Protein AF-0000000078800219 (afdb_homodimer)

Secondary structure (DSSP, 8-state):
--GGGTTPBPPHHHHHHHTTTSGGGHHHHHHHHHHHHTS---EEEEEP-GGGGS-HHHHHHEEEEEEEETTS-EEEEEEE-S--TTHHHHHHHHHHHHHHHTS-TT--GGGPPPEEEEEEESS--SB-S-SEEEEEEEEEETTT-PBPB--HHHHHHHT-SSGGGGS-EEEEEEGGG--S---SHHHHHHHHHHHS---TT--STTHHHHHHHSBGGGS-HHHHHHHHHHHHHHHHHHHHHHHHHHHHHHHHHHHHHHHHHHHHHHHHHHTT--HHHHHHHH---HHHHHT-/--GGGTTPBPPHHHHHHHTTTSGGGHHHHHHHHHHHHTS---EEEEEP-GGGGS-HHHHHHEEEEEEEETTS-EEEEEEE-S--TTHHHHHHHHHHHHHHHTS-TT--GGGPPPEEEEEEESS--SB-S-SEEEEEEEEEETTT-PBPB--HHHHHHHT-SSGGGGS-EEEEEEGGG--S---SHHHHHHHHHHHS---TT--STTHHHHHHHSBGGGS-HHHHHHHHHHHHHHHHHHHHHHHHHHHHHHHHHHHHHHHHHHHHHHHHHHTT--HHHHHHHH---HHHHHT-

Sequence (584 aa):
MNSNNKNQIIRFDWAMKRLLRNKANFSVLEGLLTTLLGEKIIIQRLLESESNQEDEYDKYNRVDMLAENSKGELVLIEVQNNNEYAYFQRMLFGTSKLVTEYINRGESYDKVRKVYSVNIVYFSLGHGRDFVYHGKTEFRGIHTNDLLELTPFQKQTFKVDTVSQLYPEYYILKVNGFNQVAKSPLEEWIYYLNTGEIPSTATAPGLEEARERLKLDSMTKDELAAYYRHLDNIVILRDNINTEREEGRAEGLEEGERKKAIEVARYLKSSGTAMELIIGATGLSKEEIEKLMNSNNKNQIIRFDWAMKRLLRNKANFSVLEGLLTTLLGEKIIIQRLLESESNQEDEYDKYNRVDMLAENSKGELVLIEVQNNNEYAYFQRMLFGTSKLVTEYINRGESYDKVRKVYSVNIVYFSLGHGRDFVYHGKTEFRGIHTNDLLELTPFQKQTFKVDTVSQLYPEYYILKVNGFNQVAKSPLEEWIYYLNTGEIPSTATAPGLEEARERLKLDSMTKDELAAYYRHLDNIVILRDNINTEREEGRAEGLEEGERKKAIEVARYLKSSGTAMELIIGATGLSKEEIEKL

InterPro domains:
  IPR010106 Recombination-promoting nuclease RpnA [TIGR01784] (12-292)

Nearest PDB structures (foldseek):
  8yqt-assembly1_D  TM=4.060E-01  e=9.347E-03  African swine fever virus
  6z1p-assembly1_Ao  TM=2.800E-01  e=1.696E-01  Tetrahymena thermophila SB210
  8efx-assembly1_A  TM=5.341E-01  e=3.919E+00  Orientia tsutsugamushi
  5h1s-assembly1_L  TM=2.701E-01  e=7.615E+00  Spinacia oleracea
  8yqt-assembly1_D  TM=4.038E-01  e=9.347E-03  African swine fever virus

Foldseek 3Di:
DDPPQQQFFFAPQVCLVPPCQDPLQVQLVQLLCCQQVVHRWAFPHWDDDPCVPDDPVSSLAKDWTWTQTPVRAIEIEMEGLADDQCVVVVQVVRQVCQQPVPDDPPDDSLPRHEYEYEYEYADDHDDDDDQKDKDWDWDADPVPRDTDADDPVRCVSSVHGGPRRSYYMYMYGHLCPQDDDQDGLNSQVSVCNNPVDHDPPRDRGSVVSSSVRRTLVPDDPVRNVVSVVSVVVSVVSVVVNVVVVVVVVVVVVVVVLLVVLLVQLVVCVVVVHDLVVSCVVNVDDSVSSVVD/DDPPQQQFFFAPQVCLVPPCQDPLQVQLVQLLCCQQVVHRWAFPHWDDDPCVPDDPVSSLAKDWTWTQTPVRAIEIEMEGLADDQCVVVVQVVRQVCQQPVPDDPPDDSLPRHEYEYEYEYADDHDDDDDQKDKDWDWDADPVPRDTDADDPVRCVSSVHGGPRRSYYMYMYGHLCPQDDDQDGLNSQVSVCNNPVDHDPPRDRGSVVSSSVRRTLVPDDPVRNVVSVVSVVVSVVSVVVNVVVVVVVVVVVVVVVLLVVLLVQLVVCVVVVHDLVVSCVVNVDDSVSSVVD

Organism: NCBI:txid997891

Solvent-accessible surface area (backbone atoms only — not comparable to full-atom values): 31880 Å² total; per-residue (Å²): 135,76,78,84,60,77,81,40,42,54,45,54,70,60,35,54,73,72,48,46,78,39,76,91,35,38,57,32,57,24,15,52,46,18,54,71,74,72,43,93,49,49,70,70,47,75,51,92,51,75,68,80,70,52,56,76,76,50,55,80,39,39,47,69,48,30,33,29,33,77,84,62,31,37,39,38,40,36,36,34,54,60,83,59,91,41,45,69,42,40,53,52,42,55,53,21,44,54,44,52,66,68,43,63,91,89,56,63,43,74,57,53,50,36,37,38,39,38,36,40,30,56,46,86,74,53,40,66,89,53,46,40,32,44,26,39,39,48,38,27,15,76,87,70,61,46,63,51,32,51,37,73,66,48,26,64,73,68,70,44,82,47,53,37,65,64,40,59,35,34,36,40,35,32,29,75,71,64,84,69,83,62,84,46,52,57,39,42,51,40,46,22,68,52,71,28,47,72,63,92,80,62,75,33,59,24,51,65,53,38,63,68,72,33,37,51,80,77,48,49,75,68,53,45,52,52,49,52,50,50,53,49,49,50,51,52,48,52,50,50,50,52,49,52,48,53,51,49,48,51,51,47,48,53,52,49,52,52,53,50,26,49,53,49,39,52,52,39,52,74,71,65,49,58,69,70,57,43,30,69,73,44,69,49,51,72,69,60,58,71,72,100,134,78,77,82,60,76,80,39,41,54,44,54,69,60,36,54,72,72,47,45,75,38,76,92,36,39,57,33,56,24,14,52,47,18,55,71,73,70,43,91,49,48,74,69,48,78,50,91,50,77,67,80,71,52,56,76,76,50,55,80,38,37,45,68,47,29,33,30,32,75,85,64,30,36,38,38,40,36,37,34,54,60,83,58,93,40,47,69,42,40,53,51,41,55,53,22,45,54,45,52,66,69,43,64,89,90,56,63,44,75,57,54,50,37,36,37,39,38,36,41,30,57,44,86,77,52,40,66,90,52,45,40,30,44,27,39,40,49,38,27,15,75,87,69,61,45,62,51,33,51,35,74,66,48,27,66,72,69,70,43,82,47,55,37,66,64,40,58,33,35,35,40,35,32,30,74,70,62,84,67,82,62,84,45,52,55,38,42,50,40,46,22,68,54,72,28,46,75,63,92,81,61,74,33,60,24,51,65,52,38,65,68,72,32,37,52,81,77,47,50,72,66,52,46,52,50,48,51,50,50,54,49,50,51,51,51,50,51,52,51,49,51,50,53,48,52,52,48,48,52,51,47,50,53,50,49,50,50,52,50,26,49,52,50,40,51,53,39,52,75,71,65,50,58,67,70,58,43,29,69,74,44,69,49,51,72,69,61,57,71,74,102

pLDDT: mean 89.36, std 11.96, range [31.48, 98.81]

Radius of gyration: 30.57 Å; Cα contacts (8 Å, |Δi|>4): 922; chains: 2; bounding box: 101×95×65 Å

Structure (mmCIF, N/CA/C/O backbone):
data_AF-0000000078800219-model_v1
#
loop_
_entity.id
_entity.type
_entity.pdbx_description
1 polymer 'Transposase (putative) YhgA-like domain-containing protein'
#
loop_
_atom_site.group_PDB
_atom_site.id
_atom_site.type_symbol
_atom_site.label_atom_id
_atom_site.label_alt_id
_atom_site.label_comp_id
_atom_site.label_asym_id
_atom_site.label_entity_id
_atom_site.label_seq_id
_atom_site.pdbx_PDB_ins_code
_atom_site.Cartn_x
_atom_site.Cartn_y
_atom_site.Cartn_z
_atom_site.occupancy
_atom_site.B_iso_or_equiv
_atom_site.auth_seq_id
_atom_site.auth_comp_id
_atom_site.auth_asym_id
_atom_site.auth_atom_id
_atom_site.pdbx_PDB_model_num
ATOM 1 N N . MET A 1 1 ? 7.508 49.469 16.25 1 31.48 1 MET A N 1
ATOM 2 C CA . MET A 1 1 ? 7.699 48.406 15.258 1 31.48 1 MET A CA 1
ATOM 3 C C . MET A 1 1 ? 8.75 47.406 15.727 1 31.48 1 MET A C 1
ATOM 5 O O . MET A 1 1 ? 9.93 47.75 15.812 1 31.48 1 MET A O 1
ATOM 9 N N . ASN A 1 2 ? 8.461 46.438 16.688 1 34.94 2 ASN A N 1
ATOM 10 C CA . ASN A 1 2 ? 9.258 45.656 17.641 1 34.94 2 ASN A CA 1
ATOM 11 C C . ASN A 1 2 ? 10.336 44.844 16.938 1 34.94 2 ASN A C 1
ATOM 13 O O . ASN A 1 2 ? 10.086 44.25 15.891 1 34.94 2 ASN A O 1
ATOM 17 N N . SER A 1 3 ? 11.609 45.094 17.109 1 41.88 3 SER A N 1
ATOM 18 C CA . SER A 1 3 ? 12.938 44.562 16.797 1 41.88 3 SER A CA 1
ATOM 19 C C . SER A 1 3 ? 12.953 43.062 16.781 1 41.88 3 SER A C 1
ATOM 21 O O . SER A 1 3 ? 13.953 42.438 16.375 1 41.88 3 SER A O 1
ATOM 23 N N . ASN A 1 4 ? 12.109 42.375 17.484 1 43.94 4 ASN A N 1
ATOM 24 C CA . ASN A 1 4 ? 12.117 40.938 17.766 1 43.94 4 ASN A CA 1
ATOM 25 C C . ASN A 1 4 ? 11.773 40.156 16.516 1 43.94 4 ASN A C 1
ATOM 27 O O . ASN A 1 4 ? 11.617 38.938 16.578 1 43.94 4 ASN A O 1
ATOM 31 N N . ASN A 1 5 ? 11.375 40.75 15.414 1 49.41 5 ASN A N 1
ATOM 32 C CA . ASN A 1 5 ? 10.938 40.156 14.156 1 49.41 5 ASN A CA 1
ATOM 33 C C . ASN A 1 5 ? 12.117 39.719 13.289 1 49.41 5 ASN A C 1
ATOM 35 O O . ASN A 1 5 ? 11.93 39.219 12.18 1 49.41 5 ASN A O 1
ATOM 39 N N . LYS A 1 6 ? 13.367 40.219 13.477 1 53.78 6 LYS A N 1
ATOM 40 C CA . LYS A 1 6 ? 14.516 40.125 12.578 1 53.78 6 LYS A CA 1
ATOM 41 C C . LYS A 1 6 ? 14.961 38.656 12.43 1 53.78 6 LYS A C 1
ATOM 43 O O . LYS A 1 6 ? 15.578 38.281 11.422 1 53.78 6 LYS A O 1
ATOM 48 N N . ASN A 1 7 ? 14.57 37.75 13.281 1 65.88 7 ASN A N 1
ATOM 49 C CA . ASN A 1 7 ? 15.078 36.375 13.203 1 65.88 7 ASN A CA 1
ATOM 50 C C . ASN A 1 7 ? 13.953 35.375 12.984 1 65.88 7 ASN A C 1
ATOM 52 O O . ASN A 1 7 ? 14.109 34.188 13.289 1 65.88 7 ASN A O 1
ATOM 56 N N . GLN A 1 8 ? 12.984 35.969 12.305 1 84.06 8 GLN A N 1
ATOM 57 C CA . GLN A 1 8 ? 11.844 35.062 12.117 1 84.06 8 GLN A CA 1
ATOM 58 C C . GLN A 1 8 ? 11.953 34.312 10.805 1 84.06 8 GLN A C 1
ATOM 60 O O . GLN A 1 8 ? 12.453 34.844 9.805 1 84.06 8 GLN A O 1
ATOM 65 N N . ILE A 1 9 ? 11.672 33.031 10.883 1 92.19 9 ILE A N 1
ATOM 66 C CA . ILE A 1 9 ? 11.766 32.125 9.75 1 92.19 9 ILE A CA 1
ATOM 67 C C . ILE A 1 9 ? 10.367 31.859 9.195 1 92.19 9 ILE A C 1
ATOM 69 O O . ILE A 1 9 ? 9.406 31.734 9.953 1 92.19 9 ILE A O 1
ATOM 73 N N . ILE A 1 10 ? 10.297 31.859 7.867 1 93.81 10 ILE A N 1
ATOM 74 C CA . ILE A 1 10 ? 9.055 31.609 7.152 1 93.81 10 ILE A CA 1
ATOM 75 C C . ILE A 1 10 ? 8.531 30.219 7.516 1 93.81 10 ILE A C 1
ATOM 77 O O . ILE A 1 10 ? 9.297 29.266 7.594 1 93.81 10 ILE A O 1
ATOM 81 N N . ARG A 1 11 ? 7.191 30.172 7.754 1 92.19 11 ARG A N 1
ATOM 82 C CA . ARG A 1 11 ? 6.555 28.891 8.039 1 92.19 11 ARG A CA 1
ATOM 83 C C . ARG A 1 11 ? 6.73 27.922 6.871 1 92.19 11 ARG A C 1
ATOM 85 O O . ARG A 1 11 ? 6.664 28.328 5.707 1 92.19 11 ARG A O 1
ATOM 92 N N . PHE A 1 12 ? 6.832 26.672 7.195 1 92.38 12 PHE A N 1
ATOM 93 C CA . PHE A 1 12 ? 7.223 25.672 6.211 1 92.38 12 PHE A CA 1
ATOM 94 C C . PHE A 1 12 ? 6.16 25.547 5.129 1 92.38 12 PHE A C 1
ATOM 96 O O . PHE A 1 12 ? 6.488 25.375 3.951 1 92.38 12 PHE A O 1
ATOM 103 N N . ASP A 1 13 ? 4.875 25.5 5.43 1 89.19 13 ASP A N 1
ATOM 104 C CA . ASP A 1 13 ? 3.82 25.328 4.438 1 89.19 13 ASP A CA 1
ATOM 105 C C . ASP A 1 13 ? 3.863 26.422 3.383 1 89.19 13 ASP A C 1
ATOM 107 O O . ASP A 1 13 ? 3.717 26.156 2.189 1 89.19 13 ASP A O 1
ATOM 111 N N . TRP A 1 14 ? 4.078 27.625 3.828 1 89.81 14 TRP A N 1
ATOM 112 C CA . TRP A 1 14 ? 4.23 28.734 2.889 1 89.81 14 TRP A CA 1
ATOM 113 C C . TRP A 1 14 ? 5.512 28.594 2.074 1 89.81 14 TRP A C 1
ATOM 115 O O . TRP A 1 14 ? 5.516 28.844 0.867 1 89.81 14 TRP A O 1
ATOM 125 N N . ALA A 1 15 ? 6.59 28.25 2.758 1 92.81 15 ALA A N 1
ATOM 126 C CA . ALA A 1 15 ? 7.875 28.078 2.08 1 92.81 15 ALA A CA 1
ATOM 127 C C . ALA A 1 15 ? 7.777 27.016 0.98 1 92.81 15 ALA A C 1
ATOM 129 O O . ALA A 1 15 ? 8.352 27.188 -0.098 1 92.81 15 ALA A O 1
ATOM 130 N N . MET A 1 16 ? 7.109 25.953 1.221 1 91.56 16 MET A N 1
ATOM 131 C CA . MET A 1 16 ? 6.973 24.859 0.262 1 91.56 16 MET A CA 1
ATOM 132 C C . MET A 1 16 ? 6.27 25.328 -1.006 1 91.56 16 MET A C 1
ATOM 134 O O . MET A 1 16 ? 6.637 24.922 -2.111 1 91.56 16 MET A O 1
ATOM 138 N N . LYS A 1 17 ? 5.379 26.156 -0.82 1 86.38 17 LYS A N 1
ATOM 139 C CA . LYS A 1 17 ? 4.586 26.656 -1.942 1 86.38 17 LYS A CA 1
ATOM 140 C C . LYS A 1 17 ? 5.363 27.688 -2.754 1 86.38 17 LYS A C 1
ATOM 142 O O . LYS A 1 17 ? 5.238 27.734 -3.979 1 86.38 17 LYS A O 1
ATOM 147 N N . ARG A 1 18 ? 6.262 28.406 -2.129 1 88.19 18 ARG A N 1
ATOM 148 C CA . ARG A 1 18 ? 6.754 29.609 -2.785 1 88.19 18 ARG A CA 1
ATOM 149 C C . ARG A 1 18 ? 8.266 29.562 -2.979 1 88.19 18 ARG A C 1
ATOM 151 O O . ARG A 1 18 ? 8.797 30.141 -3.926 1 88.19 18 ARG A O 1
ATOM 158 N N . LEU A 1 19 ? 8.93 28.953 -2.078 1 91.5 19 LEU A N 1
ATOM 159 C CA . LEU A 1 19 ? 10.375 29.109 -2.059 1 91.5 19 LEU A CA 1
ATOM 160 C C . LEU A 1 19 ? 11.078 27.781 -2.326 1 91.5 19 LEU A C 1
ATOM 162 O O . LEU A 1 19 ? 12.07 27.734 -3.051 1 91.5 19 LEU A O 1
ATOM 166 N N . LEU A 1 20 ? 10.547 26.703 -1.827 1 93.69 20 LEU A N 1
ATOM 167 C CA . LEU A 1 20 ? 11.281 25.453 -1.79 1 93.69 20 LEU A CA 1
ATOM 168 C C . LEU A 1 20 ? 11.188 24.734 -3.133 1 93.69 20 LEU A C 1
ATOM 170 O O . LEU A 1 20 ? 11.852 23.703 -3.338 1 93.69 20 LEU A O 1
ATOM 174 N N . ARG A 1 21 ? 10.461 25.234 -4.055 1 91.25 21 ARG A N 1
ATOM 175 C CA . ARG A 1 21 ? 10.375 24.688 -5.398 1 91.25 21 ARG A CA 1
ATOM 176 C C . ARG A 1 21 ? 11.562 25.125 -6.25 1 91.25 21 ARG A C 1
ATOM 178 O O . ARG A 1 21 ? 11.82 24.547 -7.312 1 91.25 21 ARG A O 1
ATOM 185 N N . ASN A 1 22 ? 12.219 26.156 -5.758 1 91.5 22 ASN A N 1
ATOM 186 C CA . ASN A 1 22 ? 13.438 26.625 -6.41 1 91.5 22 ASN A CA 1
ATOM 187 C C . ASN A 1 22 ? 14.625 25.719 -6.113 1 91.5 22 ASN A C 1
ATOM 189 O O . ASN A 1 22 ? 14.867 25.375 -4.957 1 91.5 22 ASN A O 1
ATOM 193 N N . LYS A 1 23 ? 15.344 25.422 -7.18 1 92.75 23 LYS A N 1
ATOM 194 C CA . LYS A 1 23 ? 16.484 24.516 -7.074 1 92.75 23 LYS A CA 1
ATOM 195 C C . LYS A 1 23 ? 17.484 25.016 -6.031 1 92.75 23 LYS A C 1
ATOM 197 O O . LYS A 1 23 ? 18.109 24.203 -5.344 1 92.75 23 LYS A O 1
ATOM 202 N N . ALA A 1 24 ? 17.625 26.281 -5.895 1 91.88 24 ALA A N 1
ATOM 203 C CA . ALA A 1 24 ? 18.562 26.891 -4.957 1 91.88 24 ALA A CA 1
ATOM 204 C C . ALA A 1 24 ? 18.219 26.516 -3.516 1 91.88 24 ALA A C 1
ATOM 206 O O . ALA A 1 24 ? 19.078 26.625 -2.625 1 91.88 24 ALA A O 1
ATOM 207 N N . ASN A 1 25 ? 16.984 26.078 -3.318 1 94.69 25 ASN A N 1
ATOM 208 C CA . ASN A 1 25 ? 16.547 25.812 -1.955 1 94.69 25 ASN A CA 1
ATOM 209 C C . ASN A 1 25 ? 16.312 24.312 -1.732 1 94.69 25 ASN A C 1
ATOM 211 O O . ASN A 1 25 ? 15.789 23.922 -0.691 1 94.69 25 ASN A O 1
ATOM 215 N N . PHE A 1 26 ? 16.719 23.422 -2.66 1 96.31 26 PHE A N 1
ATOM 216 C CA . PHE A 1 26 ? 16.5 21.984 -2.555 1 96.31 26 PHE A CA 1
ATOM 217 C C . PHE A 1 26 ? 17.188 21.422 -1.312 1 96.31 26 PHE A C 1
ATOM 219 O O . PHE A 1 26 ? 16.719 20.453 -0.729 1 96.31 26 PHE A O 1
ATOM 226 N N . SER A 1 27 ? 18.219 22.078 -0.915 1 96.38 27 SER A N 1
ATOM 227 C CA . SER A 1 27 ? 19 21.594 0.218 1 96.38 27 SER A CA 1
ATOM 228 C C . SER A 1 27 ? 18.156 21.547 1.487 1 96.38 27 SER A C 1
ATOM 230 O O . SER A 1 27 ? 18.391 20.688 2.354 1 96.38 27 SER A O 1
ATOM 232 N N . VAL A 1 28 ? 17.172 22.422 1.604 1 97 28 VAL A N 1
ATOM 233 C CA . VAL A 1 28 ? 16.281 22.422 2.762 1 97 28 VAL A CA 1
ATOM 234 C C . VAL A 1 28 ? 15.438 21.156 2.766 1 97 28 VAL A C 1
ATOM 236 O O . VAL A 1 28 ? 15.414 20.422 3.758 1 97 28 VAL A O 1
ATOM 239 N N . LEU A 1 29 ? 14.828 20.875 1.617 1 96.94 29 LEU A N 1
ATOM 240 C CA . LEU A 1 29 ? 14 19.672 1.485 1 96.94 29 LEU A CA 1
ATOM 241 C C . LEU A 1 29 ? 14.844 18.406 1.635 1 96.94 29 LEU A C 1
ATOM 243 O O . LEU A 1 29 ? 14.43 17.453 2.297 1 96.94 29 LEU A O 1
ATOM 247 N N . GLU A 1 30 ? 15.992 18.453 1.04 1 98.25 30 GLU A N 1
ATOM 248 C CA . GLU A 1 30 ? 16.906 17.328 1.136 1 98.25 30 GLU A CA 1
ATOM 249 C C . GLU A 1 30 ? 17.297 17.047 2.586 1 98.25 30 GLU A C 1
ATOM 251 O O . GLU A 1 30 ? 17.406 15.883 2.988 1 98.25 30 GLU A O 1
ATOM 256 N N . GLY A 1 31 ? 17.516 18.094 3.35 1 98.06 31 GLY A N 1
ATOM 257 C CA . GLY A 1 31 ? 17.828 17.922 4.762 1 98.06 31 GLY A CA 1
ATOM 258 C C . GLY A 1 31 ? 16.719 17.25 5.539 1 98.06 31 GLY A C 1
ATOM 259 O O . GLY A 1 31 ? 16.969 16.312 6.301 1 98.06 31 GLY A O 1
ATOM 260 N N . LEU A 1 32 ? 15.477 17.672 5.312 1 97.94 32 LEU A N 1
ATOM 261 C CA . LEU A 1 32 ? 14.32 17.062 5.957 1 97.94 32 LEU A CA 1
ATOM 262 C C . LEU A 1 32 ? 14.219 15.586 5.594 1 97.94 32 LEU A C 1
ATOM 264 O O . LEU A 1 32 ? 14.086 14.734 6.477 1 97.94 32 LEU A O 1
ATOM 268 N N . LEU A 1 33 ? 14.344 15.281 4.324 1 98.38 33 LEU A N 1
ATOM 269 C CA . LEU A 1 33 ? 14.172 13.922 3.826 1 98.38 33 LEU A CA 1
ATOM 270 C C . LEU A 1 33 ? 15.305 13.023 4.305 1 98.38 33 LEU A C 1
ATOM 272 O O . LEU A 1 33 ? 15.07 11.875 4.691 1 98.38 33 LEU A O 1
ATOM 276 N N . THR A 1 34 ? 16.547 13.555 4.262 1 98.38 34 THR A N 1
ATOM 277 C CA . THR A 1 34 ? 17.703 12.797 4.738 1 98.38 34 THR A CA 1
ATOM 278 C C . THR A 1 34 ? 17.531 12.414 6.203 1 98.38 34 THR A C 1
ATOM 280 O O . THR A 1 34 ? 17.797 11.273 6.582 1 98.38 34 THR A O 1
ATOM 283 N N . THR A 1 35 ? 17.031 13.344 6.996 1 97.88 35 THR A N 1
ATOM 284 C CA . THR A 1 35 ? 16.828 13.117 8.422 1 97.88 35 THR A CA 1
ATOM 285 C C . THR A 1 35 ? 15.695 12.117 8.641 1 97.88 35 THR A C 1
ATOM 287 O O . THR A 1 35 ? 15.82 11.195 9.453 1 97.88 35 THR A O 1
ATOM 290 N N . LEU A 1 36 ? 14.641 12.234 7.93 1 97.81 36 LEU A N 1
ATOM 291 C CA . LEU A 1 36 ? 13.43 11.438 8.117 1 97.81 36 LEU A CA 1
ATOM 292 C C . LEU A 1 36 ? 13.656 10 7.66 1 97.81 36 LEU A C 1
ATOM 294 O O . LEU A 1 36 ? 13.273 9.055 8.352 1 97.81 36 LEU A O 1
ATOM 298 N N . LEU A 1 37 ? 14.289 9.828 6.488 1 96.94 37 LEU A N 1
ATOM 299 C CA . LEU A 1 37 ? 14.422 8.516 5.867 1 96.94 37 LEU A CA 1
ATOM 300 C C . LEU A 1 37 ? 15.672 7.805 6.367 1 96.94 37 LEU A C 1
ATOM 302 O O . LEU A 1 37 ? 15.828 6.594 6.172 1 96.94 37 LEU A O 1
ATOM 306 N N . GLY A 1 38 ? 16.625 8.578 6.992 1 95.19 38 GLY A N 1
ATOM 307 C CA . GLY A 1 38 ? 17.812 7.977 7.578 1 95.19 38 GLY A CA 1
ATOM 308 C C . GLY A 1 38 ? 18.891 7.66 6.559 1 95.19 38 GLY A C 1
ATOM 309 O O . GLY A 1 38 ? 19.766 6.816 6.805 1 95.19 38 GLY A O 1
ATOM 310 N N . GLU A 1 39 ? 18.75 8.148 5.418 1 95.62 39 GLU A N 1
ATOM 311 C CA . GLU A 1 39 ? 19.75 8.023 4.359 1 95.62 39 GLU A CA 1
ATOM 312 C C . GLU A 1 39 ? 19.875 9.32 3.559 1 95.62 39 GLU A C 1
ATOM 314 O O . GLU A 1 39 ? 18.938 10.125 3.541 1 95.62 39 GLU A O 1
ATOM 319 N N . LYS A 1 40 ? 21.031 9.5 2.994 1 96.62 40 LYS A N 1
ATOM 320 C CA . LYS A 1 40 ? 21.25 10.727 2.223 1 96.62 40 LYS A CA 1
ATOM 321 C C . LYS A 1 40 ? 20.297 10.805 1.035 1 96.62 40 LYS A C 1
ATOM 323 O O . LYS A 1 40 ? 20.25 9.883 0.214 1 96.62 40 LYS A O 1
ATOM 328 N N . ILE A 1 41 ? 19.562 11.875 0.912 1 97.62 41 ILE A N 1
ATOM 329 C CA . ILE A 1 41 ? 18.625 12.102 -0.179 1 97.62 41 ILE A CA 1
ATOM 330 C C . ILE A 1 41 ? 19.062 13.32 -0.992 1 97.62 41 ILE A C 1
ATOM 332 O O . ILE A 1 41 ? 19.359 14.375 -0.429 1 97.62 41 ILE A O 1
ATOM 336 N N . ILE A 1 42 ? 19.188 13.148 -2.199 1 97.69 42 ILE A N 1
ATOM 337 C CA . ILE A 1 42 ? 19.484 14.219 -3.139 1 97.69 42 ILE A CA 1
ATOM 338 C C . ILE A 1 42 ? 18.328 14.367 -4.133 1 97.69 42 ILE A C 1
ATOM 340 O O . ILE A 1 42 ? 17.953 13.398 -4.797 1 97.69 42 ILE A O 1
ATOM 344 N N . ILE A 1 43 ? 17.75 15.531 -4.223 1 97.44 43 ILE A N 1
ATOM 345 C CA . ILE A 1 43 ? 16.656 15.789 -5.148 1 97.44 43 ILE A CA 1
ATOM 346 C C . ILE A 1 43 ? 17.203 16.156 -6.52 1 97.44 43 ILE A C 1
ATOM 348 O O . ILE A 1 43 ? 17.969 17.125 -6.645 1 97.44 43 ILE A O 1
ATOM 352 N N . GLN A 1 44 ? 16.844 15.438 -7.492 1 96.44 44 GLN A N 1
ATOM 353 C CA . GLN A 1 44 ? 17.281 15.703 -8.859 1 96.44 44 GLN A CA 1
ATOM 354 C C . GLN A 1 44 ? 16.391 16.75 -9.531 1 96.44 44 GLN A C 1
ATOM 356 O O . GLN A 1 44 ? 16.891 17.656 -10.195 1 96.44 44 GLN A O 1
ATOM 361 N N . ARG A 1 45 ? 15.102 16.609 -9.367 1 95.06 45 ARG A N 1
ATOM 362 C CA . ARG A 1 45 ? 14.148 17.547 -9.953 1 95.06 45 ARG A CA 1
ATOM 363 C C . ARG A 1 45 ? 12.781 17.438 -9.281 1 95.06 45 ARG A C 1
ATOM 365 O O . ARG A 1 45 ? 12.492 16.438 -8.625 1 95.06 45 ARG A O 1
ATOM 372 N N . LEU A 1 46 ? 12.023 18.484 -9.469 1 94.19 46 LEU A N 1
ATOM 373 C CA . LEU A 1 46 ? 10.625 18.484 -9.07 1 94.19 46 LEU A CA 1
ATOM 374 C C . LEU A 1 46 ? 9.727 18.141 -10.25 1 94.19 46 LEU A C 1
ATOM 376 O O . LEU A 1 46 ? 9.969 18.578 -11.375 1 94.19 46 LEU A O 1
ATOM 380 N N . LEU A 1 47 ? 8.773 17.281 -9.953 1 91.19 47 LEU A N 1
ATOM 381 C CA . LEU A 1 47 ? 7.801 16.891 -10.969 1 91.19 47 LEU A CA 1
ATOM 382 C C . LEU A 1 47 ? 6.473 17.609 -10.758 1 91.19 47 LEU A C 1
ATOM 384 O O . LEU A 1 47 ? 6.254 18.234 -9.719 1 91.19 47 LEU A O 1
ATOM 388 N N . GLU A 1 48 ? 5.613 17.609 -11.836 1 80 48 GLU A N 1
ATOM 389 C CA . GLU A 1 48 ? 4.285 18.203 -11.719 1 80 48 GLU A CA 1
ATOM 390 C C . GLU A 1 48 ? 3.41 17.406 -10.75 1 80 48 GLU A C 1
ATOM 392 O O . GLU A 1 48 ? 3.451 16.172 -10.742 1 80 48 GLU A O 1
ATOM 397 N N . SER A 1 49 ? 2.861 18.094 -9.805 1 68.5 49 SER A N 1
ATOM 398 C CA . SER A 1 49 ? 1.96 17.438 -8.867 1 68.5 49 SER A CA 1
ATOM 399 C C . SER A 1 49 ? 0.513 17.859 -9.102 1 68.5 49 SER A C 1
ATOM 401 O O . SER A 1 49 ? 0.249 18.812 -9.828 1 68.5 49 SER A O 1
ATOM 403 N N . GLU A 1 50 ? -0.523 16.984 -8.789 1 57.81 50 GLU A N 1
ATOM 404 C CA . GLU A 1 50 ? -1.95 17.188 -9.016 1 57.81 50 GLU A CA 1
ATOM 405 C C . GLU A 1 50 ? -2.436 18.484 -8.367 1 57.81 50 GLU A C 1
ATOM 407 O O . GLU A 1 50 ? -3.324 19.156 -8.898 1 57.81 50 GLU A O 1
ATOM 412 N N . SER A 1 51 ? -1.998 18.734 -7.113 1 55.5 51 SER A N 1
ATOM 413 C CA . SER A 1 51 ? -2.633 19.797 -6.332 1 55.5 51 SER A CA 1
ATOM 414 C C . SER A 1 51 ? -2.496 21.141 -7.023 1 55.5 51 SER A C 1
ATOM 416 O O . SER A 1 51 ? -3.184 22.109 -6.664 1 55.5 51 SER A O 1
ATOM 418 N N . ASN A 1 52 ? -1.527 21.266 -7.914 1 50.16 52 ASN A N 1
ATOM 419 C CA . ASN A 1 52 ? -1.371 22.562 -8.539 1 50.16 52 ASN A CA 1
ATOM 420 C C . ASN A 1 52 ? -2.635 22.984 -9.281 1 50.16 52 ASN A C 1
ATOM 422 O O . ASN A 1 52 ? -2.803 24.156 -9.617 1 50.16 52 ASN A O 1
ATOM 426 N N . GLN A 1 53 ? -3.568 22 -9.438 1 45.69 53 GLN A N 1
ATOM 427 C CA . GLN A 1 53 ? -4.738 22.359 -10.242 1 45.69 53 GLN A CA 1
ATOM 428 C C . GLN A 1 53 ? -5.938 22.672 -9.359 1 45.69 53 GLN A C 1
ATOM 430 O O . GLN A 1 53 ? -7.023 22.969 -9.859 1 45.69 53 GLN A O 1
ATOM 435 N N . GLU A 1 54 ? -5.656 22.594 -8.117 1 53.03 54 GLU A N 1
ATOM 436 C CA . GLU A 1 54 ? -6.84 22.719 -7.27 1 53.03 54 GLU A CA 1
ATOM 437 C C . GLU A 1 54 ? -7.25 24.172 -7.102 1 53.03 54 GLU A C 1
ATOM 439 O O . GLU A 1 54 ? -6.441 25.078 -7.324 1 53.03 54 GLU A O 1
ATOM 444 N N . ASP A 1 55 ? -8.523 24.375 -6.797 1 50.53 55 ASP A N 1
ATOM 445 C CA . ASP A 1 55 ? -9.188 25.672 -6.598 1 50.53 55 ASP A CA 1
ATOM 446 C C . ASP A 1 55 ? -8.5 26.469 -5.5 1 50.53 55 ASP A C 1
ATOM 448 O O . ASP A 1 55 ? -7.773 25.922 -4.676 1 50.53 55 ASP A O 1
ATOM 452 N N . GLU A 1 56 ? -8.656 27.812 -5.602 1 47.31 56 GLU A N 1
ATOM 453 C CA . GLU A 1 56 ? -8.047 28.828 -4.754 1 47.31 56 GLU A CA 1
ATOM 454 C C . GLU A 1 56 ? -8.164 28.469 -3.277 1 47.31 56 GLU A C 1
ATOM 456 O O . GLU A 1 56 ? -7.223 28.672 -2.508 1 47.31 56 GLU A O 1
ATOM 461 N N . TYR A 1 57 ? -9.305 28.062 -2.889 1 45.5 57 TYR A N 1
ATOM 462 C CA . TYR A 1 57 ? -9.547 27.703 -1.496 1 45.5 57 TYR A CA 1
ATOM 463 C C . TYR A 1 57 ? -8.664 26.531 -1.069 1 45.5 57 TYR A C 1
ATOM 465 O O . TYR A 1 57 ? -8.148 26.516 0.053 1 45.5 57 TYR A O 1
ATOM 473 N N . ASP A 1 58 ? -8.453 25.672 -1.972 1 55.38 58 ASP A N 1
ATOM 474 C CA . ASP A 1 58 ? -7.684 24.469 -1.698 1 55.38 58 ASP A CA 1
ATOM 475 C C . ASP A 1 58 ? -6.195 24.766 -1.571 1 55.38 58 ASP A C 1
ATOM 477 O O . ASP A 1 58 ? -5.477 24.094 -0.831 1 55.38 58 ASP A O 1
ATOM 481 N N . LYS A 1 59 ? -5.938 26 -1.966 1 54.5 59 LYS A N 1
ATOM 482 C CA . LYS A 1 59 ? -4.527 26.344 -2.121 1 54.5 59 LYS A CA 1
ATOM 483 C C . LYS A 1 59 ? -3.906 26.734 -0.785 1 54.5 59 LYS A C 1
ATOM 485 O O . LYS A 1 59 ? -2.707 26.547 -0.57 1 54.5 59 LYS A O 1
ATOM 490 N N . TYR A 1 60 ? -4.883 27.266 0.113 1 56.28 60 TYR A N 1
ATOM 491 C CA . TYR A 1 60 ? -4.234 27.656 1.36 1 56.28 60 TYR A CA 1
ATOM 492 C C . TYR A 1 60 ? -4.246 26.516 2.363 1 56.28 60 TYR A C 1
ATOM 494 O O . TYR A 1 60 ? -3.484 26.516 3.334 1 56.28 60 TYR A O 1
ATOM 502 N N . ASN A 1 61 ? -4.941 25.484 2 1 71.62 61 ASN A N 1
ATOM 503 C CA . ASN A 1 61 ? -5.188 24.422 2.967 1 71.62 61 ASN A CA 1
ATOM 504 C C . ASN A 1 61 ? -4.227 23.25 2.77 1 71.62 61 ASN A C 1
ATOM 506 O O . ASN A 1 61 ? -3.912 22.531 3.721 1 71.62 61 ASN A O 1
ATOM 510 N N . ARG A 1 62 ? -3.812 23.219 1.635 1 79.5 62 ARG A N 1
ATOM 511 C CA . ARG A 1 62 ? -2.957 22.078 1.323 1 79.5 62 ARG A CA 1
ATOM 512 C C . ARG A 1 62 ? -1.927 22.453 0.258 1 79.5 62 ARG A C 1
ATOM 514 O O . ARG A 1 62 ? -2.215 23.219 -0.653 1 79.5 62 ARG A O 1
ATOM 521 N N . VAL A 1 63 ? -0.717 21.969 0.505 1 82.56 63 VAL A N 1
ATOM 522 C CA . VAL A 1 63 ? 0.343 22.125 -0.487 1 82.56 63 VAL A CA 1
ATOM 523 C C . VAL A 1 63 ? 1.061 20.781 -0.678 1 82.56 63 VAL A C 1
ATOM 525 O O . VAL A 1 63 ? 1.295 20.047 0.288 1 82.56 63 VAL A O 1
ATOM 528 N N . ASP A 1 64 ? 1.357 20.469 -1.904 1 89.5 64 ASP A N 1
ATOM 529 C CA . ASP A 1 64 ? 2.121 19.25 -2.146 1 89.5 64 ASP A CA 1
ATOM 530 C C . ASP A 1 64 ? 3.262 19.5 -3.131 1 89.5 64 ASP A C 1
ATOM 532 O O . ASP A 1 64 ? 3.289 20.531 -3.807 1 89.5 64 ASP A O 1
ATOM 536 N N . MET A 1 65 ? 4.23 18.734 -3.031 1 92.12 65 MET A N 1
ATOM 537 C CA . MET A 1 65 ? 5.387 18.719 -3.92 1 92.12 65 MET A CA 1
ATOM 538 C C . MET A 1 65 ? 5.797 17.281 -4.25 1 92.12 65 MET A C 1
ATOM 540 O O . MET A 1 65 ? 5.805 16.422 -3.375 1 92.12 65 MET A O 1
ATOM 544 N N . LEU A 1 66 ? 6.008 17.031 -5.539 1 95.12 66 LEU A N 1
ATOM 545 C CA . LEU A 1 66 ? 6.52 15.734 -6 1 95.12 66 LEU A CA 1
ATOM 546 C C . LEU A 1 66 ? 7.957 15.867 -6.492 1 95.12 66 LEU A C 1
ATOM 548 O O . LEU A 1 66 ? 8.242 16.656 -7.391 1 95.12 66 LEU A O 1
ATOM 552 N N . ALA A 1 67 ? 8.836 15.133 -5.875 1 96.81 67 ALA A N 1
ATOM 553 C CA . ALA A 1 67 ? 10.25 15.188 -6.223 1 96.81 67 ALA A CA 1
ATOM 554 C C . ALA A 1 67 ? 10.758 13.828 -6.695 1 96.81 67 ALA A C 1
ATOM 556 O O . ALA A 1 67 ? 10.242 12.789 -6.277 1 96.81 67 ALA A O 1
ATOM 557 N N . GLU A 1 68 ? 11.664 13.852 -7.559 1 97.06 68 GLU A N 1
ATOM 558 C CA . GLU A 1 68 ? 12.469 12.695 -7.93 1 97.06 68 GLU A CA 1
ATOM 559 C C . GLU A 1 68 ? 13.867 12.766 -7.32 1 97.06 68 GLU A C 1
ATOM 561 O O . GLU A 1 68 ? 14.57 13.766 -7.484 1 97.06 68 GLU A O 1
ATOM 566 N N . ASN A 1 69 ? 14.203 11.766 -6.598 1 97.31 69 ASN A N 1
ATOM 567 C CA . ASN A 1 69 ? 15.539 11.789 -6.016 1 97.31 69 ASN A CA 1
ATOM 568 C C . ASN A 1 69 ? 16.578 11.164 -6.949 1 97.31 69 ASN A C 1
ATOM 570 O O . ASN A 1 69 ? 16.234 10.734 -8.055 1 97.31 69 ASN A O 1
ATOM 574 N N . SER A 1 70 ? 17.828 11.109 -6.52 1 96.44 70 SER A N 1
ATOM 575 C CA . SER A 1 70 ? 18.953 10.688 -7.352 1 96.44 70 SER A CA 1
ATOM 576 C C . SER A 1 70 ? 18.875 9.195 -7.668 1 96.44 70 SER A C 1
ATOM 578 O O . SER A 1 70 ? 19.516 8.719 -8.609 1 96.44 70 SER A O 1
ATOM 580 N N . LYS A 1 71 ? 18.078 8.43 -6.969 1 95.25 71 LYS A N 1
ATOM 581 C CA . LYS A 1 71 ? 17.906 7.004 -7.215 1 95.25 71 LYS A CA 1
ATOM 582 C C . LYS A 1 71 ? 16.719 6.746 -8.133 1 95.25 71 LYS A C 1
ATOM 584 O O . LYS A 1 71 ? 16.359 5.594 -8.391 1 95.25 71 LYS A O 1
ATOM 589 N N . GLY A 1 72 ? 16.031 7.816 -8.516 1 94.88 72 GLY A N 1
ATOM 590 C CA . GLY A 1 72 ? 14.875 7.68 -9.383 1 94.88 72 GLY A CA 1
ATOM 591 C C . GLY A 1 72 ? 13.594 7.395 -8.625 1 94.88 72 GLY A C 1
ATOM 592 O O . GLY A 1 72 ? 12.57 7.078 -9.227 1 94.88 72 GLY A O 1
ATOM 593 N N . GLU A 1 73 ? 13.672 7.461 -7.34 1 97.19 73 GLU A N 1
ATOM 594 C CA . GLU A 1 73 ? 12.492 7.262 -6.5 1 97.19 73 GLU A CA 1
ATOM 595 C C . GLU A 1 73 ? 11.641 8.523 -6.441 1 97.19 73 GLU A C 1
ATOM 597 O O . GLU A 1 73 ? 12.141 9.625 -6.668 1 97.19 73 GLU A O 1
ATOM 602 N N . LEU A 1 74 ? 10.367 8.352 -6.203 1 97.31 74 LEU A N 1
ATOM 603 C CA . LEU A 1 74 ? 9.43 9.469 -6.105 1 97.31 74 LEU A CA 1
ATOM 604 C C . LEU A 1 74 ? 9.125 9.789 -4.645 1 97.31 74 LEU A C 1
ATOM 606 O O . LEU A 1 74 ? 8.859 8.891 -3.848 1 97.31 74 LEU A O 1
ATOM 610 N N . VAL A 1 75 ? 9.211 11.031 -4.328 1 97.75 75 VAL A N 1
ATOM 611 C CA . VAL A 1 75 ? 8.898 11.492 -2.984 1 97.75 75 VAL A CA 1
ATOM 612 C C . VAL A 1 75 ? 7.773 12.531 -3.047 1 97.75 75 VAL A C 1
ATOM 614 O O . VAL A 1 75 ? 7.961 13.625 -3.574 1 97.75 75 VAL A O 1
ATOM 617 N N . LEU A 1 76 ? 6.633 12.164 -2.52 1 96.69 76 LEU A N 1
ATOM 618 C CA . LEU A 1 76 ? 5.5 13.07 -2.4 1 96.69 76 LEU A CA 1
ATOM 619 C C . LEU A 1 76 ? 5.453 13.703 -1.013 1 96.69 76 LEU A C 1
ATOM 621 O O . LEU A 1 76 ? 5.285 13 -0.012 1 96.69 76 LEU A O 1
ATOM 625 N N . ILE A 1 77 ? 5.648 14.969 -0.958 1 96.62 77 ILE A N 1
ATOM 626 C CA . ILE A 1 77 ? 5.562 15.695 0.301 1 96.62 77 ILE A CA 1
ATOM 627 C C . ILE A 1 77 ? 4.266 16.5 0.345 1 96.62 77 ILE A C 1
ATOM 629 O O . ILE A 1 77 ? 3.982 17.281 -0.567 1 96.62 77 ILE A O 1
ATOM 633 N N . GLU A 1 78 ? 3.494 16.297 1.346 1 94.81 78 GLU A N 1
ATOM 634 C CA . GLU A 1 78 ? 2.227 17.016 1.496 1 94.81 78 GLU A CA 1
ATOM 635 C C . GLU A 1 78 ? 2.117 17.656 2.873 1 94.81 78 GLU A C 1
ATOM 637 O O . GLU A 1 78 ? 2.482 17.047 3.881 1 94.81 78 GLU A O 1
ATOM 642 N N . VAL A 1 79 ? 1.73 18.922 2.867 1 93.56 79 VAL A N 1
ATOM 643 C CA . VAL A 1 79 ? 1.417 19.656 4.094 1 93.56 79 VAL A CA 1
ATOM 644 C C . VAL A 1 79 ? -0.085 19.922 4.168 1 93.56 79 VAL A C 1
ATOM 646 O O . VAL A 1 79 ? -0.671 20.469 3.236 1 93.56 79 VAL A O 1
ATOM 649 N N . GLN A 1 80 ? -0.669 19.5 5.207 1 91 80 GLN A N 1
ATOM 650 C CA . GLN A 1 80 ? -2.111 19.625 5.391 1 91 80 GLN A CA 1
ATOM 651 C C . GLN A 1 80 ? -2.438 20.375 6.676 1 91 80 GLN A C 1
ATOM 653 O O . GLN A 1 80 ? -2.164 19.891 7.773 1 91 80 GLN A O 1
ATOM 658 N N . ASN A 1 81 ? -3.154 21.5 6.48 1 88.56 81 ASN A N 1
ATOM 659 C CA . ASN A 1 81 ? -3.486 22.328 7.629 1 88.56 81 ASN A CA 1
ATOM 660 C C . ASN A 1 81 ? -4.863 22 8.188 1 88.56 81 ASN A C 1
ATOM 662 O O . ASN A 1 81 ? -5.066 22.016 9.406 1 88.56 81 ASN A O 1
ATOM 666 N N . ASN A 1 82 ? -5.766 21.703 7.301 1 86.5 82 ASN A N 1
ATOM 667 C CA . ASN A 1 82 ? -7.141 21.453 7.727 1 86.5 82 ASN A CA 1
ATOM 668 C C . ASN A 1 82 ? -7.371 20 8.094 1 86.5 82 ASN A C 1
ATOM 670 O O . ASN A 1 82 ? -6.633 19.125 7.645 1 86.5 82 ASN A O 1
ATOM 674 N N . ASN A 1 83 ? -8.375 19.828 8.898 1 86.62 83 ASN A N 1
ATOM 675 C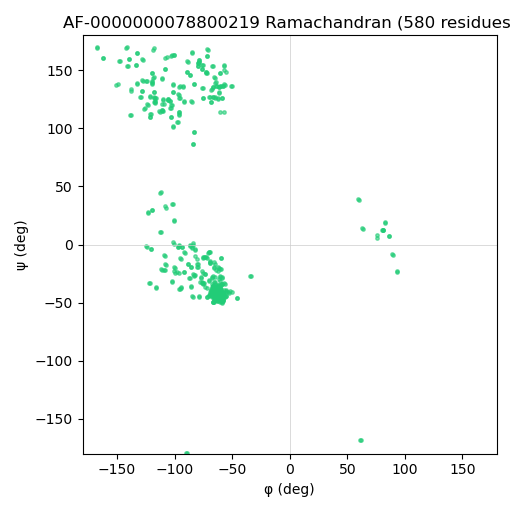 CA . ASN A 1 83 ? -8.781 18.484 9.289 1 86.62 83 ASN A CA 1
ATOM 676 C C . ASN A 1 83 ? -9.359 17.703 8.109 1 86.62 83 ASN A C 1
ATOM 678 O O . ASN A 1 83 ? -10.109 18.266 7.297 1 86.62 83 ASN A O 1
ATOM 682 N N . GLU A 1 84 ? -8.922 16.5 7.969 1 86.94 84 GLU A N 1
ATOM 683 C CA . GLU A 1 84 ? -9.438 15.57 6.965 1 86.94 84 GLU A CA 1
ATOM 684 C C . GLU A 1 84 ? -9.594 14.164 7.539 1 86.94 84 GLU A C 1
ATOM 686 O O . GLU A 1 84 ? -8.602 13.484 7.812 1 86.94 84 GLU A O 1
ATOM 691 N N . TYR A 1 85 ? -10.82 13.68 7.699 1 87.75 85 TYR A N 1
ATOM 692 C CA . TYR A 1 85 ? -11.055 12.406 8.367 1 87.75 85 TYR A CA 1
ATOM 693 C C . TYR A 1 85 ? -10.648 11.234 7.48 1 87.75 85 TYR A C 1
ATOM 695 O O . TYR A 1 85 ? -10.352 10.148 7.977 1 87.75 85 TYR A O 1
ATOM 703 N N . ALA A 1 86 ? -10.664 11.469 6.129 1 94.25 86 ALA A N 1
ATOM 704 C CA . ALA A 1 86 ? -10.305 10.398 5.195 1 94.25 86 ALA A CA 1
ATOM 705 C C . ALA A 1 86 ? -8.875 10.578 4.68 1 94.25 86 ALA A C 1
ATOM 707 O O . ALA A 1 86 ? -8.586 10.297 3.518 1 94.25 86 ALA A O 1
ATOM 708 N N . TYR A 1 87 ? -8.031 11.078 5.566 1 95.56 87 TYR A N 1
ATOM 709 C CA . TYR A 1 87 ? -6.672 11.406 5.148 1 95.56 87 TYR A CA 1
ATOM 710 C C . TYR A 1 87 ? -5.871 10.141 4.855 1 95.56 87 TYR A C 1
ATOM 712 O O . TYR A 1 87 ? -5.008 10.133 3.975 1 95.56 87 TYR A O 1
ATOM 720 N N . PHE A 1 88 ? -6.121 8.977 5.531 1 97.62 88 PHE A N 1
ATOM 721 C CA . PHE A 1 88 ? -5.457 7.719 5.223 1 97.62 88 PHE A CA 1
ATOM 722 C C . PHE A 1 88 ? -5.719 7.309 3.781 1 97.62 88 PHE A C 1
ATOM 724 O O . PHE A 1 88 ? -4.793 6.945 3.053 1 97.62 88 PHE A O 1
ATOM 731 N N . GLN A 1 89 ? -6.969 7.387 3.412 1 96.5 89 GLN A N 1
ATOM 732 C CA . GLN A 1 89 ? -7.363 7.02 2.057 1 96.5 89 GLN A CA 1
ATOM 733 C C . GLN A 1 89 ? -6.758 7.973 1.03 1 96.5 89 GLN A C 1
ATOM 735 O O . GLN A 1 89 ? -6.402 7.562 -0.076 1 96.5 89 GLN A O 1
ATOM 740 N N . ARG A 1 90 ? -6.672 9.211 1.421 1 94.75 90 ARG A N 1
ATOM 741 C CA . ARG A 1 90 ? -6.062 10.188 0.525 1 94.75 90 ARG A CA 1
ATOM 742 C C . ARG A 1 90 ? -4.602 9.844 0.256 1 94.75 90 ARG A C 1
ATOM 744 O O . ARG A 1 90 ? -4.145 9.891 -0.889 1 94.75 90 ARG A O 1
ATOM 751 N N . MET A 1 91 ? -3.865 9.508 1.304 1 97.12 91 MET A N 1
ATOM 752 C CA . MET A 1 91 ? -2.477 9.094 1.14 1 97.12 91 MET A CA 1
ATOM 753 C C . MET A 1 91 ? -2.379 7.871 0.23 1 97.12 91 MET A C 1
ATOM 755 O O . MET A 1 91 ? -1.53 7.824 -0.662 1 97.12 91 MET A O 1
ATOM 759 N N . LEU A 1 92 ? -3.254 6.93 0.468 1 97.81 92 LEU A N 1
ATOM 760 C CA . LEU A 1 92 ? -3.295 5.723 -0.354 1 97.81 92 LEU A CA 1
ATOM 761 C C . LEU A 1 92 ? -3.531 6.074 -1.82 1 97.81 92 LEU A C 1
ATOM 763 O O . LEU A 1 92 ? -2.826 5.574 -2.703 1 97.81 92 LEU A O 1
ATOM 767 N N . PHE A 1 93 ? -4.516 6.918 -2.045 1 95.88 93 PHE A N 1
ATOM 768 C CA . PHE A 1 93 ? -4.852 7.316 -3.406 1 95.88 93 PHE A CA 1
ATOM 769 C C . PHE A 1 93 ? -3.664 8 -4.074 1 95.88 93 PHE A C 1
ATOM 771 O O . PHE A 1 93 ? -3.32 7.684 -5.215 1 95.88 93 PHE A O 1
ATOM 778 N N . GLY A 1 94 ? -3.041 8.891 -3.354 1 94.69 94 GLY A N 1
ATOM 779 C CA . GLY A 1 94 ? -1.902 9.625 -3.889 1 94.69 94 GLY A CA 1
ATOM 780 C C . GLY A 1 94 ? -0.762 8.719 -4.316 1 94.69 94 GLY A C 1
ATOM 781 O O . GLY A 1 94 ? -0.229 8.859 -5.418 1 94.69 94 GLY A O 1
ATOM 782 N N . THR A 1 95 ? -0.373 7.797 -3.461 1 97.56 95 THR A N 1
ATOM 783 C CA . THR A 1 95 ? 0.726 6.895 -3.789 1 97.56 95 THR A CA 1
ATOM 784 C C . THR A 1 95 ? 0.326 5.941 -4.91 1 97.56 95 THR A C 1
ATOM 786 O O . THR A 1 95 ? 1.143 5.613 -5.773 1 97.56 95 THR A O 1
ATOM 789 N N . SER A 1 96 ? -0.913 5.461 -4.887 1 96.81 96 SER A N 1
ATOM 790 C CA . SER A 1 96 ? -1.393 4.57 -5.938 1 96.81 96 SER A CA 1
ATOM 791 C C . SER A 1 96 ? -1.333 5.242 -7.305 1 96.81 96 SER A C 1
ATOM 793 O O . SER A 1 96 ? -0.981 4.605 -8.297 1 96.81 96 SER A O 1
ATOM 795 N N . LYS A 1 97 ? -1.714 6.48 -7.348 1 93.62 97 LYS A N 1
ATOM 796 C CA . LYS A 1 97 ? -1.634 7.238 -8.594 1 93.62 97 LYS A CA 1
ATOM 797 C C . LYS A 1 97 ? -0.199 7.293 -9.109 1 93.62 97 LYS A C 1
ATOM 799 O O . LYS A 1 97 ? 0.047 7.07 -10.297 1 93.62 97 LYS A O 1
ATOM 804 N N . LEU A 1 98 ? 0.761 7.555 -8.242 1 95.19 98 LEU A N 1
ATOM 805 C CA . LEU A 1 98 ? 2.158 7.652 -8.648 1 95.19 98 LEU A CA 1
ATOM 806 C C . LEU A 1 98 ? 2.676 6.305 -9.148 1 95.19 98 LEU A C 1
ATOM 808 O O . LEU A 1 98 ? 3.424 6.246 -10.125 1 95.19 98 LEU A O 1
ATOM 812 N N . VAL A 1 99 ? 2.289 5.219 -8.516 1 96.12 99 VAL A N 1
ATOM 813 C CA . VAL A 1 99 ? 2.703 3.875 -8.906 1 96.12 99 VAL A CA 1
ATOM 814 C C . VAL A 1 99 ? 2.229 3.58 -10.328 1 96.12 99 VAL A C 1
ATOM 816 O O . VAL A 1 99 ? 2.957 2.975 -11.117 1 96.12 99 VAL A O 1
ATOM 819 N N . THR A 1 100 ? 1.04 4.02 -10.688 1 93.31 100 THR A N 1
ATOM 820 C CA . THR A 1 100 ? 0.425 3.625 -11.953 1 93.31 100 THR A CA 1
ATOM 821 C C . THR A 1 100 ? 0.774 4.621 -13.055 1 93.31 100 THR A C 1
ATOM 823 O O . THR A 1 100 ? 0.813 4.258 -14.234 1 93.31 100 THR A O 1
ATOM 826 N N . GLU A 1 101 ? 1.116 5.852 -12.719 1 90.25 101 GLU A N 1
ATOM 827 C CA . GLU A 1 101 ? 1.31 6.898 -13.719 1 90.25 101 GLU A CA 1
ATOM 828 C C . GLU A 1 101 ? 2.74 6.898 -14.25 1 90.25 101 GLU A C 1
ATOM 830 O O . GLU A 1 101 ? 2.988 7.316 -15.383 1 90.25 101 GLU A O 1
ATOM 835 N N . TYR A 1 102 ? 3.656 6.496 -13.492 1 87.56 102 TYR A N 1
ATOM 836 C CA . TYR A 1 102 ? 5.055 6.637 -13.883 1 87.56 102 TYR A CA 1
ATOM 837 C C . TYR A 1 102 ? 5.613 5.32 -14.414 1 87.56 102 TYR A C 1
ATOM 839 O O . TYR A 1 102 ? 6.785 5.008 -14.203 1 87.56 102 TYR A O 1
ATOM 847 N N . ILE A 1 103 ? 4.766 4.438 -14.836 1 85.88 103 ILE A N 1
ATOM 848 C CA . ILE A 1 103 ? 5.16 3.238 -15.562 1 85.88 103 ILE A CA 1
ATOM 849 C C . ILE A 1 103 ? 4.547 3.262 -16.969 1 85.88 103 ILE A C 1
ATOM 851 O O . ILE A 1 103 ? 3.367 3.584 -17.125 1 85.88 103 ILE A O 1
ATOM 855 N N . ASN A 1 104 ? 5.395 3.104 -17.984 1 77.69 104 ASN A N 1
ATOM 856 C CA . ASN A 1 104 ? 4.898 3.121 -19.359 1 77.69 104 ASN A CA 1
ATOM 857 C C . ASN A 1 104 ? 4.188 1.819 -19.703 1 77.69 104 ASN A C 1
ATOM 859 O O . ASN A 1 104 ? 4.473 0.771 -19.125 1 77.69 104 ASN A O 1
ATOM 863 N N . ARG A 1 105 ? 3.307 1.955 -20.656 1 74.19 105 ARG A N 1
ATOM 864 C CA . ARG A 1 105 ? 2.596 0.775 -21.141 1 74.19 105 ARG A CA 1
ATOM 865 C C . ARG A 1 105 ? 3.564 -0.242 -21.734 1 74.19 105 ARG A C 1
ATOM 867 O O . ARG A 1 105 ? 4.449 0.117 -22.516 1 74.19 105 ARG A O 1
ATOM 874 N N . GLY A 1 106 ? 3.396 -1.472 -21.281 1 74 106 GLY A N 1
ATOM 875 C CA . GLY A 1 106 ? 4.211 -2.543 -21.828 1 74 106 GLY A CA 1
ATOM 876 C C . GLY A 1 106 ? 5.516 -2.746 -21.094 1 74 106 GLY A C 1
ATOM 877 O O . GLY A 1 106 ? 6.211 -3.74 -21.312 1 74 106 GLY A O 1
ATOM 878 N N . GLU A 1 107 ? 5.812 -1.871 -20.219 1 81.06 107 GLU A N 1
ATOM 879 C CA . GLU A 1 107 ? 7.035 -2.031 -19.453 1 81.06 107 GLU A CA 1
ATOM 880 C C . GLU A 1 107 ? 6.867 -3.1 -18.375 1 81.06 107 GLU A C 1
ATOM 882 O O . GLU A 1 107 ? 5.762 -3.328 -17.875 1 81.06 107 GLU A O 1
ATOM 887 N N . SER A 1 108 ? 7.977 -3.697 -18.094 1 87.19 108 SER A N 1
ATOM 888 C CA . SER A 1 108 ? 8.008 -4.711 -17.047 1 87.19 108 SER A CA 1
ATOM 889 C C . SER A 1 108 ? 7.742 -4.102 -15.672 1 87.19 108 SER A C 1
ATOM 891 O O . SER A 1 108 ? 8.016 -2.918 -15.453 1 87.19 108 SER A O 1
ATOM 893 N N . TYR A 1 109 ? 7.23 -4.875 -14.781 1 91.94 109 TYR A N 1
ATOM 894 C CA . TYR A 1 109 ? 6.859 -4.402 -13.453 1 91.94 109 TYR A CA 1
ATOM 895 C C . TYR A 1 109 ? 8.102 -4.129 -12.602 1 91.94 109 TYR A C 1
ATOM 897 O O . TYR A 1 109 ? 8.008 -3.502 -11.547 1 91.94 109 TYR A O 1
ATOM 905 N N . ASP A 1 110 ? 9.227 -4.551 -13.07 1 91.69 110 ASP A N 1
ATOM 906 C CA . ASP A 1 110 ? 10.461 -4.219 -12.367 1 91.69 110 ASP A CA 1
ATOM 907 C C . ASP A 1 110 ? 10.789 -2.73 -12.5 1 91.69 110 ASP A C 1
ATOM 909 O O . ASP A 1 110 ? 11.68 -2.223 -11.82 1 91.69 110 ASP A O 1
ATOM 913 N N . LYS A 1 111 ? 10.008 -2.021 -13.312 1 91.62 111 LYS A N 1
ATOM 914 C CA . LYS A 1 111 ? 10.211 -0.589 -13.516 1 91.62 111 LYS A CA 1
ATOM 915 C C . LYS A 1 111 ? 9.297 0.227 -12.602 1 91.62 111 LYS A C 1
ATOM 917 O O . LYS A 1 111 ? 9.336 1.459 -12.617 1 91.62 111 LYS A O 1
ATOM 922 N N . VAL A 1 112 ? 8.469 -0.451 -11.805 1 93.81 112 VAL A N 1
ATOM 923 C CA . VAL A 1 112 ? 7.68 0.269 -10.812 1 93.81 112 VAL A CA 1
ATOM 924 C C . VAL A 1 112 ? 8.609 1.027 -9.859 1 93.81 112 VAL A C 1
ATOM 926 O O . VAL A 1 112 ? 9.516 0.441 -9.273 1 93.81 112 VAL A O 1
ATOM 929 N N . ARG A 1 113 ? 8.352 2.295 -9.742 1 95.25 113 ARG A N 1
ATOM 930 C CA . ARG A 1 113 ? 9.25 3.135 -8.953 1 95.25 113 ARG A CA 1
ATOM 931 C C . ARG A 1 113 ? 8.859 3.113 -7.48 1 95.25 113 ARG A C 1
ATOM 933 O O . ARG A 1 113 ? 7.676 3.033 -7.148 1 95.25 113 ARG A O 1
ATOM 940 N N . LYS A 1 114 ? 9.906 3.188 -6.695 1 97.44 114 LYS A N 1
ATOM 941 C CA . LYS A 1 114 ? 9.672 3.355 -5.262 1 97.44 114 LYS A CA 1
ATOM 942 C C . LYS A 1 114 ? 9.055 4.719 -4.961 1 97.44 114 LYS A C 1
ATOM 944 O O . LYS A 1 114 ? 9.477 5.73 -5.52 1 97.44 114 LYS A O 1
ATOM 949 N N . VAL A 1 115 ? 8.008 4.742 -4.07 1 97.94 115 VAL A N 1
ATOM 950 C CA . VAL A 1 115 ? 7.316 5.977 -3.709 1 97.94 115 VAL A CA 1
ATOM 951 C C . VAL A 1 115 ? 7.402 6.195 -2.201 1 97.94 115 VAL A C 1
ATOM 953 O O . VAL A 1 115 ? 7.121 5.281 -1.419 1 97.94 115 VAL A O 1
ATOM 956 N N . TYR A 1 116 ? 7.836 7.328 -1.788 1 98.44 116 TYR A N 1
ATOM 957 C CA . TYR A 1 116 ? 7.719 7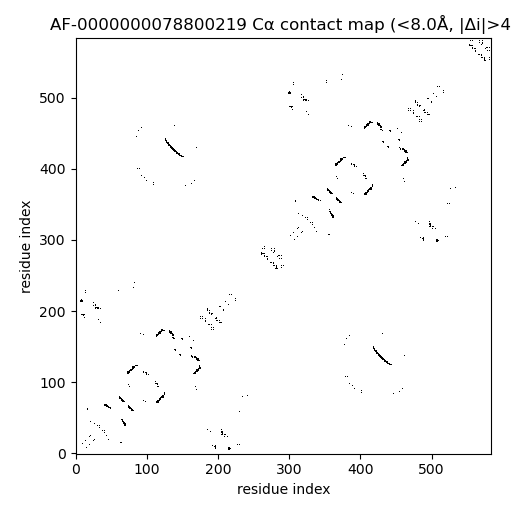.801 -0.412 1 98.44 116 TYR A CA 1
ATOM 958 C C . TYR A 1 116 ? 6.648 8.875 -0.292 1 98.44 116 TYR A C 1
ATOM 960 O O . TYR A 1 116 ? 6.637 9.836 -1.062 1 98.44 116 TYR A O 1
ATOM 968 N N . SER A 1 117 ? 5.719 8.68 0.554 1 98.44 117 SER A N 1
ATOM 969 C CA . SER A 1 117 ? 4.734 9.695 0.907 1 98.44 117 SER A CA 1
ATOM 970 C C . SER A 1 117 ? 5.047 10.32 2.262 1 98.44 117 SER A C 1
ATOM 972 O O . SER A 1 117 ? 4.938 9.664 3.297 1 98.44 117 SER A O 1
ATOM 974 N N . VAL A 1 118 ? 5.453 11.539 2.26 1 98.38 118 VAL A N 1
ATOM 975 C CA . VAL A 1 118 ? 5.758 12.289 3.471 1 98.38 118 VAL A CA 1
ATOM 976 C C . VAL A 1 118 ? 4.621 13.273 3.768 1 98.38 118 VAL A C 1
ATOM 978 O O . VAL A 1 118 ? 4.371 14.195 2.99 1 98.38 118 VAL A O 1
ATOM 981 N N . ASN A 1 119 ? 3.982 13.109 4.871 1 98 119 ASN A N 1
ATOM 982 C CA . ASN A 1 119 ? 2.779 13.859 5.211 1 98 119 ASN A CA 1
ATOM 983 C C . ASN A 1 119 ? 2.957 14.648 6.504 1 98 119 ASN A C 1
ATOM 985 O O . ASN A 1 119 ? 3.059 14.062 7.582 1 98 119 ASN A O 1
ATOM 989 N N . ILE A 1 120 ? 3.025 15.953 6.348 1 97 120 ILE A N 1
ATOM 990 C CA . ILE A 1 120 ? 3.076 16.859 7.484 1 97 120 ILE A CA 1
ATOM 991 C C . ILE A 1 120 ? 1.673 17.375 7.797 1 97 120 ILE A C 1
ATOM 993 O O . ILE A 1 120 ? 1.1 18.141 7.016 1 97 120 ILE A O 1
ATOM 997 N N . VAL A 1 121 ? 1.157 16.969 8.914 1 95.38 121 VAL A N 1
ATOM 998 C CA . VAL A 1 121 ? -0.242 17.281 9.188 1 95.38 121 VAL A CA 1
ATOM 999 C C . VAL A 1 121 ? -0.348 18.125 10.453 1 95.38 121 VAL A C 1
ATOM 1001 O O . VAL A 1 121 ? 0.329 17.844 11.445 1 95.38 121 VAL A O 1
ATOM 1004 N N . TYR A 1 122 ? -1.241 19.141 10.414 1 91.81 122 TYR A N 1
ATOM 1005 C CA . TYR A 1 122 ? -1.461 20.047 11.539 1 91.81 122 TYR A CA 1
ATOM 1006 C C . TYR A 1 122 ? -2.805 19.781 12.203 1 91.81 122 TYR A C 1
ATOM 1008 O O . TYR A 1 122 ? -3.514 20.719 12.586 1 91.81 122 TYR A O 1
ATOM 1016 N N . PHE A 1 123 ? -3.213 18.516 12.195 1 89.06 123 PHE A N 1
ATOM 1017 C CA . PHE A 1 123 ? -4.422 18.047 12.859 1 89.06 123 PHE A CA 1
ATOM 1018 C C . PHE A 1 123 ? -4.199 16.672 13.477 1 89.06 123 PHE A C 1
ATOM 1020 O O . PHE A 1 123 ? -3.152 16.062 13.273 1 89.06 123 PHE A O 1
ATOM 1027 N N . SER A 1 124 ? -5.156 16.281 14.266 1 88.38 124 SER A N 1
ATOM 1028 C CA . SER A 1 124 ? -5.051 14.992 14.938 1 88.38 124 SER A CA 1
ATOM 1029 C C . SER A 1 124 ? -5.516 13.859 14.023 1 88.38 124 SER A C 1
ATOM 1031 O O . SER A 1 124 ? -6.715 13.578 13.938 1 88.38 124 SER A O 1
ATOM 1033 N N . LEU A 1 125 ? -4.57 13.258 13.406 1 93.06 125 LEU A N 1
ATOM 1034 C CA . LEU A 1 125 ? -4.898 12.117 12.555 1 93.06 125 LEU A CA 1
ATOM 1035 C C . LEU A 1 125 ? -4.812 10.812 13.344 1 93.06 125 LEU A C 1
ATOM 1037 O O . LEU A 1 125 ? -3.764 10.484 13.898 1 93.06 125 LEU A O 1
ATOM 1041 N N . GLY A 1 126 ? -5.898 10.109 13.336 1 94.06 126 GLY A N 1
ATOM 1042 C CA . GLY A 1 126 ? -5.902 8.844 14.055 1 94.06 126 GLY A CA 1
ATOM 1043 C C . GLY A 1 126 ? -5.641 9 15.539 1 94.06 126 GLY A C 1
ATOM 1044 O O . GLY A 1 126 ? -5.836 10.078 16.094 1 94.06 126 GLY A O 1
ATOM 1045 N N . HIS A 1 127 ? -5.406 7.898 16.156 1 94.12 127 HIS A N 1
ATOM 1046 C CA . HIS A 1 127 ? -5.137 7.844 17.578 1 94.12 127 HIS A CA 1
ATOM 1047 C C . HIS A 1 127 ? -3.83 7.109 17.875 1 94.12 127 HIS A C 1
ATOM 1049 O O . HIS A 1 127 ? -3.678 5.941 17.516 1 94.12 127 HIS A O 1
ATOM 1055 N N . GLY A 1 128 ? -2.895 7.793 18.422 1 93.69 128 GLY A N 1
ATOM 1056 C CA . GLY A 1 128 ? -1.599 7.227 18.75 1 93.69 128 GLY A CA 1
ATOM 1057 C C . GLY A 1 128 ? -0.772 8.117 19.656 1 93.69 128 GLY A C 1
ATOM 1058 O O . GLY A 1 128 ? -1.14 9.266 19.922 1 93.69 128 GLY A O 1
ATOM 1059 N N . ARG A 1 129 ? 0.351 7.605 20.219 1 92.94 129 ARG A N 1
ATOM 1060 C CA . ARG A 1 129 ? 1.149 8.305 21.203 1 92.94 129 ARG A CA 1
ATOM 1061 C C . ARG A 1 129 ? 2.334 9.016 20.562 1 92.94 129 ARG A C 1
ATOM 1063 O O . ARG A 1 129 ? 2.859 9.992 21.109 1 92.94 129 ARG A O 1
ATOM 1070 N N . ASP A 1 130 ? 2.717 8.477 19.391 1 95.06 130 ASP A N 1
ATOM 1071 C CA . ASP A 1 130 ? 3.9 9.047 18.75 1 95.06 130 ASP A CA 1
ATOM 1072 C C . ASP A 1 130 ? 3.537 10.266 17.906 1 95.06 130 ASP A C 1
ATOM 1074 O O . ASP A 1 130 ? 2.359 10.516 17.641 1 95.06 130 ASP A O 1
ATOM 1078 N N . PHE A 1 131 ? 4.559 11.016 17.531 1 94.31 131 PHE A N 1
ATOM 1079 C CA . PHE A 1 131 ? 4.301 12.164 16.672 1 94.31 131 PHE A CA 1
ATOM 1080 C C . PHE A 1 131 ? 4.828 11.914 15.258 1 94.31 131 PHE A C 1
ATOM 1082 O O . PHE A 1 131 ? 4.578 12.711 14.352 1 94.31 131 PHE A O 1
ATOM 1089 N N . VAL A 1 132 ? 5.555 10.883 15.055 1 97.12 132 VAL A N 1
ATOM 1090 C CA . VAL A 1 132 ? 5.969 10.469 13.719 1 97.12 132 VAL A CA 1
ATOM 1091 C C . VAL A 1 132 ? 5.668 8.984 13.523 1 97.12 132 VAL A C 1
ATOM 1093 O O . VAL A 1 132 ? 6.078 8.148 14.336 1 97.12 132 VAL A O 1
ATOM 10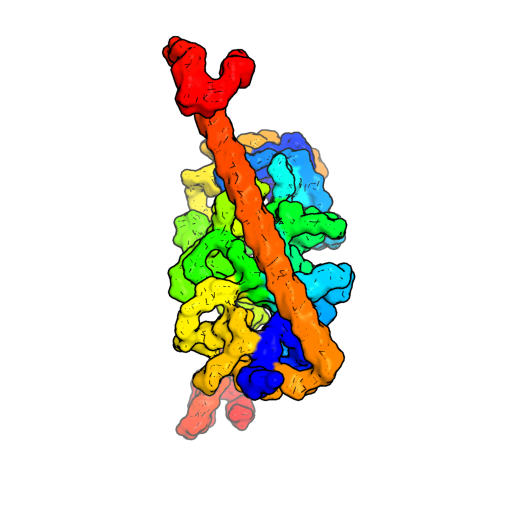96 N N . TYR A 1 133 ? 4.969 8.656 12.484 1 98.31 133 TYR A N 1
ATOM 1097 C CA . TYR A 1 133 ? 4.609 7.277 12.164 1 98.31 133 TYR A CA 1
ATOM 1098 C C . TYR A 1 133 ? 5.164 6.867 10.805 1 98.31 133 TYR A C 1
ATOM 1100 O O . TYR A 1 133 ? 5.168 7.66 9.867 1 98.31 133 TYR A O 1
ATOM 1108 N N . HIS A 1 134 ? 5.629 5.652 10.742 1 98.75 134 HIS A N 1
ATOM 1109 C CA . HIS A 1 134 ? 6.102 5.02 9.516 1 98.75 134 HIS A CA 1
ATOM 1110 C C . HIS A 1 134 ? 5.16 3.906 9.078 1 98.75 134 HIS A C 1
ATOM 1112 O O . HIS A 1 134 ? 4.945 2.941 9.812 1 98.75 134 HIS A O 1
ATOM 1118 N N . GLY A 1 135 ? 4.531 4.109 7.91 1 98.62 135 GLY A N 1
ATOM 1119 C CA . GLY A 1 135 ? 3.67 3.104 7.309 1 98.62 135 GLY A CA 1
ATOM 1120 C C . GLY A 1 135 ? 4.375 2.26 6.262 1 98.62 135 GLY A C 1
ATOM 1121 O O . GLY A 1 135 ? 4.992 2.795 5.336 1 98.62 135 GLY A O 1
ATOM 1122 N N . LYS A 1 136 ? 4.293 0.972 6.355 1 97.94 136 LYS A N 1
ATOM 1123 C CA . LYS A 1 136 ? 4.914 0.083 5.375 1 97.94 136 LYS A CA 1
ATOM 1124 C C . LYS A 1 136 ? 4.098 -1.194 5.199 1 97.94 136 LYS A C 1
ATOM 1126 O O . LYS A 1 136 ? 3.297 -1.552 6.066 1 97.94 136 LYS A O 1
ATOM 1131 N N . THR A 1 137 ? 4.266 -1.849 4.094 1 98.56 137 THR A N 1
ATOM 1132 C CA . THR A 1 137 ? 3.635 -3.127 3.785 1 98.56 137 THR A CA 1
ATOM 1133 C C . THR A 1 137 ? 4.574 -4.285 4.105 1 98.56 137 THR A C 1
ATOM 1135 O O . THR A 1 137 ? 5.727 -4.297 3.67 1 98.56 137 THR A O 1
ATOM 1138 N N . GLU A 1 138 ? 4.105 -5.188 4.887 1 98.38 138 GLU A N 1
ATOM 1139 C CA . GLU A 1 138 ? 4.848 -6.406 5.191 1 98.38 138 GLU A CA 1
ATOM 1140 C C . GLU A 1 138 ? 4 -7.652 4.934 1 98.38 138 GLU A C 1
ATOM 1142 O O . GLU A 1 138 ? 2.787 -7.637 5.145 1 98.38 138 GLU A O 1
ATOM 1147 N N . PHE A 1 139 ? 4.668 -8.648 4.402 1 98.69 139 PHE A N 1
ATOM 1148 C CA . PHE A 1 139 ? 4.031 -9.938 4.172 1 98.69 139 PHE A CA 1
ATOM 1149 C C . PHE A 1 139 ? 4.441 -10.945 5.238 1 98.69 139 PHE A C 1
ATOM 1151 O O . PHE A 1 139 ? 5.621 -11.273 5.363 1 98.69 139 PHE A O 1
ATOM 1158 N N . ARG A 1 140 ? 3.467 -11.461 5.969 1 98.5 140 ARG A N 1
ATOM 1159 C CA . ARG A 1 140 ? 3.76 -12.414 7.031 1 98.5 140 ARG A CA 1
ATOM 1160 C C . ARG A 1 140 ? 2.982 -13.711 6.836 1 98.5 140 ARG A C 1
ATOM 1162 O O . ARG A 1 140 ? 1.818 -13.688 6.434 1 98.5 140 ARG A O 1
ATOM 1169 N N . GLY A 1 141 ? 3.686 -14.789 7.137 1 97.88 141 GLY A N 1
ATOM 1170 C CA . GLY A 1 141 ? 3.008 -16.078 7.074 1 97.88 141 GLY A CA 1
ATOM 1171 C C . GLY A 1 141 ? 1.876 -16.203 8.078 1 97.88 141 GLY A C 1
ATOM 1172 O O . GLY A 1 141 ? 2.027 -15.828 9.242 1 97.88 141 GLY A O 1
ATOM 1173 N N . ILE A 1 142 ? 0.774 -16.734 7.645 1 95.81 142 ILE A N 1
ATOM 1174 C CA . ILE A 1 142 ? -0.396 -16.781 8.516 1 95.81 142 ILE A CA 1
ATOM 1175 C C . ILE A 1 142 ? -0.224 -17.891 9.547 1 95.81 142 ILE A C 1
ATOM 1177 O O . ILE A 1 142 ? -0.814 -17.828 10.633 1 95.81 142 ILE A O 1
ATOM 1181 N N . HIS A 1 143 ? 0.597 -18.875 9.258 1 93.94 143 HIS A N 1
ATOM 1182 C CA . HIS A 1 143 ? 0.824 -19.984 10.18 1 93.94 143 HIS A CA 1
ATOM 1183 C C . HIS A 1 143 ? 2.072 -19.75 11.023 1 93.94 143 HIS A C 1
ATOM 1185 O O . HIS A 1 143 ? 2.072 -20.031 12.227 1 93.94 143 HIS A O 1
ATOM 1191 N N . THR A 1 144 ? 3.135 -19.188 10.43 1 95.62 144 THR A N 1
ATOM 1192 C CA . THR A 1 144 ? 4.441 -19.125 11.078 1 95.62 144 THR A CA 1
ATOM 1193 C C . THR A 1 144 ? 4.766 -17.703 11.516 1 95.62 144 THR A C 1
ATOM 1195 O O . THR A 1 144 ? 5.695 -17.484 12.289 1 95.62 144 THR A O 1
ATOM 1198 N N . ASN A 1 145 ? 4.094 -16.75 10.992 1 96.94 145 ASN A N 1
ATOM 1199 C CA . ASN A 1 145 ? 4.301 -15.328 11.227 1 96.94 145 ASN A CA 1
ATOM 1200 C C . ASN A 1 145 ? 5.676 -14.875 10.742 1 96.94 145 ASN A C 1
ATOM 1202 O O . ASN A 1 145 ? 6.156 -13.812 11.141 1 96.94 145 ASN A O 1
ATOM 1206 N N . ASP A 1 146 ? 6.312 -15.742 9.953 1 97.56 146 ASP A N 1
ATOM 1207 C CA . ASP A 1 146 ? 7.605 -15.328 9.406 1 97.56 146 ASP A CA 1
ATOM 1208 C C . ASP A 1 146 ? 7.43 -14.258 8.336 1 97.56 146 ASP A C 1
ATOM 1210 O O . ASP A 1 146 ? 6.418 -14.234 7.629 1 97.56 146 ASP A O 1
ATOM 1214 N N . LEU A 1 147 ? 8.391 -13.367 8.227 1 97.81 147 LEU A N 1
ATOM 1215 C CA . LEU A 1 147 ? 8.414 -12.352 7.18 1 97.81 147 LEU A CA 1
ATOM 1216 C C . LEU A 1 147 ? 8.812 -12.961 5.84 1 97.81 147 LEU A C 1
ATOM 1218 O O . LEU A 1 147 ? 9.805 -13.695 5.754 1 97.81 147 LEU A O 1
ATOM 1222 N N . LEU A 1 148 ? 7.977 -12.742 4.801 1 98.25 148 LEU A N 1
ATOM 1223 C CA . LEU A 1 148 ? 8.383 -13.117 3.451 1 98.25 148 LEU A CA 1
ATOM 1224 C C . LEU A 1 148 ? 9.523 -12.227 2.963 1 98.25 148 LEU A C 1
ATOM 1226 O O . LEU A 1 148 ? 9.383 -11.008 2.898 1 98.25 148 LEU A O 1
ATOM 1230 N N . GLU A 1 149 ? 10.656 -12.805 2.582 1 97.94 149 GLU A N 1
ATOM 1231 C CA . GLU A 1 149 ? 11.867 -12.07 2.205 1 97.94 149 GLU A CA 1
ATOM 1232 C C . GLU A 1 149 ? 12.109 -12.148 0.7 1 97.94 149 GLU A C 1
ATOM 1234 O O . GLU A 1 149 ? 11.516 -12.977 0.01 1 97.94 149 GLU A O 1
ATOM 1239 N N . LEU A 1 150 ? 12.898 -11.234 0.227 1 96.75 150 LEU A N 1
ATOM 1240 C CA . LEU A 1 150 ? 13.383 -11.297 -1.148 1 96.75 150 LEU A CA 1
ATOM 1241 C C . LEU A 1 150 ? 14.422 -12.398 -1.311 1 96.75 150 LEU A C 1
ATOM 1243 O O . LEU A 1 150 ? 15.164 -12.695 -0.374 1 96.75 150 LEU A O 1
ATOM 1247 N N . THR A 1 151 ? 14.484 -13.008 -2.504 1 93.44 151 THR A N 1
ATOM 1248 C CA . THR A 1 151 ? 15.602 -13.883 -2.828 1 93.44 151 THR A CA 1
ATOM 1249 C C . THR A 1 151 ? 16.875 -13.07 -3.059 1 93.44 151 THR A C 1
ATOM 1251 O O . THR A 1 151 ? 16.812 -11.859 -3.287 1 93.44 151 THR A O 1
ATOM 1254 N N . PRO A 1 152 ? 18.062 -13.742 -3 1 90.88 152 PRO A N 1
ATOM 1255 C CA . PRO A 1 152 ? 19.297 -13.031 -3.32 1 90.88 152 PRO A CA 1
ATOM 1256 C C . PRO A 1 152 ? 19.266 -12.383 -4.703 1 90.88 152 PRO A C 1
ATOM 1258 O O . PRO A 1 152 ? 19.75 -11.258 -4.875 1 90.88 152 PRO A O 1
ATOM 1261 N N . PHE A 1 153 ? 18.703 -13.055 -5.68 1 90.19 153 PHE A N 1
ATOM 1262 C CA . PHE A 1 153 ? 18.578 -12.523 -7.031 1 90.19 153 PHE A CA 1
ATOM 1263 C C . PHE A 1 153 ? 17.734 -11.258 -7.039 1 90.19 153 PHE A C 1
ATOM 1265 O O . PHE A 1 153 ? 18.109 -10.258 -7.664 1 90.19 153 PHE A O 1
ATOM 1272 N N . GLN A 1 154 ? 16.594 -11.305 -6.301 1 92.5 154 GLN A N 1
ATOM 1273 C CA . GLN A 1 154 ? 15.711 -10.141 -6.223 1 92.5 154 GLN A CA 1
ATOM 1274 C C . GLN A 1 154 ? 16.406 -8.969 -5.547 1 92.5 154 GLN A C 1
ATOM 1276 O O . GLN A 1 154 ? 16.297 -7.824 -6.004 1 92.5 154 GLN A O 1
ATOM 1281 N N . LYS A 1 155 ? 17.109 -9.258 -4.422 1 94.31 155 LYS A N 1
ATOM 1282 C CA . LYS A 1 155 ? 17.844 -8.203 -3.717 1 94.31 155 LYS A CA 1
ATOM 1283 C C . LYS A 1 155 ? 18.844 -7.516 -4.641 1 94.31 155 LYS A C 1
ATOM 1285 O O . LYS A 1 155 ? 18.938 -6.285 -4.652 1 94.31 155 LYS A O 1
ATOM 1290 N N . GLN A 1 156 ? 19.547 -8.32 -5.395 1 91.81 156 GLN A N 1
ATOM 1291 C CA . GLN A 1 156 ? 20.547 -7.789 -6.316 1 91.81 156 GLN A CA 1
ATOM 1292 C C . GLN A 1 156 ? 19.891 -7.02 -7.457 1 91.81 156 GLN A C 1
ATOM 1294 O O . GLN A 1 156 ? 20.344 -5.934 -7.828 1 91.81 156 GLN A O 1
ATOM 1299 N N . THR A 1 157 ? 18.797 -7.562 -7.953 1 91.75 157 THR A N 1
ATOM 1300 C CA . THR A 1 157 ? 18.109 -6.996 -9.109 1 91.75 157 THR A CA 1
ATOM 1301 C C . THR A 1 157 ? 17.438 -5.676 -8.75 1 91.75 157 THR A C 1
ATOM 1303 O O . THR A 1 157 ? 17.547 -4.691 -9.492 1 91.75 157 THR A O 1
ATOM 1306 N N . PHE A 1 158 ? 16.797 -5.633 -7.605 1 94.44 158 PHE A N 1
ATOM 1307 C CA . PHE A 1 158 ? 16 -4.469 -7.23 1 94.44 158 PHE A CA 1
ATOM 1308 C C . PHE A 1 158 ? 16.812 -3.52 -6.352 1 94.44 158 PHE A C 1
ATOM 1310 O O . PHE A 1 158 ? 16.391 -2.393 -6.094 1 94.44 158 PHE A O 1
ATOM 1317 N N . LYS A 1 159 ? 17.984 -3.979 -5.859 1 93.5 159 LYS A N 1
ATOM 1318 C CA . LYS A 1 159 ? 18.875 -3.189 -5.02 1 93.5 159 LYS A CA 1
ATOM 1319 C C . LYS A 1 159 ? 18.172 -2.727 -3.746 1 93.5 159 LYS A C 1
ATOM 1321 O O . LYS A 1 159 ? 18.25 -1.552 -3.381 1 93.5 159 LYS A O 1
ATOM 1326 N N . VAL A 1 160 ? 17.359 -3.631 -3.203 1 95.5 160 VAL A N 1
ATOM 1327 C CA . VAL A 1 160 ? 16.703 -3.424 -1.913 1 95.5 160 VAL A CA 1
ATOM 1328 C C . VAL A 1 160 ? 16.859 -4.672 -1.047 1 95.5 160 VAL A C 1
ATOM 1330 O O . VAL A 1 160 ? 17.188 -5.75 -1.553 1 95.5 160 VAL A O 1
ATOM 1333 N N . ASP A 1 161 ? 16.609 -4.547 0.23 1 94.5 161 ASP A N 1
ATOM 1334 C CA . ASP A 1 161 ? 16.875 -5.633 1.172 1 94.5 161 ASP A CA 1
ATOM 1335 C C . ASP A 1 161 ? 15.586 -6.355 1.553 1 94.5 161 ASP A C 1
ATOM 1337 O O . ASP A 1 161 ? 15.609 -7.535 1.903 1 94.5 161 ASP A O 1
ATOM 1341 N N . THR A 1 162 ? 14.484 -5.582 1.566 1 97.12 162 THR A N 1
ATOM 1342 C CA . THR A 1 162 ? 13.227 -6.16 2.029 1 97.12 162 THR A CA 1
ATOM 1343 C C . THR A 1 162 ? 12.117 -5.926 1.011 1 97.12 162 THR A C 1
ATOM 1345 O O . THR A 1 162 ? 12.203 -5.008 0.192 1 97.12 162 THR A O 1
ATOM 1348 N N . VAL A 1 163 ? 11.023 -6.746 1.088 1 97.38 163 VAL A N 1
ATOM 1349 C CA . VAL A 1 163 ? 9.867 -6.609 0.204 1 97.38 163 VAL A CA 1
ATOM 1350 C C . VAL A 1 163 ? 9.203 -5.254 0.428 1 97.38 163 VAL A C 1
ATOM 1352 O O . VAL A 1 163 ? 8.758 -4.609 -0.523 1 97.38 163 VAL A O 1
ATOM 1355 N N . SER A 1 164 ? 9.18 -4.781 1.701 1 97.75 164 SER A N 1
ATOM 1356 C CA . SER A 1 164 ? 8.539 -3.518 2.049 1 97.75 164 SER A CA 1
ATOM 1357 C C . SER A 1 164 ? 9.156 -2.355 1.282 1 97.75 164 SER A C 1
ATOM 1359 O O . SER A 1 164 ? 8.477 -1.383 0.958 1 97.75 164 SER A O 1
ATOM 1361 N N . GLN A 1 165 ? 10.43 -2.447 0.916 1 97.44 165 GLN A N 1
ATOM 1362 C CA . GLN A 1 165 ? 11.148 -1.375 0.237 1 97.44 165 GLN A CA 1
ATOM 1363 C C . GLN A 1 165 ? 10.742 -1.28 -1.23 1 97.44 165 GLN A C 1
ATOM 1365 O O . GLN A 1 165 ? 11.055 -0.3 -1.907 1 97.44 165 GLN A O 1
ATOM 1370 N N . LEU A 1 166 ? 10.008 -2.277 -1.729 1 97.75 166 LEU A N 1
ATOM 1371 C CA . LEU A 1 166 ? 9.469 -2.23 -3.086 1 97.75 166 LEU A CA 1
ATOM 1372 C C . LEU A 1 166 ? 8.133 -1.499 -3.117 1 97.75 166 LEU A C 1
ATOM 1374 O O . LEU A 1 166 ? 7.668 -1.097 -4.188 1 97.75 166 LEU A O 1
ATOM 1378 N N . TYR A 1 167 ? 7.469 -1.382 -1.97 1 98.75 167 TYR A N 1
ATOM 1379 C CA . TYR A 1 167 ? 6.137 -0.803 -1.855 1 98.75 167 TYR A CA 1
ATOM 1380 C C . TYR A 1 167 ? 6.207 0.634 -1.354 1 98.75 167 TYR A C 1
ATOM 1382 O O . TYR A 1 167 ? 7.227 1.06 -0.81 1 98.75 167 TYR A O 1
ATOM 1390 N N . PRO A 1 168 ? 5.098 1.389 -1.538 1 98.62 168 PRO A N 1
ATOM 1391 C CA . PRO A 1 168 ? 5.082 2.736 -0.963 1 98.62 168 PRO A CA 1
ATOM 1392 C C . PRO A 1 168 ? 5.293 2.734 0.549 1 98.62 168 PRO A C 1
ATOM 1394 O O . PRO A 1 168 ? 4.781 1.854 1.246 1 98.62 168 PRO A O 1
ATOM 1397 N N . GLU A 1 169 ? 6.09 3.627 0.997 1 98.69 169 GLU A N 1
ATOM 1398 C CA . GLU A 1 169 ? 6.227 3.902 2.424 1 98.69 169 GLU A CA 1
ATOM 1399 C C . GLU A 1 169 ? 5.645 5.27 2.781 1 98.69 169 GLU A C 1
ATOM 1401 O O . GLU A 1 169 ? 5.766 6.223 2.01 1 98.69 169 GLU A O 1
ATOM 1406 N N . TYR A 1 170 ? 5.043 5.309 3.924 1 98.81 170 TYR A N 1
ATOM 1407 C CA . TYR A 1 170 ? 4.355 6.512 4.387 1 98.81 170 TYR A CA 1
ATOM 1408 C C . TYR A 1 170 ? 4.984 7.039 5.668 1 98.81 170 TYR A C 1
ATOM 1410 O O . TYR A 1 170 ? 5.242 6.277 6.602 1 98.81 170 TYR A O 1
ATOM 1418 N N . TYR A 1 171 ? 5.246 8.281 5.672 1 98.75 171 TYR A N 1
ATOM 1419 C CA . TYR A 1 171 ? 5.648 8.969 6.891 1 98.75 171 TYR A CA 1
ATOM 1420 C C . TYR A 1 171 ? 4.637 10.039 7.273 1 98.75 171 TYR A C 1
ATOM 1422 O O . TYR A 1 171 ? 4.324 10.93 6.473 1 98.75 171 TYR A O 1
ATOM 1430 N N . ILE A 1 172 ? 4.141 9.898 8.422 1 98.38 172 ILE A N 1
ATOM 1431 C CA . ILE A 1 172 ? 3.189 10.867 8.953 1 98.38 172 ILE A CA 1
ATOM 1432 C C . ILE A 1 172 ? 3.828 11.641 10.102 1 98.38 172 ILE A C 1
ATOM 1434 O O . ILE A 1 172 ? 4.195 11.055 11.125 1 98.38 172 ILE A O 1
ATOM 1438 N N . LEU A 1 173 ? 4.008 12.938 9.922 1 97.81 173 LEU A N 1
ATOM 1439 C CA . LEU A 1 173 ? 4.492 13.82 10.969 1 97.81 173 LEU A CA 1
ATOM 1440 C C . LEU A 1 173 ? 3.342 14.602 11.594 1 97.81 173 LEU A C 1
ATOM 1442 O O . LEU A 1 173 ? 2.844 15.562 11 1 97.81 173 LEU A O 1
ATOM 1446 N N . LYS A 1 174 ? 2.926 14.18 12.711 1 95.12 174 LYS A N 1
ATOM 1447 C CA . LYS A 1 174 ? 1.898 14.867 13.492 1 95.12 174 LYS A CA 1
ATOM 1448 C C . LYS A 1 174 ? 2.502 15.984 14.336 1 95.12 174 LYS A C 1
ATOM 1450 O O . LYS A 1 174 ? 2.695 15.82 15.539 1 95.12 174 LYS A O 1
ATOM 1455 N N . VAL A 1 175 ? 2.65 17.125 13.82 1 92.94 175 VAL A N 1
ATOM 1456 C CA . VAL A 1 175 ? 3.602 18.109 14.336 1 92.94 175 VAL A CA 1
ATOM 1457 C C . VAL A 1 175 ? 2.977 18.875 15.5 1 92.94 175 VAL A C 1
ATOM 1459 O O . VAL A 1 175 ? 3.688 19.406 16.359 1 92.94 175 VAL A O 1
ATOM 1462 N N . ASN A 1 176 ? 1.638 19 15.562 1 85.25 176 ASN A N 1
ATOM 1463 C CA . ASN A 1 176 ? 1.001 19.719 16.656 1 85.25 176 ASN A CA 1
ATOM 1464 C C . ASN A 1 176 ? 1.27 19.047 18 1 85.25 176 ASN A C 1
ATOM 1466 O O . ASN A 1 176 ? 1.239 19.688 19.047 1 85.25 176 ASN A O 1
ATOM 1470 N N . GLY A 1 177 ? 1.575 17.828 17.938 1 74.75 177 GLY A N 1
ATOM 1471 C CA . GLY A 1 177 ? 1.728 17.062 19.156 1 74.75 177 GLY A CA 1
ATOM 1472 C C . GLY A 1 177 ? 3.104 17.188 19.781 1 74.75 177 GLY A C 1
ATOM 1473 O O . GLY A 1 177 ? 3.344 16.703 20.891 1 74.75 177 GLY A O 1
ATOM 1474 N N . PHE A 1 178 ? 3.918 17.922 19.234 1 79.94 178 PHE A N 1
ATOM 1475 C CA . PHE A 1 178 ? 5.281 18 19.734 1 79.94 178 PHE A CA 1
ATOM 1476 C C . PHE A 1 178 ? 5.449 19.219 20.641 1 79.94 178 PHE A C 1
ATOM 1478 O O . PHE A 1 178 ? 5.34 20.359 20.172 1 79.94 178 PHE A O 1
ATOM 1485 N N . ASN A 1 179 ? 5.527 19.062 21.844 1 71.38 179 ASN A N 1
ATOM 1486 C CA . ASN A 1 179 ? 5.648 20.141 22.812 1 71.38 179 ASN A CA 1
ATOM 1487 C C . ASN A 1 179 ? 6.898 19.984 23.672 1 71.38 179 ASN A C 1
ATOM 1489 O O . ASN A 1 179 ? 6.957 20.516 24.797 1 71.38 179 ASN A O 1
ATOM 1493 N N . GLN A 1 180 ? 7.855 19.359 23.125 1 73.19 180 GLN A N 1
ATOM 1494 C CA . GLN A 1 180 ? 9.039 19.078 23.938 1 73.19 180 GLN A CA 1
ATOM 1495 C C . GLN A 1 180 ? 10.273 19.75 23.359 1 73.19 180 GLN A C 1
ATOM 1497 O O . GLN A 1 180 ? 10.203 20.406 22.312 1 73.19 180 GLN A O 1
ATOM 1502 N N . VAL A 1 181 ? 11.273 19.688 24.219 1 78.38 181 VAL A N 1
ATOM 1503 C CA . VAL A 1 181 ? 12.586 20.109 23.766 1 78.38 181 VAL A CA 1
ATOM 1504 C C . VAL A 1 181 ? 13.141 19.109 22.766 1 78.38 181 VAL A C 1
ATOM 1506 O O . VAL A 1 181 ? 13.109 17.891 23.016 1 78.38 181 VAL A O 1
ATOM 1509 N N . ALA A 1 182 ? 13.531 19.625 21.641 1 85.44 182 ALA A N 1
ATOM 1510 C CA . ALA A 1 182 ? 14.062 18.766 20.594 1 85.44 182 ALA A CA 1
ATOM 1511 C C . ALA A 1 182 ? 15.367 18.109 21.031 1 85.44 182 ALA A C 1
ATOM 1513 O O . ALA A 1 182 ? 16.312 18.797 21.438 1 85.44 182 ALA A O 1
ATOM 1514 N N . LYS A 1 183 ? 15.453 16.812 20.938 1 88.62 183 LYS A N 1
ATOM 1515 C CA . LYS A 1 183 ? 16.625 16.078 21.406 1 88.62 183 LYS A CA 1
ATOM 1516 C C . LYS A 1 183 ? 17.266 15.289 20.266 1 88.62 183 LYS A C 1
ATOM 1518 O O . LYS A 1 183 ? 18.25 14.578 20.469 1 88.62 183 LYS A O 1
ATOM 1523 N N . SER A 1 184 ? 16.75 15.266 19.109 1 93.44 184 SER A N 1
ATOM 1524 C CA . SER A 1 184 ? 17.266 14.594 17.922 1 93.44 184 SER A CA 1
ATOM 1525 C C . SER A 1 184 ? 17.094 15.445 16.672 1 93.44 184 SER A C 1
ATOM 1527 O O . SER A 1 184 ? 16.281 16.375 16.672 1 93.44 184 SER A O 1
ATOM 1529 N N . PRO A 1 185 ? 17.875 15.133 15.68 1 95.69 185 PRO A N 1
ATOM 1530 C CA . PRO A 1 185 ? 17.719 15.883 14.438 1 95.69 185 PRO A CA 1
ATOM 1531 C C . PRO A 1 185 ? 16.281 15.898 13.938 1 95.69 185 PRO A C 1
ATOM 1533 O O . PRO A 1 185 ? 15.773 16.938 13.508 1 95.69 185 PRO A O 1
ATOM 1536 N N . LEU A 1 186 ? 15.633 14.789 14.016 1 95.94 186 LEU A N 1
ATOM 1537 C CA . LEU A 1 186 ? 14.242 14.727 13.57 1 95.94 186 LEU A CA 1
ATOM 1538 C C . LEU A 1 186 ? 13.359 15.617 14.438 1 95.94 186 LEU A C 1
ATOM 1540 O O . LEU A 1 186 ? 12.492 16.328 13.922 1 95.94 186 LEU A O 1
ATOM 1544 N N . GLU A 1 187 ? 13.57 15.641 15.688 1 95.31 187 GLU A N 1
ATOM 1545 C CA . GLU A 1 187 ? 12.797 16.484 16.594 1 95.31 187 GLU A CA 1
ATOM 1546 C C . GLU A 1 187 ? 13.062 17.969 16.328 1 95.31 187 GLU A C 1
ATOM 1548 O O . GLU A 1 187 ? 12.164 18.797 16.484 1 95.31 187 GLU A O 1
ATOM 1553 N N . GLU A 1 188 ? 14.273 18.297 15.977 1 96 188 GLU A N 1
ATOM 1554 C CA . GLU A 1 188 ? 14.57 19.672 15.609 1 96 188 GLU A CA 1
ATOM 1555 C C . GLU A 1 188 ? 13.734 20.109 14.406 1 96 188 GLU A C 1
ATOM 1557 O O . GLU A 1 188 ? 13.219 21.234 14.375 1 96 188 GLU A O 1
ATOM 1562 N N . TRP A 1 189 ? 13.586 19.219 13.461 1 96.69 189 TRP A N 1
ATOM 1563 C CA . TRP A 1 189 ? 12.734 19.5 12.312 1 96.69 189 TRP A CA 1
ATOM 1564 C C . TRP A 1 189 ? 11.281 19.656 12.734 1 96.69 189 TRP A C 1
ATOM 1566 O O . TRP A 1 189 ? 10.602 20.594 12.32 1 96.69 189 TRP A O 1
ATOM 1576 N N . ILE A 1 190 ? 10.844 18.734 13.555 1 96 190 ILE A N 1
ATOM 1577 C CA . ILE A 1 190 ? 9.453 18.781 14 1 96 190 ILE A CA 1
ATOM 1578 C C . ILE A 1 190 ? 9.195 20.078 14.758 1 96 190 ILE A C 1
ATOM 1580 O O . ILE A 1 190 ? 8.125 20.688 14.617 1 96 190 ILE A O 1
ATOM 1584 N N . TYR A 1 191 ? 10.125 20.516 15.516 1 94.31 191 TYR A N 1
ATOM 1585 C CA . TYR A 1 191 ? 10.016 21.781 16.234 1 94.31 191 TYR A CA 1
ATOM 1586 C C . TYR A 1 191 ? 9.836 22.953 15.281 1 94.31 191 TYR A C 1
ATOM 1588 O O . TYR A 1 191 ? 8.961 23.797 15.477 1 94.31 191 TYR A O 1
ATOM 1596 N N . TYR A 1 192 ? 10.617 23 14.289 1 95.12 192 TYR A N 1
ATOM 1597 C CA . TYR A 1 192 ? 10.492 24.047 13.281 1 95.12 192 TYR A CA 1
ATOM 1598 C C . TYR A 1 192 ? 9.133 23.984 12.594 1 95.12 192 TYR A C 1
ATOM 1600 O O . TYR A 1 192 ? 8.469 25 12.422 1 95.12 192 TYR A O 1
ATOM 1608 N N . LEU A 1 193 ? 8.727 22.766 12.156 1 95.19 193 LEU A N 1
ATOM 1609 C CA . LEU A 1 193 ? 7.457 22.594 11.469 1 95.19 193 LEU A CA 1
ATOM 1610 C C . LEU A 1 193 ? 6.289 23.047 12.344 1 95.19 193 LEU A C 1
ATOM 1612 O O . LEU A 1 193 ? 5.309 23.594 11.836 1 95.19 193 LEU A O 1
ATOM 1616 N N . ASN A 1 194 ? 6.422 22.844 13.578 1 92.19 194 ASN A N 1
ATOM 1617 C CA . ASN A 1 194 ? 5.363 23.156 14.523 1 92.19 194 ASN A CA 1
ATOM 1618 C C . ASN A 1 194 ? 5.324 24.656 14.828 1 92.19 194 ASN A C 1
ATOM 1620 O O . ASN A 1 194 ? 4.262 25.281 14.773 1 92.19 194 ASN A O 1
ATOM 1624 N N . THR A 1 195 ? 6.527 25.297 15.07 1 88.81 195 THR A N 1
ATOM 1625 C CA . THR A 1 195 ? 6.559 26.625 15.672 1 88.81 195 THR A CA 1
ATOM 1626 C C . THR A 1 195 ? 6.98 27.672 14.648 1 88.81 195 THR A C 1
ATOM 1628 O O . THR A 1 195 ? 6.781 28.859 14.867 1 88.81 195 THR A O 1
ATOM 1631 N N . GLY A 1 196 ? 7.633 27.172 13.656 1 89.38 196 GLY A N 1
ATOM 1632 C CA . GLY A 1 196 ? 8.234 28.109 12.719 1 89.38 196 GLY A CA 1
ATOM 1633 C C . GLY A 1 196 ? 9.555 28.672 13.203 1 89.38 196 GLY A C 1
ATOM 1634 O O . GLY A 1 196 ? 10.062 29.656 12.641 1 89.38 196 GLY A O 1
ATOM 1635 N N . GLU A 1 197 ? 10.109 28.078 14.234 1 90.25 197 GLU A N 1
ATOM 1636 C CA . GLU A 1 197 ? 11.383 28.531 14.789 1 90.25 197 GLU A CA 1
ATOM 1637 C C . GLU A 1 197 ? 12.445 27.438 14.688 1 90.25 197 GLU A C 1
ATOM 1639 O O . GLU A 1 197 ? 12.141 26.25 14.805 1 90.25 197 GLU A O 1
ATOM 1644 N N . ILE A 1 198 ? 13.633 27.875 14.438 1 93.06 198 ILE A N 1
ATOM 1645 C CA . ILE A 1 198 ? 14.781 26.969 14.422 1 93.06 198 ILE A CA 1
ATOM 1646 C C . ILE A 1 198 ? 15.719 27.328 15.586 1 93.06 198 ILE A C 1
ATOM 1648 O O . ILE A 1 198 ? 16.312 28.391 15.602 1 93.0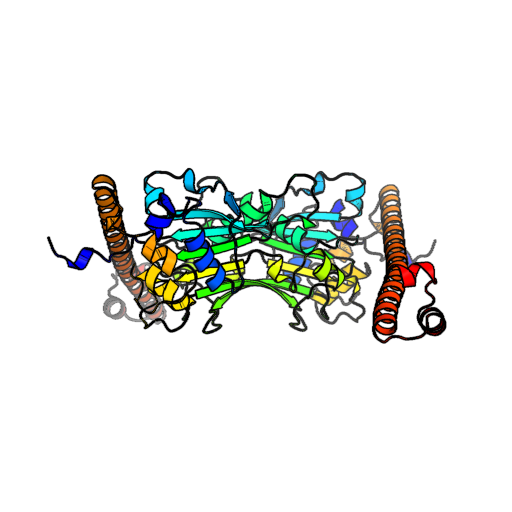6 198 ILE A O 1
ATOM 1652 N N . PRO A 1 199 ? 15.82 26.422 16.484 1 88.5 199 PRO A N 1
ATOM 1653 C CA . PRO A 1 199 ? 16.734 26.719 17.594 1 88.5 199 PRO A CA 1
ATOM 1654 C C . PRO A 1 199 ? 18.156 27.016 17.109 1 88.5 199 PRO A C 1
ATOM 1656 O O . PRO A 1 199 ? 18.609 26.422 16.125 1 88.5 199 PRO A O 1
ATOM 1659 N N . SER A 1 200 ? 18.859 27.859 17.875 1 89.12 200 SER A N 1
ATOM 1660 C CA . SER A 1 200 ? 20.219 28.234 17.516 1 89.12 200 SER A CA 1
ATOM 1661 C C . SER A 1 200 ? 21.172 27.047 17.594 1 89.12 200 SER A C 1
ATOM 1663 O O . SER A 1 200 ? 22.188 27 16.906 1 89.12 200 SER A O 1
ATOM 1665 N N . THR A 1 201 ? 20.797 26.016 18.312 1 90.94 201 THR A N 1
ATOM 1666 C CA . THR A 1 201 ? 21.656 24.875 18.531 1 90.94 201 THR A CA 1
ATOM 1667 C C . THR A 1 201 ? 21.328 23.75 17.562 1 90.94 201 THR A C 1
ATOM 1669 O O . THR A 1 201 ? 21.953 22.688 17.594 1 90.94 201 THR A O 1
ATOM 1672 N N . ALA A 1 202 ? 20.297 23.984 16.719 1 93.38 202 ALA A N 1
ATOM 1673 C CA . ALA A 1 202 ? 19.875 22.922 15.812 1 93.38 202 ALA A CA 1
ATOM 1674 C C . ALA A 1 202 ? 21 22.531 14.852 1 93.38 202 ALA A C 1
ATOM 1676 O O . ALA A 1 202 ? 21.688 23.406 14.32 1 93.38 202 ALA A O 1
ATOM 1677 N N . THR A 1 203 ? 21.234 21.25 14.641 1 94.31 203 THR A N 1
ATOM 1678 C CA . THR A 1 203 ? 22.312 20.766 13.773 1 94.31 203 THR A CA 1
ATOM 1679 C C . THR A 1 203 ? 21.75 19.844 12.695 1 94.31 203 THR A C 1
ATOM 1681 O O . THR A 1 203 ? 22.5 19.359 11.844 1 94.31 203 THR A O 1
ATOM 1684 N N . ALA A 1 204 ? 20.469 19.609 12.727 1 96.44 204 ALA A N 1
ATOM 1685 C CA . ALA A 1 204 ? 19.891 18.703 11.742 1 96.44 204 ALA A CA 1
ATOM 1686 C C . ALA A 1 204 ? 20.188 19.172 10.32 1 96.44 204 ALA A C 1
ATOM 1688 O O . ALA A 1 204 ? 20.125 20.359 10.023 1 96.44 204 ALA A O 1
ATOM 1689 N N . PRO A 1 205 ? 20.531 18.203 9.453 1 97.31 205 PRO A N 1
ATOM 1690 C CA . PRO A 1 205 ? 20.766 18.578 8.055 1 97.31 205 PRO A CA 1
ATOM 1691 C C . PRO A 1 205 ? 19.609 19.406 7.484 1 97.31 205 PRO A C 1
ATOM 1693 O O . PRO A 1 205 ? 18.438 19.078 7.695 1 97.31 205 PRO A O 1
ATOM 1696 N N . GLY A 1 206 ? 19.953 20.484 6.746 1 97.12 206 GLY A N 1
ATOM 1697 C CA . GLY A 1 206 ? 18.953 21.266 6.043 1 97.12 206 GLY A CA 1
ATOM 1698 C C . GLY A 1 206 ? 18.453 22.453 6.848 1 97.12 206 GLY A C 1
ATOM 1699 O O . GLY A 1 206 ? 17.969 23.438 6.281 1 97.12 206 GLY A O 1
ATOM 1700 N N . LEU A 1 207 ? 18.578 22.422 8.227 1 96.94 207 LEU A N 1
ATOM 1701 C CA . LEU A 1 207 ? 18 23.5 9.039 1 96.94 207 LEU A CA 1
ATOM 1702 C C . LEU A 1 207 ? 18.859 24.75 8.961 1 96.94 207 LEU A C 1
ATOM 1704 O O . LEU A 1 207 ? 18.344 25.875 9.047 1 96.94 207 LEU A O 1
ATOM 1708 N N . GLU A 1 208 ? 20.188 24.578 8.812 1 95.69 208 GLU A N 1
ATOM 1709 C CA . GLU A 1 208 ? 21.016 25.75 8.594 1 95.69 208 GLU A CA 1
ATOM 1710 C C . GLU A 1 208 ? 20.672 26.453 7.289 1 95.69 208 GLU A C 1
ATOM 1712 O O . GLU A 1 208 ? 20.594 27.672 7.234 1 95.69 208 GLU A O 1
ATOM 1717 N N . GLU A 1 209 ? 20.5 25.688 6.277 1 95.56 209 GLU A N 1
ATOM 1718 C CA . GLU A 1 209 ? 20.078 26.25 5 1 95.56 209 GLU A CA 1
ATOM 1719 C C . GLU A 1 209 ? 18.719 26.922 5.125 1 95.56 209 GLU A C 1
ATOM 1721 O O . GLU A 1 209 ? 18.484 27.984 4.543 1 95.56 209 GLU A O 1
ATOM 1726 N N . ALA A 1 210 ? 17.812 26.312 5.852 1 95.69 210 ALA A N 1
ATOM 1727 C CA . ALA A 1 210 ? 16.5 26.922 6.082 1 95.69 210 ALA A CA 1
ATOM 1728 C C . ALA A 1 210 ? 16.625 28.281 6.777 1 95.69 210 ALA A C 1
ATOM 1730 O O . ALA A 1 210 ? 15.977 29.25 6.391 1 95.69 210 ALA A O 1
ATOM 1731 N N . ARG A 1 211 ? 17.469 28.312 7.766 1 94.38 211 ARG A N 1
ATOM 1732 C CA . ARG A 1 211 ? 17.703 29.547 8.508 1 94.38 211 ARG A CA 1
ATOM 1733 C C . ARG A 1 211 ? 18.203 30.656 7.59 1 94.38 211 ARG A C 1
ATOM 1735 O O . ARG A 1 211 ? 17.812 31.828 7.754 1 94.38 211 ARG A O 1
ATOM 1742 N N . GLU A 1 212 ? 18.938 30.281 6.652 1 92.69 212 GLU A N 1
ATOM 1743 C CA . GLU A 1 212 ? 19.562 31.266 5.77 1 92.69 212 GLU A CA 1
ATOM 1744 C C . GLU A 1 212 ? 18.625 31.656 4.633 1 92.69 212 GLU A C 1
ATOM 1746 O O . GLU A 1 212 ? 18.562 32.844 4.254 1 92.69 212 GLU A O 1
ATOM 1751 N N . ARG A 1 213 ? 17.875 30.75 4.164 1 92.94 213 ARG A N 1
ATOM 1752 C CA . ARG A 1 213 ? 17.156 30.953 2.906 1 92.94 213 ARG A CA 1
ATOM 1753 C C . ARG A 1 213 ? 15.703 31.328 3.16 1 92.94 213 ARG A C 1
ATOM 1755 O O . ARG A 1 213 ? 15.039 31.875 2.279 1 92.94 213 ARG A O 1
ATOM 1762 N N . LEU A 1 214 ? 15.203 31.047 4.312 1 94.38 214 LEU A N 1
ATOM 1763 C CA . LEU A 1 214 ? 13.789 31.266 4.582 1 94.38 214 LEU A CA 1
ATOM 1764 C C . LEU A 1 214 ? 13.602 32.375 5.598 1 94.38 214 LEU A C 1
ATOM 1766 O O . LEU A 1 214 ? 12.766 32.281 6.5 1 94.38 214 LEU A O 1
ATOM 1770 N N . LYS A 1 215 ? 14.289 33.406 5.461 1 91.81 215 LYS A N 1
ATOM 1771 C CA . LYS A 1 215 ? 14.18 34.562 6.348 1 91.81 215 LYS A CA 1
ATOM 1772 C C . LYS A 1 215 ? 13.016 35.469 5.934 1 91.81 215 LYS A C 1
ATOM 1774 O O . LYS A 1 215 ? 12.852 35.781 4.75 1 91.81 215 LYS A O 1
ATOM 1779 N N . LEU A 1 216 ? 12.336 35.906 6.879 1 89.88 216 LEU A N 1
ATOM 1780 C CA . LEU A 1 216 ? 11.234 36.844 6.625 1 89.88 216 LEU A CA 1
ATOM 1781 C C . LEU A 1 216 ? 11.75 38.156 6.078 1 89.88 216 LEU A C 1
ATOM 1783 O O . LEU A 1 216 ? 11.102 38.781 5.238 1 89.88 216 LEU A O 1
ATOM 1787 N N . ASP A 1 217 ? 12.898 38.531 6.477 1 87.12 217 ASP A N 1
ATOM 1788 C CA . ASP A 1 217 ? 13.469 39.844 6.141 1 87.12 217 ASP A CA 1
ATOM 1789 C C . ASP A 1 217 ? 13.82 39.906 4.656 1 87.12 217 ASP A C 1
ATOM 1791 O O . ASP A 1 217 ? 14.047 41 4.125 1 87.12 217 ASP A O 1
ATOM 1795 N N . SER A 1 218 ? 13.859 38.781 4 1 84.94 218 SER A N 1
ATOM 1796 C CA . SER A 1 218 ? 14.195 38.75 2.582 1 84.94 218 SER A CA 1
ATOM 1797 C C . SER A 1 218 ? 12.969 39 1.715 1 84.94 218 SER A C 1
ATOM 1799 O O . SER A 1 218 ? 13.086 39.188 0.5 1 84.94 218 SER A O 1
ATOM 1801 N N . MET A 1 219 ? 11.82 39.156 2.311 1 89.88 219 MET A N 1
ATOM 1802 C CA . MET A 1 219 ? 10.578 39.312 1.557 1 89.88 219 MET A CA 1
ATOM 1803 C C . MET A 1 219 ? 10.305 40.781 1.24 1 89.88 219 MET A C 1
ATOM 1805 O O . MET A 1 219 ? 10.664 41.656 2.016 1 89.88 219 MET A O 1
ATOM 1809 N N . THR A 1 220 ? 9.672 40.969 0.113 1 92 220 THR A N 1
ATOM 1810 C CA . THR A 1 220 ? 9.156 42.281 -0.201 1 92 220 THR A CA 1
ATOM 1811 C C . THR A 1 220 ? 7.953 42.625 0.679 1 92 220 THR A C 1
ATOM 1813 O O . THR A 1 220 ? 7.395 41.75 1.34 1 92 220 THR A O 1
ATOM 1816 N N . LYS A 1 221 ? 7.645 43.906 0.59 1 92 221 LYS A N 1
ATOM 1817 C CA . LYS A 1 221 ? 6.484 44.344 1.359 1 92 221 LYS A CA 1
ATOM 1818 C C . LYS A 1 221 ? 5.23 43.562 0.945 1 92 221 LYS A C 1
ATOM 1820 O O . LYS A 1 221 ? 4.453 43.156 1.798 1 92 221 LYS A O 1
ATOM 1825 N N . ASP A 1 222 ? 5.105 43.375 -0.309 1 92.94 222 ASP A N 1
ATOM 1826 C CA . ASP A 1 222 ? 3.938 42.656 -0.824 1 92.94 222 ASP A CA 1
ATOM 1827 C C . ASP A 1 222 ? 3.957 41.188 -0.401 1 92.94 222 ASP A C 1
ATOM 1829 O O . ASP A 1 222 ? 2.922 40.625 -0.031 1 92.94 222 ASP A O 1
ATOM 1833 N N . GLU A 1 223 ? 5.062 40.625 -0.449 1 91.25 223 GLU A N 1
ATOM 1834 C CA . GLU A 1 223 ? 5.207 39.219 -0.031 1 91.25 223 GLU A CA 1
ATOM 1835 C C . GLU A 1 223 ? 4.914 39.062 1.459 1 91.25 223 GLU A C 1
ATOM 1837 O O . GLU A 1 223 ? 4.27 38.094 1.869 1 91.25 223 GLU A O 1
ATOM 1842 N N . LEU A 1 224 ? 5.406 40 2.143 1 92.12 224 LEU A N 1
ATOM 1843 C CA . LEU A 1 224 ? 5.199 39.969 3.586 1 92.12 224 LEU A CA 1
ATOM 1844 C C . LEU A 1 224 ? 3.719 40.094 3.926 1 92.12 224 LEU A C 1
ATOM 1846 O O . LEU A 1 224 ? 3.211 39.375 4.797 1 92.12 224 LEU A O 1
ATOM 1850 N N . ALA A 1 225 ? 3.09 40.969 3.238 1 91.81 225 ALA A N 1
ATOM 1851 C CA . ALA A 1 225 ? 1.654 41.156 3.441 1 91.81 225 ALA A CA 1
ATOM 1852 C C . ALA A 1 225 ? 0.894 39.875 3.117 1 91.81 225 ALA A C 1
ATOM 1854 O O . ALA A 1 225 ? -0.02 39.469 3.848 1 91.81 225 ALA A O 1
ATOM 1855 N N . ALA A 1 226 ? 1.266 39.281 2.086 1 90.69 226 ALA A N 1
ATOM 1856 C CA . ALA A 1 226 ? 0.635 38 1.694 1 90.69 226 ALA A CA 1
ATOM 1857 C C . ALA A 1 226 ? 0.905 36.906 2.725 1 90.69 226 ALA A C 1
ATOM 1859 O O . ALA A 1 226 ? 0.021 36.125 3.035 1 90.69 226 ALA A O 1
ATOM 1860 N N . TYR A 1 227 ? 2.072 36.938 3.168 1 91.19 227 TYR A N 1
ATOM 1861 C CA . TYR A 1 227 ? 2.461 35.938 4.18 1 91.19 227 TYR A CA 1
ATOM 1862 C C . TYR A 1 227 ? 1.635 36.125 5.449 1 91.19 227 TYR A C 1
ATOM 1864 O O . TYR A 1 227 ? 1.124 35.156 6 1 91.19 227 TYR A O 1
ATOM 1872 N N . TYR A 1 228 ? 1.478 37.281 5.867 1 90.56 228 TYR A N 1
ATOM 1873 C CA . TYR A 1 228 ? 0.716 37.562 7.086 1 90.56 228 TYR A CA 1
ATOM 1874 C C . TYR A 1 228 ? -0.76 37.219 6.883 1 90.56 228 TYR A C 1
ATOM 1876 O O . TYR A 1 228 ? -1.433 36.75 7.801 1 90.56 228 TYR A O 1
ATOM 1884 N N . ARG A 1 229 ? -1.256 37.5 5.742 1 89.81 229 ARG A N 1
ATOM 1885 C CA . ARG A 1 229 ? -2.621 37.094 5.43 1 89.81 229 ARG A CA 1
ATOM 1886 C C . ARG A 1 229 ? -2.771 35.562 5.523 1 89.81 229 ARG A C 1
ATOM 1888 O O . ARG A 1 229 ? -3.789 35.062 6.004 1 89.81 229 ARG A O 1
ATOM 1895 N N . HIS A 1 230 ? -1.789 34.938 5.012 1 88.19 230 HIS A N 1
ATOM 1896 C CA . HIS A 1 230 ? -1.777 33.469 5.113 1 88.19 230 HIS A CA 1
ATOM 1897 C C . HIS A 1 230 ? -1.838 33.031 6.57 1 88.19 230 HIS A C 1
ATOM 1899 O O . HIS A 1 230 ? -2.633 32.156 6.918 1 88.19 230 HIS A O 1
ATOM 1905 N N . LEU A 1 231 ? -1.062 33.625 7.344 1 87.38 231 LEU A N 1
ATOM 1906 C CA . LEU A 1 231 ? -1.038 33.281 8.758 1 87.38 231 LEU A CA 1
ATOM 1907 C C . LEU A 1 231 ? -2.398 33.531 9.406 1 87.38 231 LEU A C 1
ATOM 1909 O O . LEU A 1 231 ? -2.871 32.719 10.203 1 87.38 231 LEU A O 1
ATOM 1913 N N . ASP A 1 232 ? -2.994 34.625 9.031 1 87.75 232 ASP A N 1
ATOM 1914 C CA . ASP A 1 232 ? -4.328 34.938 9.539 1 87.75 232 ASP A CA 1
ATOM 1915 C C . ASP A 1 232 ? -5.34 33.875 9.109 1 87.75 232 ASP A C 1
ATOM 1917 O O . ASP A 1 232 ? -6.184 33.469 9.906 1 87.75 232 ASP A O 1
ATOM 1921 N N . ASN A 1 233 ? -5.223 33.562 7.938 1 84.88 233 ASN A N 1
ATOM 1922 C CA . ASN A 1 233 ? -6.137 32.531 7.414 1 84.88 233 ASN A CA 1
ATOM 1923 C C . ASN A 1 233 ? -5.984 31.219 8.148 1 84.88 233 ASN A C 1
ATOM 1925 O O . ASN A 1 233 ? -6.973 30.531 8.406 1 84.88 233 ASN A O 1
ATOM 1929 N N . ILE A 1 234 ? -4.836 30.875 8.445 1 84.44 234 ILE A N 1
ATOM 1930 C CA . ILE A 1 234 ? -4.582 29.641 9.188 1 84.44 234 ILE A CA 1
ATOM 1931 C C . ILE A 1 234 ? -5.238 29.719 10.562 1 84.44 234 ILE A C 1
ATOM 1933 O O . ILE A 1 234 ? -5.832 28.75 11.031 1 84.44 234 ILE A O 1
ATOM 1937 N N . VAL A 1 235 ? -5.125 30.797 11.188 1 82.56 235 VAL A N 1
ATOM 1938 C CA . VAL A 1 235 ? -5.73 31.016 12.5 1 82.56 235 VAL A CA 1
ATOM 1939 C C . VAL A 1 235 ? -7.25 30.891 12.398 1 82.56 235 VAL A C 1
ATOM 1941 O O . VAL A 1 235 ? -7.887 30.234 13.219 1 82.56 235 VAL A O 1
ATOM 1944 N N . ILE A 1 236 ? -7.797 31.5 11.422 1 79.31 236 ILE A N 1
ATOM 1945 C CA . ILE A 1 236 ? -9.234 31.453 11.203 1 79.31 236 ILE A CA 1
ATOM 1946 C C . ILE A 1 236 ? -9.672 30 10.984 1 79.31 236 ILE A C 1
ATOM 1948 O O . ILE A 1 236 ? -10.672 29.547 11.555 1 79.31 236 ILE A O 1
ATOM 1952 N N . LEU A 1 237 ? -8.898 29.359 10.195 1 80.75 237 LEU A N 1
ATOM 1953 C CA . LEU A 1 237 ? -9.195 27.969 9.93 1 80.75 237 LEU A CA 1
ATOM 1954 C C . LEU A 1 237 ? -9.188 27.156 11.219 1 80.75 237 LEU A C 1
ATOM 1956 O O . LEU A 1 237 ? -10.109 26.375 11.477 1 80.75 237 LEU A O 1
ATOM 1960 N N . ARG A 1 238 ? -8.242 27.344 12.016 1 79.06 238 ARG A N 1
ATOM 1961 C CA . ARG A 1 238 ? -8.117 26.609 13.273 1 79.06 238 ARG A CA 1
ATOM 1962 C C . ARG A 1 238 ? -9.289 26.922 14.203 1 79.06 238 ARG A C 1
ATOM 1964 O O . ARG A 1 238 ? -9.82 26.031 14.859 1 79.06 238 ARG A O 1
ATOM 1971 N N . ASP A 1 239 ? -9.656 28.141 14.234 1 77.19 239 ASP A N 1
ATOM 1972 C CA . ASP A 1 239 ? -10.797 28.562 15.047 1 77.19 239 ASP A CA 1
ATOM 1973 C C . ASP A 1 239 ? -12.086 27.922 14.555 1 77.19 239 ASP A C 1
ATOM 1975 O O . ASP A 1 239 ? -12.906 27.469 15.359 1 77.19 239 ASP A O 1
ATOM 1979 N N . ASN A 1 240 ? -12.227 27.891 13.242 1 76.12 240 ASN A N 1
ATOM 1980 C CA . ASN A 1 240 ? -13.391 27.25 12.648 1 76.12 240 ASN A CA 1
ATOM 1981 C C . ASN A 1 240 ? -13.438 25.75 12.984 1 76.12 240 ASN A C 1
ATOM 1983 O O . ASN A 1 240 ? -14.5 25.219 13.32 1 76.12 240 ASN A O 1
ATOM 1987 N N . ILE A 1 241 ? -12.359 25.188 12.945 1 79.56 241 ILE A N 1
ATOM 1988 C CA . ILE A 1 241 ? -12.266 23.766 13.258 1 79.56 241 ILE A CA 1
ATOM 1989 C C . ILE A 1 241 ? -12.625 23.531 14.727 1 79.56 241 ILE A C 1
ATOM 1991 O O . ILE A 1 241 ? -13.414 22.641 15.047 1 79.56 241 ILE A O 1
ATOM 1995 N N . ASN A 1 242 ? -12.086 24.312 15.586 1 76.94 242 ASN A N 1
ATOM 1996 C CA . ASN A 1 242 ? -12.391 24.203 17.016 1 76.94 242 ASN A CA 1
ATOM 1997 C C . ASN A 1 242 ? -13.875 24.406 17.281 1 76.94 242 ASN A C 1
ATOM 1999 O O . ASN A 1 242 ? -14.477 23.688 18.078 1 76.94 242 ASN A O 1
ATOM 2003 N N . THR A 1 243 ? -14.398 25.359 16.641 1 75.06 243 THR A N 1
ATOM 2004 C CA . THR A 1 243 ? -15.82 25.656 16.797 1 75.06 243 THR A CA 1
ATOM 2005 C C . THR A 1 243 ? -16.672 24.469 16.328 1 75.06 243 THR A C 1
ATOM 2007 O O . THR A 1 243 ? -17.578 24.031 17.031 1 75.06 243 THR A O 1
ATOM 2010 N N . GLU A 1 244 ? -16.328 24 15.141 1 77.19 244 GLU A N 1
ATOM 2011 C CA . GLU A 1 244 ? -17.078 22.875 14.594 1 77.19 244 GLU A CA 1
ATOM 2012 C C . GLU A 1 244 ? -16.938 21.641 15.492 1 77.19 244 GLU A C 1
ATOM 2014 O O . GLU A 1 244 ? -17.906 20.906 15.68 1 77.19 244 GLU A O 1
ATOM 2019 N N . ARG A 1 245 ? -15.883 21.469 16.031 1 79.56 245 ARG A N 1
ATOM 2020 C CA . ARG A 1 245 ? -15.648 20.344 16.938 1 79.56 245 ARG A CA 1
ATOM 2021 C C . ARG A 1 245 ? -16.484 20.484 18.203 1 79.56 245 ARG A C 1
ATOM 2023 O O . ARG A 1 245 ? -17.109 19.516 18.656 1 79.56 245 ARG A O 1
ATOM 2030 N N . GLU A 1 246 ? -16.453 21.609 18.812 1 79.75 246 GLU A N 1
ATOM 2031 C CA . GLU A 1 246 ? -17.219 21.859 20.031 1 79.75 246 GLU A CA 1
ATOM 2032 C C . GLU A 1 246 ? -18.719 21.719 19.781 1 79.75 246 GLU A C 1
ATOM 2034 O O . GLU A 1 246 ? -19.438 21.125 20.578 1 79.75 246 GLU A O 1
ATOM 2039 N N . GLU A 1 247 ? -19.125 22.281 18.672 1 79.25 247 GLU A N 1
ATOM 2040 C CA . GLU A 1 247 ? -20.531 22.125 18.312 1 79.25 247 GLU A CA 1
ATOM 2041 C C . GLU A 1 247 ? -20.891 20.656 18.094 1 79.25 247 GLU A C 1
ATOM 2043 O O . GLU A 1 247 ? -21.922 20.203 18.562 1 79.25 247 GLU A O 1
ATOM 2048 N N . GLY A 1 248 ? -20 20 17.359 1 80.56 248 GLY A N 1
ATOM 2049 C CA . GLY A 1 248 ? -20.203 18.578 17.156 1 80.56 248 GLY A CA 1
ATOM 2050 C C . GLY A 1 248 ? -20.234 17.781 18.453 1 80.56 248 GLY A C 1
ATOM 2051 O O . GLY A 1 248 ? -21.047 16.891 18.625 1 80.56 248 GLY A O 1
ATOM 2052 N N . ARG A 1 249 ? -19.438 18.094 19.312 1 82.88 249 ARG A N 1
ATOM 2053 C CA . ARG A 1 249 ? -19.406 17.453 20.609 1 82.88 249 ARG A CA 1
ATOM 2054 C C . ARG A 1 249 ? -20.688 17.703 21.391 1 82.88 249 ARG A C 1
ATOM 2056 O O . ARG A 1 249 ? -21.25 16.797 22 1 82.88 249 ARG A O 1
ATOM 2063 N N . ALA A 1 250 ? -21.078 18.906 21.422 1 81.88 250 ALA A N 1
ATOM 2064 C CA . ALA A 1 250 ? -22.312 19.281 22.109 1 81.88 250 ALA A CA 1
ATOM 2065 C C . ALA A 1 250 ? -23.5 18.516 21.531 1 81.88 250 ALA A C 1
ATOM 2067 O O . ALA A 1 250 ? -24.312 17.969 22.266 1 81.88 250 ALA A O 1
ATOM 2068 N N . GLU A 1 251 ? -23.516 18.547 20.234 1 84.06 251 GLU A N 1
ATOM 2069 C CA . GLU A 1 251 ? -24.578 17.812 19.562 1 84.06 251 GLU A CA 1
ATOM 2070 C C . GLU A 1 251 ? -24.516 16.312 19.891 1 84.06 251 GLU A C 1
ATOM 2072 O O . GLU A 1 251 ? -25.547 15.688 20.141 1 84.06 251 GLU A O 1
ATOM 2077 N N . GLY A 1 252 ? -23.344 15.805 19.875 1 85.12 252 GLY A N 1
ATOM 2078 C CA . GLY A 1 252 ? -23.141 14.406 20.203 1 85.12 252 GLY A CA 1
ATOM 2079 C C . GLY A 1 252 ? -23.531 14.07 21.625 1 85.12 252 GLY A C 1
ATOM 2080 O O . GLY A 1 252 ? -24.125 13.016 21.891 1 85.12 252 GLY A O 1
ATOM 2081 N N . LEU A 1 253 ? -23.219 14.883 22.484 1 85.94 253 LEU A N 1
ATOM 2082 C CA . LEU A 1 253 ? -23.609 14.719 23.875 1 85.94 253 LEU A CA 1
ATOM 2083 C C . LEU A 1 253 ? -25.125 14.688 24.016 1 85.94 253 LEU A C 1
ATOM 2085 O O . LEU A 1 253 ? -25.672 13.82 24.688 1 85.94 253 LEU A O 1
ATOM 2089 N N . GLU A 1 254 ? -25.75 15.625 23.422 1 85.12 254 GLU A N 1
ATOM 2090 C CA . GLU A 1 254 ? -27.219 15.68 23.469 1 85.12 254 GLU A CA 1
ATOM 2091 C C . GLU A 1 254 ? -27.828 14.414 22.859 1 85.12 254 GLU A C 1
ATOM 2093 O O . GLU A 1 254 ? -28.719 13.805 23.453 1 85.12 254 GLU A O 1
ATOM 2098 N N . GLU A 1 255 ? -27.328 14.055 21.734 1 87.94 255 GLU A N 1
ATOM 2099 C CA . GLU A 1 255 ? -27.828 12.852 21.078 1 87.94 255 GLU A CA 1
ATOM 2100 C C . GLU A 1 255 ? -27.562 11.609 21.922 1 87.94 255 GLU A C 1
ATOM 2102 O O . GLU A 1 255 ? -28.406 10.719 22 1 87.94 255 GLU A O 1
ATOM 2107 N N . GLY A 1 256 ? -26.406 11.586 22.469 1 89.38 256 GLY A N 1
ATOM 2108 C CA . GLY A 1 256 ? -26.062 10.461 23.328 1 89.38 256 GLY A CA 1
ATOM 2109 C C . GLY A 1 256 ? -26.938 10.367 24.562 1 89.38 256 GLY A C 1
ATOM 2110 O O . GLY A 1 256 ? -27.375 9.273 24.922 1 89.38 256 GLY A O 1
ATOM 2111 N N . GLU A 1 257 ? -27.156 11.422 25.188 1 88.62 257 GLU A N 1
ATOM 2112 C CA . GLU A 1 257 ? -28.047 11.469 26.328 1 88.62 257 GLU A CA 1
ATOM 2113 C C . GLU A 1 257 ? -29.453 11.023 25.953 1 88.62 257 GLU A C 1
ATOM 2115 O O . GLU A 1 257 ? -30.078 10.266 26.703 1 88.62 257 GLU A O 1
ATOM 2120 N N . ARG A 1 258 ? -29.906 11.484 24.922 1 89.81 258 ARG A N 1
ATOM 2121 C CA . ARG A 1 258 ? -31.234 11.109 24.453 1 89.81 258 ARG A CA 1
ATOM 2122 C C . ARG A 1 258 ? -31.312 9.617 24.156 1 89.81 258 ARG A C 1
ATOM 2124 O O . ARG A 1 258 ? -32.281 8.945 24.547 1 89.81 258 ARG A O 1
ATOM 2131 N N . LYS A 1 259 ? -30.328 9.078 23.5 1 91.56 259 LYS A N 1
ATOM 2132 C CA . LYS A 1 259 ? -30.281 7.656 23.172 1 91.56 259 LYS A CA 1
ATOM 2133 C C . LYS A 1 259 ? -30.281 6.809 24.438 1 91.56 259 LYS A C 1
ATOM 2135 O O . LYS A 1 259 ? -30.984 5.801 24.531 1 91.56 259 LYS A O 1
ATOM 2140 N N . LYS A 1 260 ? -29.547 7.273 25.375 1 91.88 260 LYS A N 1
ATOM 2141 C CA . LYS A 1 260 ? -29.484 6.559 26.656 1 91.88 260 LYS A CA 1
ATOM 2142 C C . LYS A 1 260 ? -30.828 6.645 27.375 1 91.88 260 LYS A C 1
ATOM 2144 O O . LYS A 1 260 ? -31.266 5.668 27.984 1 91.88 260 LYS A O 1
ATOM 2149 N N . ALA A 1 261 ? -31.391 7.793 27.328 1 92.5 261 ALA A N 1
ATOM 2150 C CA . ALA A 1 261 ? -32.719 7.965 27.938 1 92.5 261 ALA A CA 1
ATOM 2151 C C . ALA A 1 261 ? -33.719 7.016 27.312 1 92.5 261 ALA A C 1
ATOM 2153 O O . ALA A 1 261 ? -34.531 6.395 28.016 1 92.5 261 ALA A O 1
ATOM 2154 N N . ILE A 1 262 ? -33.656 6.895 26.078 1 93.5 262 ILE A N 1
ATOM 2155 C CA . ILE A 1 262 ? -34.594 6.016 25.359 1 93.5 262 ILE A CA 1
ATOM 2156 C C . ILE A 1 262 ? -34.312 4.562 25.75 1 93.5 262 ILE A C 1
ATOM 2158 O O . ILE A 1 262 ? -35.25 3.799 25.984 1 93.5 262 ILE A O 1
ATOM 2162 N N . GLU A 1 263 ? -33.125 4.207 25.828 1 93.44 263 GLU A N 1
ATOM 2163 C CA . GLU A 1 263 ? -32.75 2.854 26.219 1 93.44 263 GLU A CA 1
ATOM 2164 C C . GLU A 1 263 ? -33.25 2.525 27.625 1 93.44 263 GLU A C 1
ATOM 2166 O O . GLU A 1 263 ? -33.781 1.45 27.859 1 93.44 263 GLU A O 1
ATOM 2171 N N . VAL A 1 264 ? -33.062 3.482 28.5 1 93.94 264 VAL A N 1
ATOM 2172 C CA . VAL A 1 264 ? -33.5 3.322 29.891 1 93.94 264 VAL A CA 1
ATOM 2173 C C . VAL A 1 264 ? -35 3.232 29.938 1 93.94 264 VAL A C 1
ATOM 2175 O O . VAL A 1 264 ? -35.562 2.377 30.641 1 93.94 264 VAL A O 1
ATOM 2178 N N . ALA A 1 265 ? -35.688 4.09 29.219 1 94.25 265 ALA A N 1
ATOM 2179 C CA . ALA A 1 265 ? -37.125 4.086 29.172 1 94.25 265 ALA A CA 1
ATOM 2180 C C . ALA A 1 265 ? -37.656 2.744 28.672 1 94.25 265 ALA A C 1
ATOM 2182 O O . ALA A 1 265 ? -38.625 2.197 29.234 1 94.25 265 ALA A O 1
ATOM 2183 N N . ARG A 1 266 ? -37.062 2.275 27.625 1 95.12 266 ARG A N 1
ATOM 2184 C CA . ARG A 1 266 ? -37.469 0.986 27.078 1 95.12 266 ARG A CA 1
ATOM 2185 C C . ARG A 1 266 ? -37.312 -0.122 28.109 1 95.12 266 ARG A C 1
ATOM 2187 O O . ARG A 1 266 ? -38.219 -0.979 28.234 1 95.12 266 ARG A O 1
ATOM 2194 N N . TYR A 1 267 ? -36.25 -0.091 28.812 1 94.94 267 TYR A N 1
ATOM 2195 C CA . TYR A 1 267 ? -35.969 -1.089 29.828 1 94.94 267 TYR A CA 1
ATOM 2196 C C . TYR A 1 267 ? -37 -0.988 30.969 1 94.94 267 TYR A C 1
ATOM 2198 O O . TYR A 1 267 ? -37.562 -1.993 31.375 1 94.94 267 TYR A O 1
ATOM 2206 N N . LEU A 1 268 ? -37.25 0.182 31.453 1 94.44 268 LEU A N 1
ATOM 2207 C CA . LEU A 1 268 ? -38.188 0.396 32.562 1 94.44 268 LEU A CA 1
ATOM 2208 C C . LEU A 1 268 ? -39.625 0.065 32.156 1 94.44 268 LEU A C 1
ATOM 2210 O O . LEU A 1 268 ? -40.375 -0.517 32.906 1 94.44 268 LEU A O 1
ATOM 2214 N N . LYS A 1 269 ? -39.969 0.339 30.969 1 93.81 269 LYS A N 1
ATOM 2215 C CA . LYS A 1 269 ? -41.312 0.007 30.438 1 93.81 269 LYS A CA 1
ATOM 2216 C C . LYS A 1 269 ? -41.5 -1.504 30.391 1 93.81 269 LYS A C 1
ATOM 2218 O O . LYS A 1 269 ? -42.562 -2.01 30.797 1 93.81 269 LYS A O 1
ATOM 2223 N N . SER A 1 270 ? -40.5 -2.162 29.922 1 94.44 270 SER A N 1
ATOM 2224 C CA . SER A 1 270 ? -40.562 -3.615 29.812 1 94.44 270 SER A CA 1
ATOM 2225 C C . SER A 1 270 ? -40.656 -4.27 31.188 1 94.44 270 SER A C 1
ATOM 2227 O O . SER A 1 270 ? -41.188 -5.367 31.328 1 94.44 270 SER A O 1
ATOM 2229 N N . SER A 1 271 ? -40.094 -3.561 32.188 1 93.62 271 SER A N 1
ATOM 2230 C CA . SER A 1 271 ? -40.094 -4.086 33.531 1 93.62 271 SER A CA 1
ATOM 2231 C C . SER A 1 271 ? -41.375 -3.721 34.281 1 93.62 271 SER A C 1
ATOM 2233 O O . SER A 1 271 ? -41.562 -4.059 35.438 1 93.62 271 SER A O 1
ATOM 2235 N N . GLY A 1 272 ? -42.281 -2.984 33.625 1 92.69 272 GLY A N 1
ATOM 2236 C CA . GLY A 1 272 ? -43.562 -2.645 34.188 1 92.69 272 GLY A CA 1
ATOM 2237 C C . GLY A 1 272 ? -43.531 -1.445 35.125 1 92.69 272 GLY A C 1
ATOM 2238 O O . GLY A 1 272 ? -44.375 -1.277 35.969 1 92.69 272 GLY A O 1
ATOM 2239 N N . THR A 1 273 ? -42.5 -0.664 35.031 1 93.56 273 THR A N 1
ATOM 2240 C CA . THR A 1 273 ? -42.312 0.526 35.844 1 93.56 273 THR A CA 1
ATOM 2241 C C . THR A 1 273 ? -43.375 1.571 35.531 1 93.56 273 THR A C 1
ATOM 2243 O O . THR A 1 273 ? -43.781 1.708 34.375 1 93.56 273 THR A O 1
ATOM 2246 N N . ALA A 1 274 ? -43.781 2.236 36.562 1 94.12 274 ALA A N 1
ATOM 2247 C CA . ALA A 1 274 ? -44.844 3.24 36.406 1 94.12 274 ALA A CA 1
ATOM 2248 C C . ALA A 1 274 ? -44.375 4.375 35.5 1 94.12 274 ALA A C 1
ATOM 2250 O O . ALA A 1 274 ? -43.219 4.793 35.562 1 94.12 274 ALA A O 1
ATOM 2251 N N . MET A 1 275 ? -45.219 4.891 34.625 1 95.31 275 MET A N 1
ATOM 2252 C CA . MET A 1 275 ? -44.969 5.914 33.625 1 95.31 275 MET A CA 1
ATOM 2253 C C . MET A 1 275 ? -44.312 7.145 34.25 1 95.31 275 MET A C 1
ATOM 2255 O O . MET A 1 275 ? -43.344 7.688 33.688 1 95.31 275 MET A O 1
ATOM 2259 N N . GLU A 1 276 ? -44.781 7.504 35.438 1 94.06 276 GLU A N 1
ATOM 2260 C CA . GLU A 1 276 ? -44.312 8.711 36.094 1 94.06 276 GLU A CA 1
ATOM 2261 C C . GLU A 1 276 ? -42.844 8.562 36.469 1 94.06 276 GLU A C 1
ATOM 2263 O O . GLU A 1 276 ? -42.062 9.523 36.375 1 94.06 276 GLU A O 1
ATOM 2268 N N . LEU A 1 277 ? -42.406 7.391 36.844 1 94.38 277 LEU A N 1
ATOM 2269 C CA . LEU A 1 277 ? -41.031 7.129 37.219 1 94.38 277 LEU A CA 1
ATOM 2270 C C . LEU A 1 277 ? -40.094 7.148 36 1 94.38 277 LEU A C 1
ATOM 2272 O O . LEU A 1 277 ? -38.969 7.625 36.094 1 94.38 277 LEU A O 1
ATOM 2276 N N . ILE A 1 278 ? -40.594 6.648 34.906 1 95.75 278 ILE A N 1
ATOM 2277 C CA . ILE A 1 278 ? -39.812 6.629 33.656 1 95.75 278 ILE A CA 1
ATOM 2278 C C . ILE A 1 278 ? -39.594 8.062 33.188 1 95.75 278 ILE A C 1
ATOM 2280 O O . ILE A 1 278 ? -38.469 8.414 32.812 1 95.75 278 ILE A O 1
ATOM 2284 N N . ILE A 1 279 ? -40.656 8.875 33.25 1 93.56 279 ILE A N 1
ATOM 2285 C CA . ILE A 1 279 ? -40.562 10.273 32.844 1 93.56 279 ILE A CA 1
ATOM 2286 C C . ILE A 1 279 ? -39.531 10.977 33.719 1 93.56 279 ILE A C 1
ATOM 2288 O O . ILE A 1 279 ? -38.656 11.695 33.219 1 93.56 279 ILE A O 1
ATOM 2292 N N . GLY A 1 280 ? -39.594 10.758 35 1 92.69 280 GLY A N 1
ATOM 2293 C CA . GLY A 1 280 ? -38.656 11.367 35.938 1 92.69 280 GLY A CA 1
ATOM 2294 C C . GLY A 1 280 ? -37.25 10.914 35.719 1 92.69 280 GLY A C 1
ATOM 2295 O O . GLY A 1 280 ? -36.312 11.719 35.844 1 92.69 280 GLY A O 1
ATOM 2296 N N . ALA A 1 281 ? -37.031 9.711 35.406 1 92.25 281 ALA A N 1
ATOM 2297 C CA . ALA A 1 281 ? -35.688 9.133 35.25 1 92.25 281 ALA A CA 1
ATOM 2298 C C . ALA A 1 281 ? -35.031 9.547 33.938 1 92.25 281 ALA A C 1
ATOM 2300 O O . ALA A 1 281 ? -33.812 9.727 33.875 1 92.25 281 ALA A O 1
ATOM 2301 N N . THR A 1 282 ? -35.875 9.719 32.906 1 94.38 282 THR A N 1
ATOM 2302 C CA . THR A 1 282 ? -35.281 9.875 31.578 1 94.38 282 THR A CA 1
ATOM 2303 C C . THR A 1 282 ? -35.5 11.297 31.062 1 94.38 282 THR A C 1
ATOM 2305 O O . THR A 1 282 ? -34.781 11.742 30.156 1 94.38 282 THR A O 1
ATOM 2308 N N . GLY A 1 283 ? -36.5 11.953 31.641 1 92.38 283 GLY A N 1
ATOM 2309 C CA . GLY A 1 283 ? -36.844 13.281 31.156 1 92.38 283 GLY A CA 1
ATOM 2310 C C . GLY A 1 283 ? -37.594 13.266 29.844 1 92.38 283 GLY A C 1
ATOM 2311 O O . GLY A 1 283 ? -37.875 14.312 29.25 1 92.38 283 GLY A O 1
ATOM 2312 N N . LEU A 1 284 ? -38 12.094 29.375 1 94.44 284 LEU A N 1
ATOM 2313 C CA . LEU A 1 284 ? -38.781 11.953 28.156 1 94.44 284 LEU A CA 1
ATOM 2314 C C . LEU A 1 284 ? -40.25 12.258 28.391 1 94.44 284 LEU A C 1
ATOM 2316 O O . LEU A 1 284 ? -40.719 12.133 29.516 1 94.44 284 LEU A O 1
ATOM 2320 N N . SER A 1 285 ? -40.906 12.625 27.328 1 93 285 SER A N 1
ATOM 2321 C CA . SER A 1 285 ? -42.344 12.898 27.422 1 93 285 SER A CA 1
ATOM 2322 C C . SER A 1 285 ? -43.125 11.609 27.438 1 93 285 SER A C 1
ATOM 2324 O O . SER A 1 285 ? -42.625 10.547 27.047 1 93 285 SER A O 1
ATOM 2326 N N . LYS A 1 286 ? -44.406 11.758 27.984 1 93.25 286 LYS A N 1
ATOM 2327 C CA . LYS A 1 286 ? -45.312 10.617 28 1 93.25 286 LYS A CA 1
ATOM 2328 C C . LYS A 1 286 ? -45.531 10.062 26.594 1 93.25 286 LYS A C 1
ATOM 2330 O O . LYS A 1 286 ? -45.531 8.852 26.391 1 93.25 286 LYS A O 1
ATOM 2335 N N . GLU A 1 287 ? -45.625 10.969 25.656 1 94.69 287 GLU A N 1
ATOM 2336 C CA . GLU A 1 287 ? -45.844 10.586 24.266 1 94.69 287 GLU A CA 1
ATOM 2337 C C . GLU A 1 287 ? -44.688 9.789 23.703 1 94.69 287 GLU A C 1
ATOM 2339 O O . GLU A 1 287 ? -44.875 8.789 23.016 1 94.69 287 GLU A O 1
ATOM 2344 N N . GLU A 1 288 ? -43.469 10.211 24.031 1 94.5 288 GLU A N 1
ATOM 2345 C CA . GLU A 1 288 ? -42.281 9.539 23.547 1 94.5 288 GLU A CA 1
ATOM 2346 C C . GLU A 1 288 ? -42.156 8.133 24.125 1 94.5 288 GLU A C 1
ATOM 2348 O O . GLU A 1 288 ? -41.781 7.191 23.422 1 94.5 288 GLU A O 1
ATOM 2353 N N . ILE A 1 289 ? -42.594 7.996 25.422 1 93.69 289 ILE A N 1
ATOM 2354 C CA . ILE A 1 289 ? -42.469 6.719 26.109 1 93.69 289 ILE A CA 1
ATOM 2355 C C . ILE A 1 289 ? -43.531 5.746 25.594 1 93.69 289 ILE A C 1
ATOM 2357 O O . ILE A 1 289 ? -43.25 4.555 25.422 1 93.69 289 ILE A O 1
ATOM 2361 N N . GLU A 1 290 ? -44.656 6.25 25.266 1 93 290 GLU A N 1
ATOM 2362 C CA . GLU A 1 290 ? -45.75 5.41 24.781 1 93 290 GLU A CA 1
ATOM 2363 C C . GLU A 1 290 ? -45.406 4.82 23.406 1 93 290 GLU A C 1
ATOM 2365 O O . GLU A 1 290 ? -45.844 3.715 23.078 1 93 290 GLU A O 1
ATOM 2370 N N . LYS A 1 291 ? -44.594 5.547 22.672 1 93.38 291 LYS A N 1
ATOM 2371 C CA . LYS A 1 291 ? -44.219 5.125 21.328 1 93.38 291 LYS A CA 1
ATOM 2372 C C . LYS A 1 291 ? -43.125 4.082 21.344 1 93.38 291 LYS A C 1
ATOM 2374 O O . LYS A 1 291 ? -42.812 3.453 20.328 1 93.38 291 LYS A O 1
ATOM 2379 N N . LEU A 1 292 ? -42.562 3.924 22.438 1 91.38 292 LEU A N 1
ATOM 2380 C CA . LEU A 1 292 ? -41.469 2.98 22.578 1 91.38 292 LEU A CA 1
ATOM 2381 C C . LEU A 1 292 ? -42 1.556 22.734 1 91.38 292 LEU A C 1
ATOM 2383 O O . LEU A 1 292 ? -41.406 0.608 22.234 1 91.38 292 LEU A O 1
ATOM 2387 N N . MET B 1 1 ? -8.992 -47.812 -21.562 1 32 1 MET B N 1
ATOM 2388 C CA . MET B 1 1 ? -9.367 -46.438 -21.25 1 32 1 MET B CA 1
ATOM 2389 C C . MET B 1 1 ? -9.742 -46.312 -19.781 1 32 1 MET B C 1
ATOM 2391 O O . MET B 1 1 ? -10.75 -46.875 -19.328 1 32 1 MET B O 1
ATOM 2395 N N . ASN B 1 2 ? -8.766 -46.188 -18.766 1 35.5 2 ASN B N 1
ATOM 2396 C CA . ASN B 1 2 ? -8.742 -46.5 -17.344 1 35.5 2 ASN B CA 1
ATOM 2397 C C . ASN B 1 2 ? -9.805 -45.719 -16.594 1 35.5 2 ASN B C 1
ATOM 2399 O O . ASN B 1 2 ? -10.016 -44.531 -16.859 1 35.5 2 ASN B O 1
ATOM 2403 N N . SER B 1 3 ? -10.82 -46.281 -16.016 1 41.75 3 SER B N 1
ATOM 2404 C CA . SER B 1 3 ? -11.953 -46.031 -15.141 1 41.75 3 SER B CA 1
ATOM 2405 C C . SER B 1 3 ? -11.625 -44.969 -14.094 1 41.75 3 SER B C 1
ATOM 2407 O O . SER B 1 3 ? -12.508 -44.531 -13.352 1 41.75 3 SER B O 1
ATOM 2409 N N . ASN B 1 4 ? -10.398 -44.812 -13.719 1 43.72 4 ASN B N 1
ATOM 2410 C CA . ASN B 1 4 ? -9.922 -44 -12.602 1 43.72 4 ASN B CA 1
ATOM 2411 C C . ASN B 1 4 ? -10.102 -42.5 -12.883 1 43.72 4 ASN B C 1
ATOM 2413 O O . ASN B 1 4 ? -9.688 -41.688 -12.078 1 43.72 4 ASN B O 1
ATOM 2417 N N . ASN B 1 5 ? -10.5 -42.094 -14.047 1 49.12 5 ASN B N 1
ATOM 2418 C CA . ASN B 1 5 ? -10.664 -40.719 -14.531 1 49.12 5 ASN B CA 1
ATOM 2419 C C . ASN B 1 5 ? -11.977 -40.125 -14.055 1 49.12 5 ASN B C 1
ATOM 2421 O O . ASN B 1 5 ? -12.297 -38.969 -14.391 1 49.12 5 ASN B O 1
ATOM 2425 N N . LYS B 1 6 ? -13.023 -40.875 -13.625 1 53.62 6 LYS B N 1
ATOM 2426 C CA . LYS B 1 6 ? -14.406 -40.438 -13.398 1 53.62 6 LYS B CA 1
ATOM 2427 C C . LYS B 1 6 ? -14.5 -39.438 -12.25 1 53.62 6 LYS B C 1
ATOM 2429 O O . LYS B 1 6 ? -15.438 -38.656 -12.195 1 53.62 6 LYS B O 1
ATOM 2434 N N . ASN B 1 7 ? -13.492 -39.281 -11.406 1 65.69 7 ASN B N 1
ATOM 2435 C CA . ASN B 1 7 ? -13.617 -38.406 -10.25 1 65.69 7 ASN B CA 1
ATOM 2436 C C . ASN B 1 7 ? -12.586 -37.281 -10.281 1 65.69 7 ASN B C 1
ATOM 2438 O O . ASN B 1 7 ? -12.258 -36.719 -9.242 1 65.69 7 ASN B O 1
ATOM 2442 N N . GLN B 1 8 ? -12.305 -37 -11.531 1 83.62 8 GLN B N 1
ATOM 2443 C CA . GLN B 1 8 ? -11.266 -36 -11.625 1 83.62 8 GLN B CA 1
ATOM 2444 C C . GLN B 1 8 ? -11.867 -34.594 -11.711 1 83.62 8 GLN B C 1
ATOM 2446 O O . GLN B 1 8 ? -12.93 -34.406 -12.305 1 83.62 8 GLN B O 1
ATOM 2451 N N . ILE B 1 9 ? -11.305 -33.688 -10.961 1 92.06 9 ILE B N 1
ATOM 2452 C CA . ILE B 1 9 ? -11.758 -32.312 -10.859 1 92.06 9 ILE B CA 1
ATOM 2453 C C . ILE B 1 9 ? -10.867 -31.406 -11.711 1 92.06 9 ILE B C 1
ATOM 2455 O O . ILE B 1 9 ? -9.648 -31.609 -11.766 1 92.06 9 ILE B O 1
ATOM 2459 N N . ILE B 1 10 ? -11.523 -30.484 -12.422 1 93.69 10 ILE B N 1
ATOM 2460 C CA . ILE B 1 10 ? -10.836 -29.531 -13.281 1 93.69 10 ILE B CA 1
ATOM 2461 C C . ILE B 1 10 ? -9.883 -28.672 -12.438 1 93.69 10 ILE B C 1
ATOM 2463 O O . ILE B 1 10 ? -10.234 -28.25 -11.344 1 93.69 10 ILE B O 1
ATOM 2467 N N . ARG B 1 11 ? -8.664 -28.484 -13.016 1 92.06 11 ARG B N 1
ATOM 2468 C CA . ARG B 1 11 ? -7.688 -27.641 -12.344 1 92.06 11 ARG B CA 1
ATOM 2469 C C . ARG B 1 11 ? -8.227 -26.219 -12.188 1 92.06 11 ARG B C 1
ATOM 2471 O O . ARG B 1 11 ? -8.898 -25.703 -13.078 1 92.06 11 ARG B O 1
ATOM 2478 N N . PHE B 1 12 ? -7.836 -25.594 -11.125 1 92.25 12 PHE B N 1
ATOM 2479 C CA . PHE B 1 12 ? -8.438 -24.328 -10.734 1 92.25 12 PHE B CA 1
ATOM 2480 C C . PHE B 1 12 ? -8.133 -23.25 -11.758 1 92.25 12 PHE B C 1
ATOM 2482 O O . PHE B 1 12 ? -8.992 -22.406 -12.062 1 92.25 12 PHE B O 1
ATOM 2489 N N . ASP B 1 13 ? -6.914 -23.109 -12.266 1 89.06 13 ASP B N 1
ATOM 2490 C CA . ASP B 1 13 ? -6.555 -22.047 -13.211 1 89.06 13 ASP B CA 1
ATOM 2491 C C . ASP B 1 13 ? -7.422 -22.125 -14.469 1 89.06 13 ASP B C 1
ATOM 2493 O O . ASP B 1 13 ? -7.883 -21.094 -14.969 1 89.06 13 ASP B O 1
ATOM 2497 N N . TRP B 1 14 ? -7.645 -23.312 -14.938 1 89.75 14 TRP B N 1
ATOM 2498 C CA . TRP B 1 14 ? -8.539 -23.484 -16.078 1 89.75 14 TRP B CA 1
ATOM 2499 C C . TRP B 1 14 ? -9.977 -23.141 -15.703 1 89.75 14 TRP B C 1
ATOM 2501 O O . TRP B 1 14 ? -10.688 -22.5 -16.484 1 89.75 14 TRP B O 1
ATOM 2511 N N . ALA B 1 15 ? -10.398 -23.641 -14.555 1 92.75 15 ALA B N 1
ATOM 2512 C CA . ALA B 1 15 ? -11.758 -23.375 -14.094 1 92.75 15 ALA B CA 1
ATOM 2513 C C . ALA B 1 15 ? -12.016 -21.875 -13.992 1 92.75 15 ALA B C 1
ATOM 2515 O O . ALA B 1 15 ? -13.102 -21.391 -14.344 1 92.75 15 ALA B O 1
ATOM 2516 N N . MET B 1 16 ? -11.094 -21.125 -13.492 1 91.5 16 MET B N 1
ATOM 2517 C CA . MET B 1 16 ? -11.227 -19.688 -13.312 1 91.5 16 MET B CA 1
ATOM 2518 C C . MET B 1 16 ? -11.453 -18.984 -14.648 1 91.5 16 MET B C 1
ATOM 2520 O O . MET B 1 16 ? -12.242 -18.047 -14.734 1 91.5 16 MET B O 1
ATOM 2524 N N . LYS B 1 17 ? -10.82 -19.469 -15.578 1 86.31 17 LYS B N 1
ATOM 2525 C CA . LYS B 1 17 ? -10.891 -18.859 -16.906 1 86.31 17 LYS B CA 1
ATOM 2526 C C . LYS B 1 17 ? -12.203 -19.219 -17.609 1 86.31 17 LYS B C 1
ATOM 2528 O O . LYS B 1 17 ? -12.773 -18.391 -18.328 1 86.31 17 LYS B O 1
ATOM 2533 N N . ARG B 1 18 ? -12.773 -20.344 -17.297 1 88.12 18 ARG B N 1
ATOM 2534 C CA . ARG B 1 18 ? -13.812 -20.859 -18.188 1 88.12 18 ARG B CA 1
ATOM 2535 C C . ARG B 1 18 ? -15.125 -21.062 -17.438 1 88.12 18 ARG B C 1
ATOM 2537 O O . ARG B 1 18 ? -16.203 -20.953 -18.031 1 88.12 18 ARG B O 1
ATOM 2544 N N . LEU B 1 19 ? -15.039 -21.406 -16.219 1 91.44 19 LEU B N 1
ATOM 2545 C CA . LEU B 1 19 ? -16.234 -21.875 -15.547 1 91.44 19 LEU B CA 1
ATOM 2546 C C . LEU B 1 19 ? -16.641 -20.953 -14.414 1 91.44 19 LEU B C 1
ATOM 2548 O O . LEU B 1 19 ? -17.828 -20.672 -14.211 1 91.44 19 LEU B O 1
ATOM 2552 N N . LEU B 1 20 ? -15.688 -20.406 -13.719 1 93.62 20 LEU B N 1
ATOM 2553 C CA . LEU B 1 20 ? -15.961 -19.734 -12.453 1 93.62 20 LEU B CA 1
ATOM 2554 C C . LEU B 1 20 ? -16.438 -18.312 -12.688 1 93.62 20 LEU B C 1
ATOM 2556 O O . LEU B 1 20 ? -16.844 -17.625 -11.75 1 93.62 20 LEU B O 1
ATOM 2560 N N . ARG B 1 21 ? -16.453 -17.859 -13.883 1 91.19 21 ARG B N 1
ATOM 2561 C CA . ARG B 1 21 ? -16.984 -16.547 -14.234 1 91.19 21 ARG B CA 1
ATOM 2562 C C . ARG B 1 21 ? -18.5 -16.562 -14.328 1 91.19 21 ARG B C 1
ATOM 2564 O O . ARG B 1 21 ? -19.141 -15.516 -14.344 1 91.19 21 ARG B O 1
ATOM 2571 N N . ASN B 1 22 ? -19 -17.781 -14.43 1 91.5 22 ASN B N 1
ATOM 2572 C CA . ASN B 1 22 ? -20.453 -17.969 -14.422 1 91.5 22 ASN B CA 1
ATOM 2573 C C . ASN B 1 22 ? -21.031 -17.812 -13.016 1 91.5 22 ASN B C 1
ATOM 2575 O O . ASN B 1 22 ? -20.531 -18.406 -12.062 1 91.5 22 ASN B O 1
ATOM 2579 N N . LYS B 1 23 ? -22.125 -17.062 -12.984 1 92.69 23 LYS B N 1
ATOM 2580 C CA . LYS B 1 23 ? -22.766 -16.781 -11.703 1 92.69 23 LYS B CA 1
ATOM 2581 C C . LYS B 1 23 ? -23.141 -18.062 -10.977 1 92.69 23 LYS B C 1
ATOM 2583 O O . LYS B 1 23 ? -23.094 -18.125 -9.75 1 92.69 23 LYS B O 1
ATOM 2588 N N . ALA B 1 24 ? -23.484 -19.062 -11.68 1 91.69 24 ALA B N 1
ATOM 2589 C CA . ALA B 1 24 ? -23.891 -20.359 -11.125 1 91.69 24 ALA B CA 1
ATOM 2590 C C . ALA B 1 24 ? -22.75 -20.984 -10.32 1 91.69 24 ALA B C 1
ATOM 2592 O O . ALA B 1 24 ? -22.984 -21.859 -9.484 1 91.69 24 ALA B O 1
ATOM 2593 N N . ASN B 1 25 ? -21.547 -20.516 -10.594 1 94.56 25 ASN B N 1
ATOM 2594 C CA . ASN B 1 25 ? -20.391 -21.141 -9.953 1 94.56 25 ASN B CA 1
ATOM 2595 C C . ASN B 1 25 ? -19.719 -20.203 -8.961 1 94.56 25 ASN B C 1
ATOM 2597 O O . ASN B 1 25 ? -18.641 -20.5 -8.445 1 94.56 25 ASN B O 1
ATOM 2601 N N . PHE B 1 26 ? -20.344 -19.047 -8.609 1 96.25 26 PHE B N 1
ATOM 2602 C CA . PHE B 1 26 ? -19.766 -18.078 -7.695 1 96.25 26 PHE B CA 1
ATOM 2603 C C . PHE B 1 26 ? -19.516 -18.688 -6.324 1 96.25 26 PHE B C 1
ATOM 2605 O O . PHE B 1 26 ? -18.578 -18.281 -5.617 1 96.25 26 PHE B O 1
ATOM 2612 N N . SER B 1 27 ? -20.297 -19.656 -6.008 1 96.31 27 SER B N 1
ATOM 2613 C CA . SER B 1 27 ? -20.203 -20.281 -4.691 1 96.31 27 SER B CA 1
ATOM 2614 C C . SER B 1 27 ? -18.828 -20.891 -4.465 1 96.31 27 SER B C 1
ATOM 2616 O O . SER B 1 27 ? -18.344 -20.953 -3.33 1 96.31 27 SER B O 1
ATOM 2618 N N . VAL B 1 28 ? -18.188 -21.359 -5.531 1 96.94 28 VAL B N 1
ATOM 2619 C CA . VAL B 1 28 ? -16.844 -21.938 -5.426 1 96.94 28 VAL B CA 1
ATOM 2620 C C . VAL B 1 28 ? -15.852 -20.844 -5.016 1 96.94 28 VAL B C 1
ATOM 2622 O O . VAL B 1 28 ? -15.117 -21 -4.035 1 96.94 28 VAL B O 1
ATOM 2625 N N . LEU B 1 29 ? -15.906 -19.719 -5.73 1 96.88 29 LEU B N 1
ATOM 2626 C CA . LEU B 1 29 ? -15.023 -18.594 -5.426 1 96.88 29 LEU B CA 1
ATOM 2627 C C . LEU B 1 29 ? -15.32 -18.031 -4.047 1 96.88 29 LEU B C 1
ATOM 2629 O O . LEU B 1 29 ? -14.398 -17.719 -3.285 1 96.88 29 LEU B O 1
ATOM 2633 N N . GLU B 1 30 ? -16.578 -17.938 -3.76 1 98.25 30 GLU B N 1
ATOM 2634 C CA . GLU B 1 30 ? -17 -17.438 -2.455 1 98.25 30 GLU B CA 1
ATOM 2635 C C . GLU B 1 30 ? -16.469 -18.312 -1.328 1 98.25 30 GLU B C 1
ATOM 2637 O O . GLU B 1 30 ? -16.062 -17.812 -0.275 1 98.25 30 GLU B O 1
ATOM 2642 N N . GLY B 1 31 ? -16.484 -19.609 -1.539 1 98.06 31 GLY B N 1
ATOM 2643 C CA . GLY B 1 31 ? -15.938 -20.516 -0.547 1 98.06 31 GLY B CA 1
ATOM 2644 C C . GLY B 1 31 ? -14.461 -20.312 -0.286 1 98.06 31 GLY B C 1
ATOM 2645 O O . GLY B 1 31 ? -14.031 -20.234 0.867 1 98.06 31 GLY B O 1
ATOM 2646 N N . LEU B 1 32 ? -13.68 -20.156 -1.35 1 97.88 32 LEU B N 1
ATOM 2647 C CA . LEU B 1 32 ? -12.25 -19.891 -1.228 1 97.88 32 LEU B CA 1
ATOM 2648 C C . LEU B 1 32 ? -12.008 -18.594 -0.466 1 97.88 32 LEU B C 1
ATOM 2650 O O . LEU B 1 32 ? -11.227 -18.562 0.488 1 97.88 32 LEU B O 1
ATOM 2654 N N . LEU B 1 33 ? -12.719 -17.547 -0.835 1 98.38 33 LEU B N 1
ATOM 2655 C CA . LEU B 1 33 ? -12.516 -16.219 -0.257 1 98.38 33 LEU B CA 1
ATOM 2656 C C . LEU B 1 33 ? -12.961 -16.203 1.203 1 98.38 33 LEU B C 1
ATOM 2658 O O . LEU B 1 33 ? -12.289 -15.602 2.049 1 98.38 33 LEU B O 1
ATOM 2662 N N . THR B 1 34 ? -14.109 -16.844 1.485 1 98.38 34 THR B N 1
ATOM 2663 C CA . THR B 1 34 ? -14.609 -16.922 2.854 1 98.38 34 THR B CA 1
ATOM 2664 C C . THR B 1 34 ? -13.594 -17.594 3.764 1 98.38 34 THR B C 1
ATOM 2666 O O . THR B 1 34 ? -13.328 -17.125 4.871 1 98.38 34 THR B O 1
ATOM 2669 N N . THR B 1 35 ? -12.992 -18.656 3.264 1 97.88 35 THR B N 1
ATOM 2670 C CA . THR B 1 35 ? -12 -19.422 4.02 1 97.88 35 THR B CA 1
ATOM 2671 C C . THR B 1 35 ? -10.727 -18.594 4.207 1 97.88 35 THR B C 1
ATOM 2673 O O . THR B 1 35 ? -10.172 -18.547 5.305 1 97.88 35 THR B O 1
ATOM 2676 N N . LEU B 1 36 ? -10.289 -17.938 3.205 1 97.81 36 LEU B N 1
ATOM 2677 C CA . LEU B 1 36 ? -9.023 -17.219 3.189 1 97.81 36 LEU B CA 1
ATOM 2678 C C . LEU B 1 36 ? -9.102 -15.969 4.055 1 97.81 36 LEU B C 1
ATOM 2680 O O . LEU B 1 36 ? -8.188 -15.695 4.84 1 97.81 36 LEU B O 1
ATOM 2684 N N . LEU B 1 37 ? -10.203 -15.211 3.916 1 97 37 LEU B N 1
ATOM 2685 C CA . LEU B 1 37 ? -10.32 -13.906 4.562 1 97 37 LEU B CA 1
ATOM 2686 C C . LEU B 1 37 ? -10.891 -14.047 5.969 1 97 37 LEU B C 1
ATOM 2688 O O . LEU B 1 37 ? -10.82 -13.117 6.77 1 97 37 LEU B O 1
ATOM 2692 N N . GLY B 1 38 ? -11.523 -15.242 6.266 1 95.25 38 GLY B N 1
ATOM 2693 C CA . GLY B 1 38 ? -12.023 -15.508 7.605 1 95.25 38 GLY B CA 1
ATOM 2694 C C . GLY B 1 38 ? -13.367 -14.859 7.879 1 95.25 38 GLY B C 1
ATOM 2695 O O . GLY B 1 38 ? -13.734 -14.641 9.039 1 95.25 38 GLY B O 1
ATOM 2696 N N . GLU B 1 39 ? -13.984 -14.406 6.906 1 95.69 39 GLU B N 1
ATOM 2697 C CA . GLU B 1 39 ? -15.328 -13.844 6.992 1 95.69 39 GLU B CA 1
ATOM 2698 C C . GLU B 1 39 ? -16.172 -14.227 5.777 1 95.69 39 GLU B C 1
ATOM 2700 O O . GLU B 1 39 ? -15.625 -14.562 4.723 1 95.69 39 GLU B O 1
ATOM 2705 N N . LYS B 1 40 ? -17.453 -14.25 5.988 1 96.62 40 LYS B N 1
ATOM 2706 C CA . LYS B 1 40 ? -18.344 -14.625 4.895 1 96.62 40 LYS B CA 1
ATOM 2707 C C . LYS B 1 40 ? -18.234 -13.648 3.729 1 96.62 40 LYS B C 1
ATOM 2709 O O . LYS B 1 40 ? -18.406 -12.438 3.908 1 96.62 40 LYS B O 1
ATOM 2714 N N . ILE B 1 41 ? -17.953 -14.133 2.553 1 97.69 41 ILE B N 1
ATOM 2715 C CA . ILE B 1 41 ? -17.828 -13.328 1.343 1 97.69 41 ILE B CA 1
ATOM 2716 C C . ILE B 1 41 ? -18.922 -13.727 0.346 1 97.69 41 ILE B C 1
ATOM 2718 O O . ILE B 1 41 ? -19.109 -14.914 0.071 1 97.69 41 ILE B O 1
ATOM 2722 N N . ILE B 1 42 ? -19.625 -12.812 -0.081 1 97.69 42 ILE B N 1
ATOM 2723 C CA . ILE B 1 42 ? -20.625 -12.992 -1.129 1 97.69 42 ILE B CA 1
ATOM 2724 C C . ILE B 1 42 ? -20.266 -12.141 -2.344 1 97.69 42 ILE B C 1
ATOM 2726 O O . ILE B 1 42 ? -20.062 -10.93 -2.225 1 97.69 42 ILE B O 1
ATOM 2730 N N . ILE B 1 43 ? -20.125 -12.758 -3.486 1 97.44 43 ILE B N 1
ATOM 2731 C CA . ILE B 1 43 ? -19.797 -12.039 -4.715 1 97.44 43 ILE B CA 1
ATOM 2732 C C . ILE B 1 43 ? -21.062 -11.508 -5.363 1 97.44 43 ILE B C 1
ATOM 2734 O O . ILE B 1 43 ? -21.984 -12.273 -5.68 1 97.44 43 ILE B O 1
ATOM 2738 N N . GLN B 1 44 ? -21.109 -10.25 -5.57 1 96.44 44 GLN B N 1
ATOM 2739 C CA . GLN B 1 44 ? -22.266 -9.617 -6.207 1 96.44 44 GLN B CA 1
ATOM 2740 C C . GLN B 1 44 ? -22.156 -9.672 -7.727 1 96.44 44 GLN B C 1
ATOM 2742 O O . GLN B 1 44 ? -23.125 -9.969 -8.414 1 96.44 44 GLN B O 1
ATOM 2747 N N . ARG B 1 45 ? -20.984 -9.375 -8.25 1 95.12 45 ARG B N 1
ATOM 2748 C CA . ARG B 1 45 ? -20.766 -9.398 -9.688 1 95.12 45 ARG B CA 1
ATOM 2749 C C . ARG B 1 45 ? -19.266 -9.453 -10 1 95.12 45 ARG B C 1
ATOM 2751 O O . ARG B 1 45 ? -18.438 -9.133 -9.148 1 95.12 45 ARG B O 1
ATOM 2758 N N . LEU B 1 46 ? -19 -9.883 -11.211 1 94.25 46 LEU B N 1
ATOM 2759 C CA . LEU B 1 46 ? -17.656 -9.812 -11.75 1 94.25 46 LEU B CA 1
ATOM 2760 C C . LEU B 1 46 ? -17.469 -8.555 -12.594 1 94.25 46 LEU B C 1
ATOM 2762 O O . LEU B 1 46 ? -18.375 -8.156 -13.328 1 94.25 46 LEU B O 1
ATOM 2766 N N . LEU B 1 47 ? -16.328 -7.926 -12.383 1 91.38 47 LEU B N 1
ATOM 2767 C CA . LEU B 1 47 ? -15.992 -6.734 -13.148 1 91.38 47 LEU B CA 1
ATOM 2768 C C . LEU B 1 47 ? -14.977 -7.059 -14.234 1 91.38 47 LEU B C 1
ATOM 2770 O O . LEU B 1 47 ? -14.391 -8.141 -14.242 1 91.38 47 LEU B O 1
ATOM 2774 N N . GLU B 1 48 ? -14.859 -6.129 -15.25 1 80.19 48 GLU B N 1
ATOM 2775 C CA . GLU B 1 48 ? -13.867 -6.305 -16.297 1 80.19 48 GLU B CA 1
ATOM 2776 C C . GLU B 1 48 ? -12.453 -6.191 -15.742 1 80.19 48 GLU B C 1
ATOM 2778 O O . GLU B 1 48 ? -12.18 -5.34 -14.891 1 80.19 48 GLU B O 1
ATOM 2783 N N . SER B 1 49 ? -11.656 -7.18 -16.016 1 69.12 49 SER B N 1
ATOM 2784 C CA . SER B 1 49 ? -10.266 -7.133 -15.578 1 69.12 49 SER B CA 1
ATOM 2785 C C . SER B 1 49 ? -9.32 -6.914 -16.75 1 69.12 49 SER B C 1
ATOM 2787 O O . SER B 1 49 ? -9.727 -7.016 -17.906 1 69.12 49 SER B O 1
ATOM 2789 N N . GLU B 1 50 ? -8.109 -6.258 -16.562 1 58.03 50 GLU B N 1
ATOM 2790 C CA . GLU B 1 50 ? -7.129 -5.891 -17.578 1 58.03 50 GLU B CA 1
ATOM 2791 C C . GLU B 1 50 ? -6.684 -7.113 -18.391 1 58.03 50 GLU B C 1
ATOM 2793 O O . GLU B 1 50 ? -6.41 -7.008 -19.578 1 58.03 50 GLU B O 1
ATOM 2798 N N . SER B 1 51 ? -6.406 -8.242 -17.688 1 55.31 51 SER B N 1
ATOM 2799 C CA . SER B 1 51 ? -5.727 -9.352 -18.359 1 55.31 51 SER B CA 1
ATOM 2800 C C . SER B 1 51 ? -6.539 -9.867 -19.531 1 55.31 51 SER B C 1
ATOM 2802 O O . SER B 1 51 ? -6.023 -10.617 -20.375 1 55.31 51 SER B O 1
ATOM 2804 N N . ASN B 1 52 ? -7.824 -9.594 -19.531 1 50 52 ASN B N 1
ATOM 2805 C CA . ASN B 1 52 ? -8.602 -10.117 -20.641 1 50 52 ASN B CA 1
ATOM 2806 C C . ASN B 1 52 ? -8.094 -9.602 -21.984 1 50 52 ASN B C 1
ATOM 2808 O O . ASN B 1 52 ? -8.43 -10.148 -23.031 1 50 52 ASN B O 1
ATOM 2812 N N . GLN B 1 53 ? -7.191 -8.578 -21.906 1 45.5 53 GLN B N 1
ATOM 2813 C CA . GLN B 1 53 ? -6.762 -7.996 -23.188 1 45.5 53 GLN B CA 1
ATOM 2814 C C . GLN B 1 53 ? -5.395 -8.531 -23.594 1 45.5 53 GLN B C 1
ATOM 2816 O O . GLN B 1 53 ? -4.863 -8.148 -24.641 1 45.5 53 GLN B O 1
ATOM 2821 N N . GLU B 1 54 ? -4.926 -9.359 -22.766 1 52.53 54 GLU B N 1
ATOM 2822 C CA . GLU B 1 54 ? -3.543 -9.727 -23.062 1 52.53 54 GLU B CA 1
ATOM 2823 C C . GLU B 1 54 ? -3.477 -10.75 -24.188 1 52.53 54 GLU B C 1
ATOM 2825 O O . GLU B 1 54 ? -4.465 -11.43 -24.469 1 52.53 54 GLU B O 1
ATOM 2830 N N . ASP B 1 55 ? -2.332 -10.789 -24.844 1 50.12 55 ASP B N 1
ATOM 2831 C CA . ASP B 1 55 ? -1.992 -11.648 -25.984 1 50.12 55 ASP B CA 1
ATOM 2832 C C . ASP B 1 55 ? -2.164 -13.125 -25.625 1 50.12 55 ASP B C 1
ATOM 2834 O O . ASP B 1 55 ? -2.174 -13.477 -24.438 1 50.12 55 ASP B O 1
ATOM 2838 N N . GLU B 1 56 ? -2.426 -13.938 -26.656 1 47.06 56 GLU B N 1
ATOM 2839 C CA . GLU B 1 56 ? -2.721 -15.367 -26.609 1 47.06 56 GLU B CA 1
ATOM 2840 C C . GLU B 1 56 ? -1.746 -16.109 -25.688 1 47.06 56 GLU B C 1
ATOM 2842 O O . GLU B 1 56 ? -2.146 -17 -24.938 1 47.06 56 GLU B O 1
ATOM 2847 N N . TYR B 1 57 ? -0.519 -15.812 -25.828 1 45.28 57 TYR B N 1
ATOM 2848 C CA . TYR B 1 57 ? 0.511 -16.469 -25.047 1 45.28 57 TYR B CA 1
ATOM 2849 C C . TYR B 1 57 ? 0.321 -16.188 -23.562 1 45.28 57 TYR B C 1
ATOM 2851 O O . TYR B 1 57 ? 0.535 -17.062 -22.719 1 45.28 57 TYR B O 1
ATOM 2859 N N . ASP B 1 58 ? -0.128 -15.031 -23.297 1 54.97 58 ASP B N 1
ATOM 2860 C CA . ASP B 1 58 ? -0.29 -14.562 -21.922 1 54.97 58 ASP B CA 1
ATOM 2861 C C . ASP B 1 58 ? -1.5 -15.219 -21.266 1 54.97 58 ASP B C 1
ATOM 2863 O O . ASP B 1 58 ? -1.514 -15.422 -20.047 1 54.97 58 ASP B O 1
ATOM 2867 N N . LYS B 1 59 ? -2.227 -15.859 -22.156 1 54.53 59 LYS B N 1
ATOM 2868 C CA . LYS B 1 59 ? -3.533 -16.328 -21.703 1 54.53 59 LYS B CA 1
ATOM 2869 C C . LYS B 1 59 ? -3.416 -17.656 -20.953 1 54.53 59 LYS B C 1
ATOM 2871 O O . LYS B 1 59 ? -4.223 -17.938 -20.062 1 54.53 59 LYS B O 1
ATOM 2876 N N . TYR B 1 60 ? -2.275 -18.391 -21.359 1 56.44 60 TYR B N 1
ATOM 2877 C CA . TYR B 1 60 ? -2.225 -19.672 -20.641 1 56.44 60 TYR B CA 1
ATOM 2878 C C . TYR B 1 60 ? -1.401 -19.547 -19.375 1 56.44 60 TYR B C 1
ATOM 2880 O O . TYR B 1 60 ? -1.491 -20.391 -18.484 1 56.44 60 TYR B O 1
ATOM 2888 N N . ASN B 1 61 ? -0.793 -18.406 -19.219 1 71.94 61 ASN B N 1
ATOM 2889 C CA . ASN B 1 61 ? 0.184 -18.25 -18.141 1 71.94 61 ASN B CA 1
ATOM 2890 C C . ASN B 1 61 ? -0.414 -17.531 -16.938 1 71.94 61 ASN B C 1
ATOM 2892 O O . ASN B 1 61 ? 0.018 -17.75 -15.797 1 71.94 61 ASN B O 1
ATOM 2896 N N . ARG B 1 62 ? -1.353 -16.875 -17.266 1 79.94 62 ARG B N 1
ATOM 2897 C CA . ARG B 1 62 ? -1.94 -16.062 -16.188 1 79.94 62 ARG B CA 1
ATOM 2898 C C . ARG B 1 62 ? -3.432 -15.852 -16.422 1 79.94 62 ARG B C 1
ATOM 2900 O O . ARG B 1 62 ? -3.871 -15.711 -17.562 1 79.94 62 ARG B O 1
ATOM 2907 N N . VAL B 1 63 ? -4.156 -15.984 -15.336 1 82.94 63 VAL B N 1
ATOM 2908 C CA . VAL B 1 63 ? -5.582 -15.68 -15.375 1 82.94 63 VAL B CA 1
ATOM 2909 C C . VAL B 1 63 ? -5.949 -14.789 -14.188 1 82.94 63 VAL B C 1
ATOM 2911 O O . VAL B 1 63 ? -5.453 -14.992 -13.078 1 82.94 63 VAL B O 1
ATOM 2914 N N . ASP B 1 64 ? -6.773 -13.805 -14.438 1 89.62 64 ASP B N 1
ATOM 2915 C CA . ASP B 1 64 ? -7.23 -12.977 -13.328 1 89.62 64 ASP B CA 1
ATOM 2916 C C . ASP B 1 64 ? -8.742 -12.766 -13.383 1 89.62 64 ASP B C 1
ATOM 2918 O O . ASP B 1 64 ? -9.375 -13.039 -14.406 1 89.62 64 ASP B O 1
ATOM 2922 N N . MET B 1 65 ? -9.289 -12.531 -12.289 1 92.19 65 MET B N 1
ATOM 2923 C CA . MET B 1 65 ? -10.703 -12.195 -12.109 1 92.19 65 MET B CA 1
ATOM 2924 C C . MET B 1 65 ? -10.859 -11.07 -11.086 1 92.19 65 MET B C 1
ATOM 2926 O O . MET B 1 65 ? -10.188 -11.062 -10.055 1 92.19 65 MET B O 1
ATOM 2930 N N . LEU B 1 66 ? -11.68 -10.086 -11.445 1 95.25 66 LEU B N 1
ATOM 2931 C CA . LEU B 1 66 ? -12.023 -9 -10.531 1 95.25 66 LEU B CA 1
ATOM 2932 C C . LEU B 1 66 ? -13.484 -9.102 -10.102 1 95.25 66 LEU B C 1
ATOM 2934 O O . LEU B 1 66 ? -14.383 -9.109 -10.938 1 95.25 66 LEU B O 1
ATOM 2938 N N . ALA B 1 67 ? -13.672 -9.211 -8.828 1 96.88 67 ALA B N 1
ATOM 2939 C CA . ALA B 1 67 ? -15.023 -9.359 -8.281 1 96.88 67 ALA B CA 1
ATOM 2940 C C . ALA B 1 67 ? -15.359 -8.211 -7.332 1 96.88 67 ALA B C 1
ATOM 2942 O O . ALA B 1 67 ? -14.469 -7.648 -6.691 1 96.88 67 ALA B O 1
ATOM 2943 N N . GLU B 1 68 ? -16.562 -7.871 -7.301 1 97.06 68 GLU B N 1
ATOM 2944 C CA . GLU B 1 68 ? -17.141 -7.004 -6.273 1 97.06 68 GLU B CA 1
ATOM 2945 C C . GLU B 1 68 ? -17.953 -7.801 -5.266 1 97.06 68 GLU B C 1
ATOM 2947 O O . GLU B 1 68 ? -18.859 -8.547 -5.648 1 97.06 68 GLU B O 1
ATOM 2952 N N . ASN B 1 69 ? -17.609 -7.676 -4.039 1 97.31 69 ASN B N 1
ATOM 2953 C CA . ASN B 1 69 ? -18.391 -8.414 -3.047 1 97.31 69 ASN B CA 1
ATOM 2954 C C . ASN B 1 69 ? -19.562 -7.59 -2.539 1 97.31 69 ASN B C 1
ATOM 2956 O O . ASN B 1 69 ? -19.781 -6.461 -2.984 1 97.31 69 ASN B O 1
ATOM 2960 N N . SER B 1 70 ? -20.344 -8.148 -1.61 1 96.38 70 SER B N 1
ATOM 2961 C CA . SER B 1 70 ? -21.594 -7.559 -1.143 1 96.38 70 SER B CA 1
ATOM 2962 C C . SER B 1 70 ? -21.344 -6.289 -0.335 1 96.38 70 SER B C 1
ATOM 2964 O O . SER B 1 70 ? -22.25 -5.473 -0.148 1 96.38 70 SER B O 1
ATOM 2966 N N . LYS B 1 71 ? -20.141 -6.043 0.113 1 95.19 71 LYS B N 1
ATOM 2967 C CA . LYS B 1 71 ? -19.781 -4.84 0.863 1 95.19 71 LYS B CA 1
ATOM 2968 C C . LYS B 1 71 ? -19.25 -3.75 -0.064 1 95.19 71 LYS B C 1
ATOM 2970 O O . LYS B 1 71 ? -18.828 -2.689 0.397 1 95.19 71 LYS B O 1
ATOM 2975 N N . GLY B 1 72 ? -19.156 -4.074 -1.335 1 94.81 72 GLY B N 1
ATOM 2976 C CA . GLY B 1 72 ? -18.656 -3.111 -2.301 1 94.81 72 GLY B CA 1
ATOM 2977 C C . GLY B 1 72 ? -17.141 -3.117 -2.416 1 94.81 72 GLY B C 1
ATOM 2978 O O . GLY B 1 72 ? -16.562 -2.24 -3.055 1 94.81 72 GLY B O 1
ATOM 2979 N N . GLU B 1 73 ? -16.547 -4.051 -1.764 1 97.25 73 GLU B N 1
ATOM 2980 C CA . GLU B 1 73 ? -15.094 -4.199 -1.841 1 97.25 73 GLU B CA 1
ATOM 2981 C C . GLU B 1 73 ? -14.672 -4.91 -3.125 1 97.25 73 GLU B C 1
ATOM 2983 O O . GLU B 1 73 ? -15.469 -5.641 -3.721 1 97.25 73 GLU B O 1
ATOM 2988 N N . LEU B 1 74 ? -13.469 -4.641 -3.582 1 97.31 74 LEU B N 1
ATOM 2989 C CA . LEU B 1 74 ? -12.938 -5.258 -4.789 1 97.31 74 LEU B CA 1
ATOM 2990 C C . LEU B 1 74 ? -11.977 -6.395 -4.438 1 97.31 74 LEU B C 1
ATOM 2992 O O . LEU B 1 74 ? -11.117 -6.242 -3.568 1 97.31 74 LEU B O 1
ATOM 2996 N N . VAL B 1 75 ? -12.18 -7.496 -5.062 1 97.75 75 VAL B N 1
ATOM 2997 C CA . VAL B 1 75 ? -11.312 -8.648 -4.867 1 97.75 75 VAL B CA 1
ATOM 2998 C C . VAL B 1 75 ? -10.688 -9.055 -6.199 1 97.75 75 VAL B C 1
ATOM 3000 O O . VAL B 1 75 ? -11.383 -9.508 -7.109 1 97.75 75 VAL B O 1
ATOM 3003 N N . LEU B 1 76 ? -9.391 -8.875 -6.301 1 96.75 76 LEU B N 1
ATOM 3004 C CA . LEU B 1 76 ? -8.625 -9.312 -7.465 1 96.75 76 LEU B CA 1
ATOM 3005 C C . LEU B 1 76 ? -7.996 -10.68 -7.219 1 96.75 76 LEU B C 1
ATOM 3007 O O . LEU B 1 76 ? -7.156 -10.828 -6.328 1 96.75 76 LEU B O 1
ATOM 3011 N N . ILE B 1 77 ? -8.422 -11.648 -7.934 1 96.69 77 ILE B N 1
ATOM 3012 C CA . ILE B 1 77 ? -7.859 -12.992 -7.84 1 96.69 77 ILE B CA 1
ATOM 3013 C C . ILE B 1 77 ? -6.984 -13.266 -9.055 1 96.69 77 ILE B C 1
ATOM 3015 O O . ILE B 1 77 ? -7.43 -13.125 -10.195 1 96.69 77 ILE B O 1
ATOM 3019 N N . GLU B 1 78 ? -5.766 -13.617 -8.828 1 94.88 78 GLU B N 1
ATOM 3020 C CA . GLU B 1 78 ? -4.832 -13.906 -9.906 1 94.88 78 GLU B CA 1
ATOM 3021 C C . GLU B 1 78 ? -4.164 -15.258 -9.711 1 94.88 78 GLU B C 1
ATOM 3023 O O . GLU B 1 78 ? -3.768 -15.609 -8.594 1 94.88 78 GLU B O 1
ATOM 3028 N N . VAL B 1 79 ? -4.156 -16.047 -10.781 1 93.5 79 VAL B N 1
ATOM 3029 C CA . VAL B 1 79 ? -3.42 -17.312 -10.82 1 93.5 79 VAL B CA 1
ATOM 3030 C C . VAL B 1 79 ? -2.227 -17.172 -11.766 1 93.5 79 VAL B C 1
ATOM 3032 O O . VAL B 1 79 ? -2.387 -16.797 -12.922 1 93.5 79 VAL B O 1
ATOM 3035 N N . GLN B 1 80 ? -1.1 -17.453 -11.258 1 90.88 80 GLN B N 1
ATOM 3036 C CA . GLN B 1 80 ? 0.132 -17.312 -12.031 1 90.88 80 GLN B CA 1
ATOM 3037 C C . GLN B 1 80 ? 0.901 -18.641 -12.07 1 90.88 80 GLN B C 1
ATOM 3039 O O . GLN B 1 80 ? 1.39 -19.109 -11.039 1 90.88 80 GLN B O 1
ATOM 3044 N N . ASN B 1 81 ? 1.107 -19.109 -13.312 1 88.56 81 ASN B N 1
ATOM 3045 C CA . ASN B 1 81 ? 1.787 -20.391 -13.477 1 88.56 81 ASN B CA 1
ATOM 3046 C C . ASN B 1 81 ? 3.285 -20.203 -13.703 1 88.56 81 ASN B C 1
ATOM 3048 O O . ASN B 1 81 ? 4.094 -20.984 -13.203 1 88.56 81 ASN B O 1
ATOM 3052 N N . ASN B 1 82 ? 3.619 -19.188 -14.422 1 86.5 82 ASN B N 1
ATOM 3053 C CA . ASN B 1 82 ? 5.02 -18.984 -14.781 1 86.5 82 ASN B CA 1
ATOM 3054 C C . ASN B 1 82 ? 5.754 -18.156 -13.727 1 86.5 82 ASN B C 1
ATOM 3056 O O . ASN B 1 82 ? 5.129 -17.422 -12.969 1 86.5 82 ASN B O 1
ATOM 3060 N N . ASN B 1 83 ? 7.031 -18.328 -13.75 1 86.75 83 ASN B N 1
ATOM 3061 C CA . ASN B 1 83 ? 7.895 -17.562 -12.859 1 86.75 83 ASN B CA 1
ATOM 3062 C C . ASN B 1 83 ? 7.918 -16.078 -13.242 1 86.75 83 ASN B C 1
ATOM 3064 O O . ASN B 1 83 ? 7.957 -15.742 -14.422 1 86.75 83 ASN B O 1
ATOM 3068 N N . GLU B 1 84 ? 7.77 -15.258 -12.266 1 87 84 GLU B N 1
ATOM 3069 C CA . GLU B 1 84 ? 7.867 -13.805 -12.422 1 87 84 GLU B CA 1
ATOM 3070 C C . GLU B 1 84 ? 8.641 -13.18 -11.266 1 87 84 GLU B C 1
ATOM 3072 O O . GLU B 1 84 ? 8.148 -13.125 -10.133 1 87 84 GLU B O 1
ATOM 3077 N N . TYR B 1 85 ? 9.828 -12.656 -11.508 1 87.75 85 TYR B N 1
ATOM 3078 C CA . TYR B 1 85 ? 10.695 -12.172 -10.438 1 87.75 85 TYR B CA 1
ATOM 3079 C C . TYR B 1 85 ? 10.172 -10.852 -9.875 1 87.75 85 TYR B C 1
ATOM 3081 O O . TYR B 1 85 ? 10.461 -10.508 -8.727 1 87.75 85 TYR B O 1
ATOM 3089 N N . ALA B 1 86 ? 9.406 -10.094 -10.703 1 94.31 86 ALA B N 1
ATOM 3090 C CA . ALA B 1 86 ? 8.875 -8.805 -10.266 1 94.31 86 ALA B CA 1
ATOM 3091 C C . ALA B 1 86 ? 7.398 -8.922 -9.883 1 94.31 86 ALA B C 1
ATOM 3093 O O . ALA B 1 86 ? 6.613 -8 -10.109 1 94.31 86 ALA B O 1
ATOM 3094 N N . TYR B 1 87 ? 7.07 -10.07 -9.32 1 95.56 87 TYR B N 1
ATOM 3095 C CA . TYR B 1 87 ? 5.668 -10.344 -9.023 1 95.56 87 TYR B CA 1
ATOM 3096 C C . TYR B 1 87 ? 5.172 -9.461 -7.883 1 95.56 87 TYR B C 1
ATOM 3098 O O . TYR B 1 87 ? 4.004 -9.062 -7.863 1 95.56 87 TYR B O 1
ATOM 3106 N N . PHE B 1 88 ? 6.016 -9.055 -6.902 1 97.62 88 PHE B N 1
ATOM 3107 C CA . PHE B 1 88 ? 5.617 -8.133 -5.848 1 97.62 88 PHE B CA 1
ATOM 3108 C C . PHE B 1 88 ? 5.16 -6.801 -6.438 1 97.62 88 PHE B C 1
ATOM 3110 O O . PHE B 1 88 ? 4.105 -6.281 -6.062 1 97.62 88 PHE B O 1
ATOM 3117 N N . GLN B 1 89 ? 5.953 -6.305 -7.344 1 96.5 89 GLN B N 1
ATOM 3118 C CA . GLN B 1 89 ? 5.637 -5.035 -7.996 1 96.5 89 GLN B CA 1
ATOM 3119 C C . GLN B 1 89 ? 4.363 -5.152 -8.828 1 96.5 89 GLN B C 1
ATOM 3121 O O . GLN B 1 89 ? 3.586 -4.199 -8.922 1 96.5 89 GLN B O 1
ATOM 3126 N N . ARG B 1 90 ? 4.195 -6.297 -9.422 1 94.69 90 ARG B N 1
ATOM 3127 C CA . ARG B 1 90 ? 2.986 -6.516 -10.211 1 94.69 90 ARG B CA 1
ATOM 3128 C C . ARG B 1 90 ? 1.742 -6.445 -9.328 1 94.69 90 ARG B C 1
ATOM 3130 O O . ARG B 1 90 ? 0.75 -5.812 -9.695 1 94.69 90 ARG B O 1
ATOM 3137 N N . MET B 1 91 ? 1.798 -7.102 -8.18 1 97.12 91 MET B N 1
ATOM 3138 C CA . MET B 1 91 ? 0.685 -7.031 -7.234 1 97.12 91 MET B CA 1
ATOM 3139 C C . MET B 1 91 ? 0.414 -5.59 -6.816 1 97.12 91 MET B C 1
ATOM 3141 O O . MET B 1 91 ? -0.738 -5.156 -6.777 1 97.12 91 MET B O 1
ATOM 3145 N N . LEU B 1 92 ? 1.473 -4.883 -6.516 1 97.81 92 LEU B N 1
ATOM 3146 C CA . LEU B 1 92 ? 1.355 -3.479 -6.141 1 97.81 92 LEU B CA 1
ATOM 3147 C C . LEU B 1 92 ? 0.677 -2.674 -7.242 1 97.81 92 LEU B C 1
ATOM 3149 O O . LEU B 1 92 ? -0.245 -1.9 -6.973 1 97.81 92 LEU B O 1
ATOM 3153 N N . PHE B 1 93 ? 1.153 -2.869 -8.453 1 95.94 93 PHE B N 1
ATOM 3154 C CA . PHE B 1 93 ? 0.598 -2.146 -9.594 1 95.94 93 PHE B CA 1
ATOM 3155 C C . PHE B 1 93 ? -0.886 -2.453 -9.758 1 95.94 93 PHE B C 1
ATOM 3157 O O . PHE B 1 93 ? -1.697 -1.543 -9.938 1 95.94 93 PHE B O 1
ATOM 3164 N N . GLY B 1 94 ? -1.219 -3.713 -9.664 1 94.81 94 GLY B N 1
ATOM 3165 C CA . GLY B 1 94 ? -2.602 -4.133 -9.82 1 94.81 94 GLY B CA 1
ATOM 3166 C C . GLY B 1 94 ? -3.537 -3.488 -8.812 1 94.81 94 GLY B C 1
ATOM 3167 O O . GLY B 1 94 ? -4.594 -2.971 -9.18 1 94.81 94 GLY B O 1
ATOM 3168 N N . THR B 1 95 ? -3.176 -3.525 -7.559 1 97.62 95 THR B N 1
ATOM 3169 C CA . THR B 1 95 ? -4.023 -2.941 -6.527 1 97.62 95 THR B CA 1
ATOM 3170 C C . THR B 1 95 ? -4.07 -1.421 -6.66 1 97.62 95 THR B C 1
ATOM 3172 O O . THR B 1 95 ? -5.113 -0.804 -6.441 1 97.62 95 THR B O 1
ATOM 3175 N N . SER B 1 96 ? -2.936 -0.802 -6.984 1 96.75 96 SER B N 1
ATOM 3176 C CA . SER B 1 96 ? -2.893 0.646 -7.168 1 96.75 96 SER B CA 1
ATOM 3177 C C . SER B 1 96 ? -3.836 1.09 -8.281 1 96.75 96 SER B C 1
ATOM 3179 O O . SER B 1 96 ? -4.5 2.121 -8.164 1 96.75 96 SER B O 1
ATOM 3181 N N . LYS B 1 97 ? -3.852 0.351 -9.344 1 93.62 97 LYS B N 1
ATOM 3182 C CA . LYS B 1 97 ? -4.766 0.649 -10.445 1 93.62 97 LYS B CA 1
ATOM 3183 C C . LYS B 1 97 ? -6.219 0.616 -9.977 1 93.62 97 LYS B C 1
ATOM 3185 O O . LYS B 1 97 ? -6.996 1.517 -10.297 1 93.62 97 LYS B O 1
ATOM 3190 N N . LEU B 1 98 ? -6.594 -0.383 -9.203 1 95.25 98 LEU B N 1
ATOM 3191 C CA . LEU B 1 98 ? -7.965 -0.513 -8.727 1 95.25 98 LEU B CA 1
ATOM 3192 C C . LEU B 1 98 ? -8.328 0.636 -7.797 1 95.25 98 LEU B C 1
ATOM 3194 O O . LEU B 1 98 ? -9.445 1.156 -7.848 1 95.25 98 LEU B O 1
ATOM 3198 N N . VAL B 1 99 ? -7.418 1.048 -6.949 1 96.12 99 VAL B N 1
ATOM 3199 C CA . VAL B 1 99 ? -7.641 2.145 -6.012 1 96.12 99 VAL B CA 1
ATOM 3200 C C . VAL B 1 99 ? -7.941 3.428 -6.781 1 96.12 99 VAL B C 1
ATOM 3202 O O . VAL B 1 99 ? -8.812 4.207 -6.383 1 96.12 99 VAL B O 1
ATOM 3205 N N . THR B 1 100 ? -7.277 3.666 -7.895 1 93.38 100 THR B N 1
ATOM 3206 C CA . THR B 1 100 ? -7.363 4.945 -8.594 1 93.38 100 THR B CA 1
ATOM 3207 C C . THR B 1 100 ? -8.477 4.914 -9.641 1 93.38 100 THR B C 1
ATOM 3209 O O . THR B 1 100 ? -9.047 5.953 -9.969 1 93.38 100 THR B O 1
ATOM 3212 N N . GLU B 1 101 ? -8.859 3.748 -10.117 1 90.31 101 GLU B N 1
ATOM 3213 C CA . GLU B 1 101 ? -9.805 3.648 -11.227 1 90.31 101 GLU B CA 1
ATOM 3214 C C . GLU B 1 101 ? -11.242 3.67 -10.734 1 90.31 101 GLU B C 1
ATOM 3216 O O . GLU B 1 101 ? -12.148 4.09 -11.453 1 90.31 101 GLU B O 1
ATOM 3221 N N . TYR B 1 102 ? -11.477 3.219 -9.594 1 87.62 102 TYR B N 1
ATOM 3222 C CA . TYR B 1 102 ? -12.852 3.049 -9.141 1 87.62 102 TYR B CA 1
ATOM 3223 C C . TYR B 1 102 ? -13.273 4.191 -8.219 1 87.62 102 TYR B C 1
ATOM 3225 O O . TYR B 1 102 ? -14.039 3.99 -7.273 1 87.62 102 TYR B O 1
ATOM 3233 N N . ILE B 1 103 ? -12.602 5.293 -8.281 1 86.06 103 ILE B N 1
ATOM 3234 C CA . ILE B 1 103 ? -13.023 6.527 -7.633 1 86.06 103 ILE B CA 1
ATOM 3235 C C . ILE B 1 103 ? -13.273 7.605 -8.68 1 86.06 103 ILE B C 1
ATOM 3237 O O . ILE B 1 103 ? -12.484 7.777 -9.609 1 86.06 103 ILE B O 1
ATOM 3241 N N . ASN B 1 104 ? -14.469 8.219 -8.641 1 78.06 104 ASN B N 1
ATOM 3242 C CA . ASN B 1 104 ? -14.805 9.25 -9.609 1 78.06 104 ASN B CA 1
ATOM 3243 C C . ASN B 1 104 ? -14.102 10.57 -9.281 1 78.06 104 ASN B C 1
ATOM 3245 O O . ASN B 1 104 ? -13.781 10.836 -8.125 1 78.06 104 ASN B O 1
ATOM 3249 N N . ARG B 1 105 ? -13.93 11.32 -10.328 1 74.44 105 ARG B N 1
ATOM 3250 C CA . ARG B 1 105 ? -13.328 12.633 -10.148 1 74.44 105 ARG B CA 1
ATOM 3251 C C . ARG B 1 105 ? -14.188 13.516 -9.242 1 74.44 105 ARG B C 1
ATOM 3253 O O . ARG B 1 105 ? -15.406 13.578 -9.406 1 74.44 105 ARG B O 1
ATOM 3260 N N . GLY B 1 106 ? -13.516 14.109 -8.273 1 74.62 106 GLY B N 1
ATOM 3261 C CA . GLY B 1 106 ? -14.219 15.039 -7.391 1 74.62 106 GLY B CA 1
ATOM 3262 C C . GLY B 1 106 ? -14.828 14.359 -6.18 1 74.62 106 GLY B C 1
ATOM 3263 O O . GLY B 1 106 ? -15.273 15.031 -5.246 1 74.62 106 GLY B O 1
ATOM 3264 N N . GLU B 1 107 ? -14.812 13.086 -6.176 1 81.62 107 GLU B N 1
ATOM 3265 C CA . GLU B 1 107 ? -15.352 12.375 -5.02 1 81.62 107 GLU B CA 1
ATOM 3266 C C . GLU B 1 107 ? -14.391 12.422 -3.84 1 81.62 107 GLU B C 1
ATOM 3268 O O . GLU B 1 107 ? -13.172 12.523 -4.027 1 81.62 107 GLU B O 1
ATOM 3273 N N . SER B 1 108 ? -15 12.367 -2.695 1 87.5 108 SER B N 1
ATOM 3274 C CA . SER B 1 108 ? -14.219 12.359 -1.46 1 87.5 108 SER B CA 1
ATOM 3275 C C . SER B 1 108 ? -13.414 11.07 -1.327 1 87.5 108 SER B C 1
ATOM 3277 O O . SER B 1 108 ? -13.805 10.031 -1.864 1 87.5 108 SER B O 1
ATOM 3279 N N . TYR B 1 109 ? -12.336 11.125 -0.629 1 92.06 109 TYR B N 1
ATOM 3280 C CA . TYR B 1 109 ? -11.438 9.984 -0.473 1 92.06 109 TYR B CA 1
ATOM 3281 C C . TYR B 1 109 ? -12.055 8.922 0.43 1 92.06 109 TYR B C 1
ATOM 3283 O O . TYR B 1 109 ? -11.562 7.793 0.492 1 92.06 109 TYR B O 1
ATOM 3291 N N . ASP B 1 110 ? -13.117 9.258 1.082 1 91.81 110 ASP B N 1
ATOM 3292 C CA . ASP B 1 110 ? -13.82 8.25 1.871 1 91.81 110 ASP B CA 1
ATOM 3293 C C . ASP B 1 110 ? -14.516 7.23 0.971 1 91.81 110 ASP B C 1
ATOM 3295 O O . ASP B 1 110 ? -14.992 6.203 1.447 1 91.81 110 ASP B O 1
ATOM 3299 N N . LYS B 1 111 ? -14.492 7.477 -0.331 1 91.81 111 LYS B N 1
ATOM 3300 C CA . LYS B 1 111 ? -15.109 6.566 -1.293 1 91.81 111 LYS B CA 1
ATOM 3301 C C . LYS B 1 111 ? -14.078 5.605 -1.878 1 91.81 111 LYS B C 1
ATOM 3303 O O . LYS B 1 111 ? -14.414 4.75 -2.701 1 91.81 111 LYS B O 1
ATOM 3308 N N . VAL B 1 112 ? -12.812 5.734 -1.459 1 94 112 VAL B N 1
ATOM 3309 C CA . VAL B 1 112 ? -11.812 4.75 -1.864 1 94 112 VAL B CA 1
ATOM 3310 C C . VAL B 1 112 ? -12.242 3.359 -1.403 1 94 112 VAL B C 1
ATOM 3312 O O . VAL B 1 112 ? -12.523 3.148 -0.221 1 94 112 VAL B O 1
ATOM 3315 N N . ARG B 1 113 ? -12.281 2.463 -2.336 1 95.31 113 ARG B N 1
ATOM 3316 C CA . ARG B 1 113 ? -12.781 1.1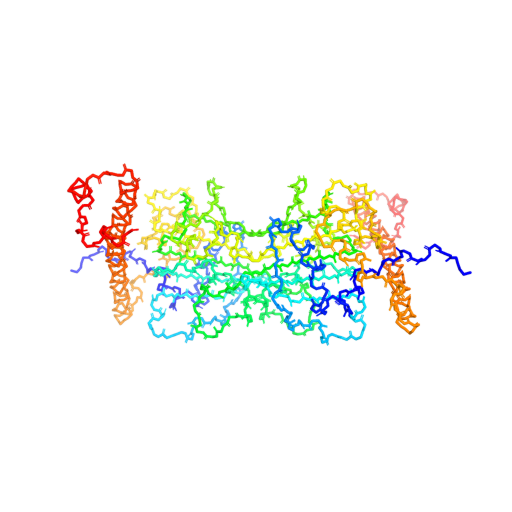3 -2.025 1 95.31 113 ARG B CA 1
ATOM 3317 C C . ARG B 1 113 ? -11.672 0.239 -1.478 1 95.31 113 ARG B C 1
ATOM 3319 O O . ARG B 1 113 ? -10.516 0.354 -1.889 1 95.31 113 ARG B O 1
ATOM 3326 N N . LYS B 1 114 ? -12.117 -0.608 -0.567 1 97.44 114 LYS B N 1
ATOM 3327 C CA . LYS B 1 114 ? -11.203 -1.64 -0.083 1 97.44 114 LYS B CA 1
ATOM 3328 C C . LYS B 1 114 ? -10.867 -2.641 -1.186 1 97.44 114 LYS B C 1
ATOM 3330 O O . LYS B 1 114 ? -11.758 -3.07 -1.93 1 97.44 114 LYS B O 1
ATOM 3335 N N . VAL B 1 115 ? -9.547 -3 -1.32 1 98 115 VAL B N 1
ATOM 3336 C CA . VAL B 1 115 ? -9.086 -3.934 -2.344 1 98 115 VAL B CA 1
ATOM 3337 C C . VAL B 1 115 ? -8.398 -5.129 -1.687 1 98 115 VAL B C 1
ATOM 3339 O O . VAL B 1 115 ? -7.531 -4.957 -0.828 1 98 115 VAL B O 1
ATOM 3342 N N . TYR B 1 116 ? -8.805 -6.305 -2.012 1 98.5 116 TYR B N 1
ATOM 3343 C CA . TYR B 1 116 ? -8.086 -7.535 -1.699 1 98.5 116 TYR B CA 1
ATOM 3344 C C . TYR B 1 116 ? -7.414 -8.102 -2.941 1 98.5 116 TYR B C 1
ATOM 3346 O O . TYR B 1 116 ? -8.047 -8.25 -3.988 1 98.5 116 TYR B O 1
ATOM 3354 N N . SER B 1 117 ? -6.16 -8.32 -2.875 1 98.44 117 SER B N 1
ATOM 3355 C CA . SER B 1 117 ? -5.418 -9.031 -3.912 1 98.44 117 SER B CA 1
ATOM 3356 C C . SER B 1 117 ? -5.102 -10.461 -3.484 1 98.44 117 SER B C 1
ATOM 3358 O O . SER B 1 117 ? -4.297 -10.672 -2.572 1 98.44 117 SER B O 1
ATOM 3360 N N . VAL B 1 118 ? -5.723 -11.406 -4.09 1 98.38 118 VAL B N 1
ATOM 3361 C CA . VAL B 1 118 ? -5.5 -12.82 -3.828 1 98.38 118 VAL B CA 1
ATOM 3362 C C . VAL B 1 118 ? -4.656 -13.43 -4.945 1 98.38 118 VAL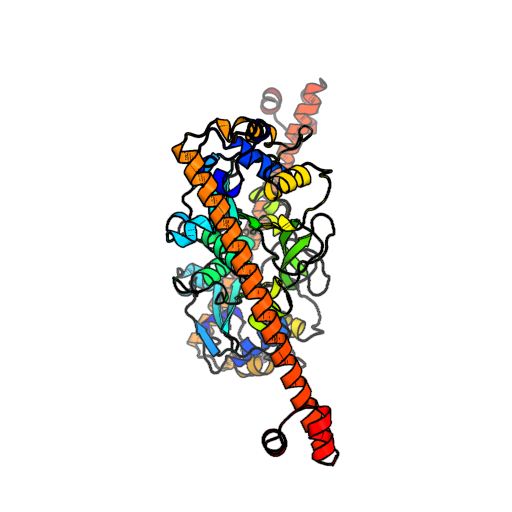 B C 1
ATOM 3364 O O . VAL B 1 118 ? -5.09 -13.477 -6.102 1 98.38 118 VAL B O 1
ATOM 3367 N N . ASN B 1 119 ? -3.518 -13.906 -4.621 1 98 119 ASN B N 1
ATOM 3368 C CA . ASN B 1 119 ? -2.543 -14.367 -5.602 1 98 119 ASN B CA 1
ATOM 3369 C C . ASN B 1 119 ? -2.18 -15.836 -5.395 1 98 119 ASN B C 1
ATOM 3371 O O . ASN B 1 119 ? -1.54 -16.188 -4.398 1 98 119 ASN B O 1
ATOM 3375 N N . ILE B 1 120 ? -2.635 -16.656 -6.32 1 97 120 ILE B N 1
ATOM 3376 C CA . ILE B 1 120 ? -2.283 -18.062 -6.336 1 97 120 ILE B CA 1
ATOM 3377 C C . ILE B 1 120 ? -1.104 -18.297 -7.281 1 97 120 ILE B C 1
ATOM 3379 O O . ILE B 1 120 ? -1.242 -18.156 -8.5 1 97 120 ILE B O 1
ATOM 3383 N N . VAL B 1 121 ? 0.016 -18.641 -6.711 1 95.44 121 VAL B N 1
ATOM 3384 C CA . VAL B 1 121 ? 1.219 -18.688 -7.535 1 95.44 121 VAL B CA 1
ATOM 3385 C C . VAL B 1 121 ? 1.782 -20.109 -7.52 1 95.44 121 VAL B C 1
ATOM 3387 O O . VAL B 1 121 ? 1.836 -20.75 -6.469 1 95.44 121 VAL B O 1
ATOM 3390 N N . TYR B 1 122 ? 2.236 -20.594 -8.711 1 91.88 122 TYR B N 1
ATOM 3391 C CA . TYR B 1 122 ? 2.795 -21.938 -8.875 1 91.88 122 TYR B CA 1
ATOM 3392 C C . TYR B 1 122 ? 4.305 -21.875 -9.07 1 91.88 122 TYR B C 1
ATOM 3394 O O . TYR B 1 122 ? 4.859 -22.609 -9.883 1 91.88 122 TYR B O 1
ATOM 3402 N N . PHE B 1 123 ? 4.945 -20.875 -8.453 1 89.12 123 PHE B N 1
ATOM 3403 C CA . PHE B 1 123 ? 6.395 -20.719 -8.445 1 89.12 123 PHE B CA 1
ATOM 3404 C C . PHE B 1 123 ? 6.875 -20.234 -7.082 1 89.12 123 PHE B C 1
ATOM 3406 O O . PHE B 1 123 ? 6.062 -19.906 -6.207 1 89.12 123 PHE B O 1
ATOM 3413 N N . SER B 1 124 ? 8.156 -20.266 -6.926 1 88.44 124 SER B N 1
ATOM 3414 C CA . SER B 1 124 ? 8.742 -19.844 -5.66 1 88.44 124 SER B CA 1
ATOM 3415 C C . SER B 1 124 ? 8.898 -18.328 -5.605 1 88.44 124 SER B C 1
ATOM 3417 O O . SER B 1 124 ? 9.875 -17.781 -6.109 1 88.44 124 SER B O 1
ATOM 3419 N N . LEU B 1 125 ? 7.941 -17.719 -4.988 1 93.12 125 LEU B N 1
ATOM 3420 C CA . LEU B 1 125 ? 8.023 -16.266 -4.82 1 93.12 125 LEU B CA 1
ATOM 3421 C C . LEU B 1 125 ? 8.695 -15.914 -3.496 1 93.12 125 LEU B C 1
ATOM 3423 O O . LEU B 1 125 ? 8.211 -16.312 -2.43 1 93.12 125 LEU B O 1
ATOM 3427 N N . GLY B 1 126 ? 9.734 -15.18 -3.607 1 94.06 126 GLY B N 1
ATOM 3428 C CA . GLY B 1 126 ? 10.43 -14.781 -2.391 1 94.06 126 GLY B CA 1
ATOM 3429 C C . GLY B 1 126 ? 10.977 -15.953 -1.603 1 94.06 126 GLY B C 1
ATOM 3430 O O . GLY B 1 126 ? 11.156 -17.047 -2.15 1 94.06 126 GLY B O 1
ATOM 3431 N N . HIS B 1 127 ? 11.383 -15.656 -0.43 1 94.25 127 HIS B N 1
ATOM 3432 C CA . HIS B 1 127 ? 11.945 -16.656 0.476 1 94.25 127 HIS B CA 1
ATOM 3433 C C . HIS B 1 127 ? 11.219 -16.656 1.816 1 94.25 127 HIS B C 1
ATOM 3435 O O . HIS B 1 127 ? 11.18 -15.625 2.504 1 94.25 127 HIS B O 1
ATOM 3441 N N . GLY B 1 128 ? 10.602 -17.719 2.139 1 93.75 128 GLY B N 1
ATOM 3442 C CA . GLY B 1 128 ? 9.867 -17.859 3.387 1 93.75 128 GLY B CA 1
ATOM 3443 C C . GLY B 1 128 ? 9.469 -19.297 3.68 1 93.75 128 GLY B C 1
ATOM 3444 O O . GLY B 1 128 ? 9.617 -20.172 2.83 1 93.75 128 GLY B O 1
ATOM 3445 N N . ARG B 1 129 ? 8.969 -19.578 4.902 1 92.94 129 ARG B N 1
ATOM 3446 C CA . ARG B 1 129 ? 8.688 -20.938 5.355 1 92.94 129 ARG B CA 1
ATOM 3447 C C . ARG B 1 129 ? 7.207 -21.266 5.184 1 92.94 129 ARG B C 1
ATOM 3449 O O . ARG B 1 129 ? 6.844 -22.438 5.082 1 92.94 129 ARG B O 1
ATOM 3456 N N . ASP B 1 130 ? 6.402 -20.203 5.16 1 95.06 130 ASP B N 1
ATOM 3457 C CA . ASP B 1 130 ? 4.965 -20.438 5.09 1 95.06 130 ASP B CA 1
ATOM 3458 C C . ASP B 1 130 ? 4.512 -20.641 3.645 1 95.06 130 ASP B C 1
ATOM 3460 O O . ASP B 1 130 ? 5.254 -20.328 2.709 1 95.06 130 ASP B O 1
ATOM 3464 N N . PHE B 1 131 ? 3.309 -21.156 3.494 1 94.31 131 PHE B N 1
ATOM 3465 C CA . PHE B 1 131 ? 2.775 -21.312 2.145 1 94.31 131 PHE B CA 1
ATOM 3466 C C . PHE B 1 131 ? 1.657 -20.312 1.886 1 94.31 131 PHE B C 1
ATOM 3468 O O . PHE B 1 131 ? 1.182 -20.188 0.755 1 94.31 131 PHE B O 1
ATOM 3475 N N . VAL B 1 132 ? 1.202 -19.641 2.871 1 97.12 132 VAL B N 1
ATOM 3476 C CA . VAL B 1 132 ? 0.253 -18.531 2.699 1 97.12 132 VAL B CA 1
ATOM 3477 C C . VAL B 1 132 ? 0.75 -17.297 3.447 1 97.12 132 VAL B C 1
ATOM 3479 O O . VAL B 1 132 ? 1.049 -17.375 4.641 1 97.12 132 VAL B O 1
ATOM 3482 N N . TYR B 1 133 ? 0.845 -16.203 2.768 1 98.31 133 TYR B N 1
ATOM 3483 C CA . TYR B 1 133 ? 1.298 -14.938 3.35 1 98.31 133 TYR B CA 1
ATOM 3484 C C . TYR B 1 133 ? 0.22 -13.867 3.238 1 98.31 133 TYR B C 1
ATOM 3486 O O . TYR B 1 133 ? -0.477 -13.781 2.225 1 98.31 133 TYR B O 1
ATOM 3494 N N . HIS B 1 134 ? 0.093 -13.102 4.27 1 98.75 134 HIS B N 1
ATOM 3495 C CA . HIS B 1 134 ? -0.795 -11.945 4.332 1 98.75 134 HIS B CA 1
ATOM 3496 C C . HIS B 1 134 ? -0.003 -10.641 4.359 1 98.75 134 HIS B C 1
ATOM 3498 O O . HIS B 1 134 ? 0.799 -10.414 5.27 1 98.75 134 HIS B O 1
ATOM 3504 N N . GLY B 1 135 ? -0.167 -9.844 3.303 1 98.69 135 GLY B N 1
ATOM 3505 C CA . GLY B 1 135 ? 0.451 -8.531 3.221 1 98.69 135 GLY B CA 1
ATOM 3506 C C . GLY B 1 135 ? -0.479 -7.402 3.637 1 98.69 135 GLY B C 1
ATOM 3507 O O . GLY B 1 135 ? -1.601 -7.301 3.137 1 98.69 135 GLY B O 1
ATOM 3508 N N . LYS B 1 136 ? -0.054 -6.539 4.516 1 97.94 136 LYS B N 1
ATOM 3509 C CA . LYS B 1 136 ? -0.867 -5.406 4.945 1 97.94 136 LYS B CA 1
ATOM 3510 C C . LYS B 1 136 ? 0.007 -4.203 5.293 1 97.94 136 LYS B C 1
ATOM 3512 O O . LYS B 1 136 ? 1.203 -4.352 5.551 1 97.94 136 LYS B O 1
ATOM 3517 N N . THR B 1 137 ? -0.556 -3.043 5.258 1 98.62 137 THR B N 1
ATOM 3518 C CA . THR B 1 137 ? 0.1 -1.795 5.633 1 98.62 137 THR B CA 1
ATOM 3519 C C . THR B 1 137 ? -0.213 -1.433 7.082 1 98.62 137 THR B C 1
ATOM 3521 O O . THR B 1 137 ? -1.378 -1.411 7.484 1 98.62 137 THR B O 1
ATOM 3524 N N . GLU B 1 138 ? 0.798 -1.214 7.84 1 98.38 138 GLU B N 1
ATOM 3525 C CA . GLU B 1 138 ? 0.648 -0.751 9.219 1 98.38 138 GLU B CA 1
ATOM 3526 C C . GLU B 1 138 ? 1.497 0.49 9.477 1 98.38 138 GLU B C 1
ATOM 3528 O O . GLU B 1 138 ? 2.59 0.628 8.93 1 98.38 138 GLU B O 1
ATOM 3533 N N . PHE B 1 139 ? 0.917 1.377 10.25 1 98.69 139 PHE B N 1
ATOM 3534 C CA . PHE B 1 139 ? 1.621 2.586 10.664 1 98.69 139 PHE B CA 1
ATOM 3535 C C . PHE B 1 139 ? 2.104 2.467 12.102 1 98.69 139 PHE B C 1
ATOM 3537 O O . PHE B 1 139 ? 1.297 2.33 13.023 1 98.69 139 PHE B O 1
ATOM 3544 N N . ARG B 1 140 ? 3.408 2.566 12.297 1 98.5 140 ARG B N 1
ATOM 3545 C CA . ARG B 1 140 ? 3.973 2.434 13.641 1 98.5 140 ARG B CA 1
ATOM 3546 C C . ARG B 1 140 ? 4.812 3.656 14 1 98.5 140 ARG B C 1
ATOM 3548 O O . ARG B 1 140 ? 5.527 4.199 13.156 1 98.5 140 ARG B O 1
ATOM 3555 N N . GLY B 1 141 ? 4.668 4.039 15.266 1 97.88 141 GLY B N 1
ATOM 3556 C CA . GLY B 1 141 ? 5.496 5.137 15.742 1 97.88 141 GLY B CA 1
ATOM 3557 C C . GLY B 1 141 ? 6.977 4.82 15.719 1 97.88 141 GLY B C 1
ATOM 3558 O O . GLY B 1 141 ? 7.391 3.73 16.125 1 97.88 141 GLY B O 1
ATOM 3559 N N . ILE B 1 142 ? 7.766 5.734 15.266 1 95.81 142 ILE 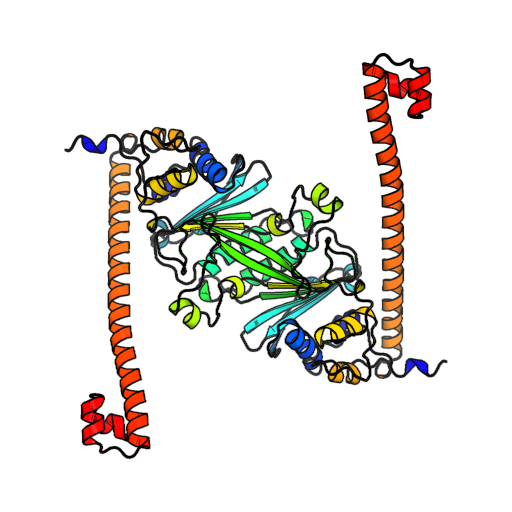B N 1
ATOM 3560 C CA . ILE B 1 142 ? 9.195 5.469 15.117 1 95.81 142 ILE B CA 1
ATOM 3561 C C . ILE B 1 142 ? 9.875 5.492 16.484 1 95.81 142 ILE B C 1
ATOM 3563 O O . ILE B 1 142 ? 10.914 4.859 16.672 1 95.81 142 ILE B O 1
ATOM 3567 N N . HIS B 1 143 ? 9.297 6.188 17.453 1 94 143 HIS B N 1
ATOM 3568 C CA . HIS B 1 143 ? 9.867 6.273 18.797 1 94 143 HIS B CA 1
ATOM 3569 C C . HIS B 1 143 ? 9.25 5.238 19.734 1 94 143 HIS B C 1
ATOM 3571 O O . HIS B 1 143 ? 9.961 4.602 20.516 1 94 143 HIS B O 1
ATOM 3577 N N . THR B 1 144 ? 7.938 4.996 19.609 1 95.69 144 THR B N 1
ATOM 3578 C CA . THR B 1 144 ? 7.215 4.199 20.594 1 95.69 144 THR B CA 1
ATOM 3579 C C . THR B 1 144 ? 6.84 2.838 20.031 1 95.69 144 THR B C 1
ATOM 3581 O O . THR B 1 144 ? 6.441 1.934 20.766 1 95.69 144 THR B O 1
ATOM 3584 N N . ASN B 1 145 ? 6.875 2.689 18.766 1 97 145 ASN B N 1
ATOM 3585 C CA . ASN B 1 145 ? 6.492 1.492 18.031 1 97 145 ASN B CA 1
ATOM 3586 C C . ASN B 1 145 ? 5.008 1.173 18.219 1 97 145 ASN B C 1
ATOM 3588 O O . ASN B 1 145 ? 4.578 0.048 17.953 1 97 145 ASN B O 1
ATOM 3592 N N . ASP B 1 146 ? 4.281 2.162 18.734 1 97.5 146 ASP B N 1
ATOM 3593 C CA . ASP B 1 146 ? 2.846 1.939 18.875 1 97.5 146 ASP B CA 1
ATOM 3594 C C . ASP B 1 146 ? 2.152 1.963 17.516 1 97.5 146 ASP B C 1
ATOM 3596 O O . ASP B 1 146 ? 2.582 2.676 16.594 1 97.5 146 ASP B O 1
ATOM 3600 N N . LEU B 1 147 ? 1.097 1.183 17.359 1 97.81 147 LEU B N 1
ATOM 3601 C CA . LEU B 1 147 ? 0.269 1.175 16.156 1 97.81 147 LEU B CA 1
ATOM 3602 C C . LEU B 1 147 ? -0.626 2.408 16.109 1 97.81 147 LEU B C 1
ATOM 3604 O O . LEU B 1 147 ? -1.295 2.736 17.094 1 97.81 147 LEU B O 1
ATOM 3608 N N . LEU B 1 148 ? -0.557 3.168 14.984 1 98.19 148 LEU B N 1
ATOM 3609 C CA . LEU B 1 148 ? -1.521 4.242 14.781 1 98.19 148 LEU B CA 1
ATOM 3610 C C . LEU B 1 148 ? -2.92 3.682 14.539 1 98.19 148 LEU B C 1
ATOM 3612 O O . LEU B 1 148 ? -3.133 2.916 13.602 1 98.19 148 LEU B O 1
ATOM 3616 N N . GLU B 1 149 ? -3.898 4.055 15.344 1 97.94 149 GLU B N 1
ATOM 3617 C CA . GLU B 1 149 ? -5.254 3.512 15.305 1 97.94 149 GLU B CA 1
ATOM 3618 C C . GLU B 1 149 ? -6.234 4.523 14.719 1 97.94 149 GLU B C 1
ATOM 3620 O O . GLU B 1 149 ? -5.922 5.711 14.617 1 97.94 149 GLU B O 1
ATOM 3625 N N . LEU B 1 150 ? -7.355 4.023 14.289 1 96.81 150 LEU B N 1
ATOM 3626 C CA . LEU B 1 150 ? -8.469 4.879 13.898 1 96.81 150 LEU B CA 1
ATOM 3627 C C . LEU B 1 150 ? -9.133 5.5 15.117 1 96.81 150 LEU B C 1
ATOM 3629 O O . LEU B 1 150 ? -9.156 4.898 16.188 1 96.81 150 LEU B O 1
ATOM 3633 N N . THR B 1 151 ? -9.672 6.719 14.953 1 93.44 151 THR B N 1
ATOM 3634 C CA . THR B 1 151 ? -10.539 7.277 15.984 1 93.44 151 THR B CA 1
ATOM 3635 C C . THR B 1 151 ? -11.891 6.562 16 1 93.44 151 THR B C 1
ATOM 3637 O O . THR B 1 151 ? -12.258 5.891 15.039 1 93.44 151 THR B O 1
ATOM 3640 N N . PRO B 1 152 ? -12.656 6.707 17.125 1 90.94 152 PRO B N 1
ATOM 3641 C CA . PRO B 1 152 ? -14 6.133 17.156 1 90.94 152 PRO B CA 1
ATOM 3642 C C . PRO B 1 152 ? -14.875 6.625 16 1 90.94 152 PRO B C 1
ATOM 3644 O O . PRO B 1 152 ? -15.625 5.84 15.414 1 90.94 152 PRO B O 1
ATOM 3647 N N . PHE B 1 153 ? -14.789 7.883 15.656 1 90.25 153 PHE B N 1
ATOM 3648 C CA . PHE B 1 153 ? -15.539 8.461 14.547 1 90.25 153 PHE B CA 1
ATOM 3649 C C . PHE B 1 153 ? -15.164 7.785 13.234 1 90.25 153 PHE B C 1
ATOM 3651 O O . PHE B 1 153 ? -16.031 7.422 12.445 1 90.25 153 PHE B O 1
ATOM 3658 N N . GLN B 1 154 ? -13.836 7.59 13.023 1 92.62 154 GLN B N 1
ATOM 3659 C CA . GLN B 1 154 ? -13.359 6.945 11.805 1 92.62 154 GLN B CA 1
ATOM 3660 C C . GLN B 1 154 ? -13.852 5.5 11.727 1 92.62 154 GLN B C 1
ATOM 3662 O O . GLN B 1 154 ? -14.273 5.043 10.664 1 92.62 154 GLN B O 1
ATOM 3667 N N . LYS B 1 155 ? -13.742 4.773 12.867 1 94.31 155 LYS B N 1
ATOM 3668 C CA . LYS B 1 155 ? -14.211 3.391 12.906 1 94.31 155 LYS B CA 1
ATOM 3669 C C . LYS B 1 155 ? -15.68 3.299 12.508 1 94.31 155 LYS B C 1
ATOM 3671 O O . LYS B 1 155 ? -16.062 2.432 11.727 1 94.31 155 LYS B O 1
ATOM 3676 N N . GLN B 1 156 ? -16.469 4.199 13.055 1 91.88 156 GLN B N 1
ATOM 3677 C CA . GLN B 1 156 ? -17.906 4.215 12.758 1 91.88 156 GLN B CA 1
ATOM 3678 C C . GLN B 1 156 ? -18.156 4.609 11.312 1 91.88 156 GLN B C 1
ATOM 3680 O O . GLN B 1 156 ? -19 4.004 10.641 1 91.88 156 GLN B O 1
ATOM 3685 N N . THR B 1 157 ? -17.406 5.582 10.836 1 91.81 157 THR B N 1
ATOM 3686 C CA . THR B 1 157 ? -17.609 6.133 9.5 1 91.81 157 THR B CA 1
ATOM 3687 C C . THR B 1 157 ? -17.203 5.129 8.43 1 91.81 157 THR B C 1
ATOM 3689 O O . THR B 1 157 ? -17.922 4.918 7.457 1 91.81 157 THR B O 1
ATOM 3692 N N . PHE B 1 158 ? -16.062 4.484 8.633 1 94.44 158 PHE B N 1
ATOM 3693 C CA . PHE B 1 158 ? -15.5 3.611 7.613 1 94.44 158 PHE B CA 1
ATOM 3694 C C . PHE B 1 158 ? -15.914 2.164 7.848 1 94.44 158 PHE B C 1
ATOM 3696 O O . PHE B 1 158 ? -15.695 1.305 6.988 1 94.44 158 PHE B O 1
ATOM 3703 N N . LYS B 1 159 ? -16.469 1.863 9.031 1 93.69 159 LYS B N 1
ATOM 3704 C CA . LYS B 1 159 ? -16.938 0.531 9.398 1 93.69 159 LYS B CA 1
ATOM 3705 C C . LYS B 1 159 ? -15.805 -0.484 9.359 1 93.69 159 LYS B C 1
ATOM 3707 O O . LYS B 1 159 ? -15.953 -1.568 8.789 1 93.69 159 LYS B O 1
ATOM 3712 N N . VAL B 1 160 ? -14.633 -0.026 9.805 1 95.5 160 VAL B N 1
ATOM 3713 C CA . VAL B 1 160 ? -13.461 -0.888 9.969 1 95.5 160 VAL B CA 1
ATOM 3714 C C . VAL B 1 160 ? -12.828 -0.641 11.336 1 95.5 160 VAL B C 1
ATOM 3716 O O . VAL B 1 160 ? -13.086 0.379 11.977 1 95.5 160 VAL B O 1
ATOM 3719 N N . ASP B 1 161 ? -11.977 -1.527 11.758 1 94.5 161 ASP B N 1
ATOM 3720 C CA . ASP B 1 161 ? -11.422 -1.472 13.109 1 94.5 161 ASP B CA 1
ATOM 3721 C C . ASP B 1 161 ? -10 -0.917 13.094 1 94.5 161 ASP B C 1
ATOM 3723 O O . ASP B 1 161 ? -9.547 -0.33 14.078 1 94.5 161 ASP B O 1
ATOM 3727 N N . THR B 1 162 ? -9.289 -1.212 12 1 97.06 162 THR B N 1
ATOM 3728 C CA . THR B 1 162 ? -7.883 -0.824 11.945 1 97.06 162 THR B CA 1
ATOM 3729 C C . THR B 1 162 ? -7.586 -0.033 10.672 1 97.06 162 THR B C 1
ATOM 3731 O O . THR B 1 162 ? -8.312 -0.141 9.688 1 97.06 162 THR B O 1
ATOM 3734 N N . VAL B 1 163 ? -6.465 0.755 10.688 1 97.31 163 VAL B N 1
ATOM 3735 C CA . VAL B 1 163 ? -6.043 1.539 9.531 1 97.31 163 VAL B CA 1
ATOM 3736 C C . VAL B 1 163 ? -5.711 0.606 8.367 1 97.31 163 VAL B C 1
ATOM 3738 O O . VAL B 1 163 ? -6.016 0.912 7.211 1 97.31 163 VAL B O 1
ATOM 3741 N N . SER B 1 164 ? -5.113 -0.573 8.68 1 97.69 164 SER B N 1
ATOM 3742 C CA . SER B 1 164 ? -4.711 -1.529 7.656 1 97.69 164 SER B CA 1
ATOM 3743 C C . SER B 1 164 ? -5.902 -1.971 6.816 1 97.69 164 SER B C 1
ATOM 3745 O O . SER B 1 164 ? -5.758 -2.264 5.625 1 97.69 164 SER B O 1
ATOM 3747 N N . GLN B 1 165 ? -7.113 -1.966 7.371 1 97.38 165 GLN B N 1
ATOM 3748 C CA . GLN B 1 165 ? -8.312 -2.424 6.684 1 97.38 165 GLN B CA 1
ATOM 3749 C C . GLN B 1 165 ? -8.789 -1.397 5.66 1 97.38 165 GLN B C 1
ATOM 3751 O O . GLN B 1 165 ? -9.648 -1.696 4.824 1 97.38 165 GLN B O 1
ATOM 3756 N N . LEU B 1 166 ? -8.234 -0.191 5.688 1 97.75 166 LEU B N 1
ATOM 3757 C CA . LEU B 1 166 ? -8.539 0.824 4.684 1 97.75 166 LEU B CA 1
ATOM 3758 C C . LEU B 1 166 ? -7.645 0.661 3.457 1 97.75 166 LEU B C 1
ATOM 3760 O O . LEU B 1 166 ? -7.938 1.218 2.396 1 97.75 166 LEU B O 1
ATOM 3764 N N . TYR B 1 167 ? -6.52 -0.039 3.602 1 98.75 167 TYR B N 1
ATOM 3765 C CA . TYR B 1 167 ? -5.516 -0.192 2.553 1 98.75 167 TYR B CA 1
ATOM 3766 C C . TYR B 1 167 ? -5.648 -1.547 1.868 1 98.75 167 TYR B C 1
ATOM 3768 O O . TYR B 1 167 ? -6.285 -2.459 2.398 1 98.75 167 TYR B O 1
ATOM 3776 N N . PRO B 1 168 ? -5.035 -1.679 0.676 1 98.62 168 PRO B N 1
ATOM 3777 C CA . PRO B 1 168 ? -5.035 -3 0.042 1 98.62 168 PRO B CA 1
ATOM 3778 C C . PRO B 1 168 ? -4.395 -4.074 0.917 1 98.62 168 PRO B C 1
ATOM 3780 O O . PRO B 1 168 ? -3.398 -3.811 1.598 1 98.62 168 PRO B O 1
ATOM 3783 N N . GLU B 1 169 ? -5.008 -5.191 0.965 1 98.69 169 GLU B N 1
ATOM 3784 C CA . GLU B 1 169 ? -4.426 -6.383 1.575 1 98.69 169 GLU B CA 1
ATOM 3785 C C . GLU B 1 169 ? -4.098 -7.434 0.522 1 98.69 169 GLU B C 1
ATOM 3787 O O . GLU B 1 169 ? -4.836 -7.605 -0.449 1 98.69 169 GLU B O 1
ATOM 3792 N N . TYR B 1 170 ? -3.002 -8.094 0.747 1 98.81 170 TYR B N 1
ATOM 3793 C CA . TYR B 1 170 ? -2.488 -9.078 -0.2 1 98.81 170 TYR B CA 1
ATOM 3794 C C . TYR B 1 170 ? -2.439 -10.469 0.427 1 98.81 170 TYR B C 1
ATOM 3796 O O . TYR B 1 170 ? -1.961 -10.633 1.552 1 98.81 170 TYR B O 1
ATOM 3804 N N . TYR B 1 171 ? -2.945 -11.398 -0.274 1 98.75 171 TYR B N 1
ATOM 3805 C CA . TYR B 1 171 ? -2.783 -12.797 0.09 1 98.75 171 TYR B CA 1
ATOM 3806 C C . TYR B 1 171 ? -2.016 -13.555 -0.985 1 98.75 171 TYR B C 1
ATOM 3808 O O . TYR B 1 171 ? -2.406 -13.555 -2.154 1 98.75 171 TYR B O 1
ATOM 3816 N N . ILE B 1 172 ? -0.964 -14.109 -0.573 1 98.38 172 ILE B N 1
ATOM 3817 C CA . ILE B 1 172 ? -0.144 -14.914 -1.473 1 98.38 172 ILE B CA 1
ATOM 3818 C C . ILE B 1 172 ? -0.232 -16.391 -1.074 1 98.38 172 ILE B C 1
ATOM 3820 O O . ILE B 1 172 ? 0.154 -16.766 0.036 1 98.38 172 ILE B O 1
ATOM 3824 N N . LEU B 1 173 ? -0.776 -17.203 -1.948 1 97.81 173 LEU B N 1
ATOM 3825 C CA . LEU B 1 173 ? -0.822 -18.656 -1.763 1 97.81 173 LEU B CA 1
ATOM 3826 C C . LEU B 1 173 ? 0.256 -19.344 -2.592 1 97.81 173 LEU B C 1
ATOM 3828 O O . LEU B 1 173 ? 0.113 -19.484 -3.807 1 97.81 173 LEU B O 1
ATOM 3832 N N . LYS B 1 174 ? 1.292 -19.703 -1.955 1 95.12 174 LYS B N 1
ATOM 3833 C CA . LYS B 1 174 ? 2.373 -20.453 -2.58 1 95.12 174 LYS B CA 1
ATOM 3834 C C . LYS B 1 174 ? 2.066 -21.953 -2.59 1 95.12 174 LYS B C 1
ATOM 3836 O O . LYS B 1 174 ? 2.598 -22.703 -1.77 1 95.12 174 LYS B O 1
ATOM 3841 N N . VAL B 1 175 ? 1.391 -22.438 -3.549 1 92.94 175 VAL B N 1
ATOM 3842 C CA . VAL B 1 175 ? 0.657 -23.688 -3.447 1 92.94 175 VAL B CA 1
ATOM 3843 C C . VAL B 1 175 ? 1.599 -24.859 -3.715 1 92.94 175 VAL B C 1
ATOM 3845 O O . VAL B 1 175 ? 1.355 -25.984 -3.254 1 92.94 175 VAL B O 1
ATOM 3848 N N . ASN B 1 176 ? 2.691 -24.672 -4.469 1 85.25 176 ASN B N 1
ATOM 3849 C CA . ASN B 1 176 ? 3.617 -25.766 -4.746 1 85.25 176 ASN B CA 1
ATOM 3850 C C . ASN B 1 176 ? 4.285 -26.266 -3.471 1 85.25 176 ASN B C 1
ATOM 3852 O O . ASN B 1 176 ? 4.707 -27.422 -3.402 1 85.25 176 ASN B O 1
ATOM 3856 N N . GLY B 1 177 ? 4.289 -25.438 -2.527 1 75 177 GLY B N 1
ATOM 3857 C CA . GLY B 1 177 ? 5.008 -25.766 -1.308 1 75 177 GLY B CA 1
ATOM 3858 C C . GLY B 1 177 ? 4.195 -26.625 -0.347 1 75 177 GLY B C 1
ATOM 3859 O O . GLY B 1 177 ? 4.719 -27.094 0.667 1 75 177 GLY B O 1
ATOM 3860 N N . PHE B 1 178 ? 3.059 -26.938 -0.688 1 80.06 178 PHE B N 1
ATOM 3861 C CA . PHE B 1 178 ? 2.209 -27.672 0.244 1 80.06 178 PHE B CA 1
ATOM 3862 C C . PHE B 1 178 ? 2.256 -29.156 -0.041 1 80.06 178 PHE B C 1
ATOM 3864 O O . PHE B 1 178 ? 1.814 -29.609 -1.101 1 80.06 178 PHE B O 1
ATOM 3871 N N . ASN B 1 179 ? 2.889 -29.891 0.718 1 71.69 179 ASN B N 1
ATOM 3872 C CA . ASN B 1 179 ? 3.047 -31.328 0.538 1 71.69 179 ASN B CA 1
ATOM 3873 C C . ASN B 1 179 ? 2.541 -32.094 1.75 1 71.69 179 ASN B C 1
ATOM 3875 O O . ASN B 1 179 ? 2.955 -33.25 1.979 1 71.69 179 ASN B O 1
ATOM 3879 N N . GLN B 1 180 ? 1.619 -31.531 2.412 1 73.38 180 GLN B N 1
ATOM 3880 C CA . GLN B 1 180 ? 1.167 -32.156 3.648 1 73.38 180 GLN B CA 1
ATOM 3881 C C . GLN B 1 180 ? -0.308 -32.531 3.562 1 73.38 180 GLN B C 1
ATOM 3883 O O . GLN B 1 180 ? -0.965 -32.281 2.553 1 73.38 180 GLN B O 1
ATOM 3888 N N . VAL B 1 181 ? -0.639 -33.344 4.57 1 78.25 181 VAL B N 1
ATOM 3889 C CA . VAL B 1 181 ? -2.055 -33.656 4.754 1 78.25 181 VAL B CA 1
ATOM 3890 C C . VAL B 1 181 ? -2.791 -32.406 5.234 1 78.25 181 VAL B C 1
ATOM 3892 O O . VAL B 1 181 ? -2.346 -31.734 6.168 1 78.25 181 VAL B O 1
ATOM 3895 N N . ALA B 1 182 ? -3.832 -32.094 4.523 1 85.06 182 ALA B N 1
ATOM 3896 C CA . ALA B 1 182 ? -4.621 -30.922 4.859 1 85.06 182 ALA B CA 1
ATOM 3897 C C . ALA B 1 182 ? -5.289 -31.078 6.223 1 85.06 182 ALA B C 1
ATOM 3899 O O . ALA B 1 182 ? -5.988 -32.062 6.469 1 85.06 182 ALA B O 1
ATOM 3900 N N . LYS B 1 183 ? -5.098 -30.141 7.117 1 88.56 183 LYS B N 1
ATOM 3901 C CA . LYS B 1 183 ? -5.617 -30.219 8.477 1 88.56 183 LYS B CA 1
ATOM 3902 C C . LYS B 1 183 ? -6.562 -29.047 8.773 1 88.56 183 LYS B C 1
ATOM 3904 O O . LYS B 1 183 ? -7.086 -28.938 9.891 1 88.56 183 LYS B O 1
ATOM 3909 N N . SER B 1 184 ? -6.75 -28.125 7.934 1 93.44 184 SER B N 1
ATOM 3910 C CA . SER B 1 184 ? -7.641 -26.984 8.07 1 93.44 184 SER B CA 1
ATOM 3911 C C . SER B 1 184 ? -8.367 -26.688 6.758 1 93.44 184 SER B C 1
ATOM 3913 O O . SER B 1 184 ? -7.945 -27.141 5.695 1 93.44 184 SER B O 1
ATOM 3915 N N . PRO B 1 185 ? -9.461 -25.969 6.898 1 95.69 185 PRO B N 1
ATOM 3916 C CA . PRO B 1 185 ? -10.18 -25.625 5.676 1 95.69 185 PRO B CA 1
ATOM 3917 C C . PRO B 1 185 ? -9.281 -24.938 4.641 1 95.69 185 PRO B C 1
ATOM 3919 O O . PRO B 1 185 ? -9.359 -25.25 3.449 1 95.69 185 PRO B O 1
ATOM 3922 N N . LEU B 1 186 ? -8.453 -24.078 5.078 1 96 186 LEU B N 1
ATOM 3923 C CA . LEU B 1 186 ? -7.559 -23.391 4.152 1 96 186 LEU B CA 1
ATOM 3924 C C . LEU B 1 186 ? -6.59 -24.391 3.51 1 96 186 LEU B C 1
ATOM 3926 O O . LEU B 1 186 ? -6.34 -24.328 2.305 1 96 186 LEU B O 1
ATOM 3930 N N . GLU B 1 187 ? -6.098 -25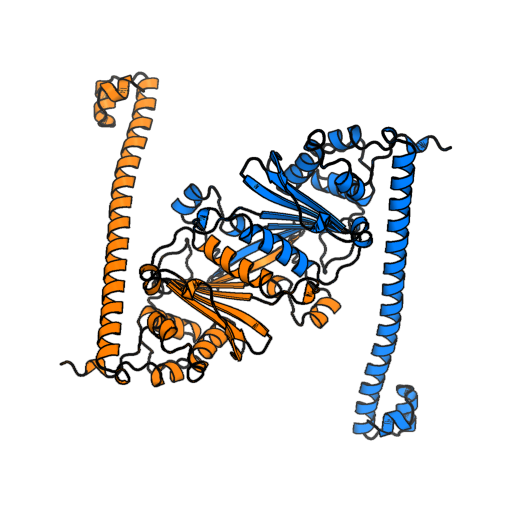.312 4.246 1 95.31 187 GLU B N 1
ATOM 3931 C CA . GLU B 1 187 ? -5.188 -26.312 3.717 1 95.31 187 GLU B CA 1
ATOM 3932 C C . GLU B 1 187 ? -5.895 -27.234 2.727 1 95.31 187 GLU B C 1
ATOM 3934 O O . GLU B 1 187 ? -5.289 -27.703 1.762 1 95.31 187 GLU B O 1
ATOM 3939 N N . GLU B 1 188 ? -7.148 -27.5 2.973 1 95.94 188 GLU B N 1
ATOM 3940 C CA . GLU B 1 188 ? -7.922 -28.281 2.01 1 95.94 188 GLU B CA 1
ATOM 3941 C C . GLU B 1 188 ? -7.992 -27.578 0.659 1 95.94 188 GLU B C 1
ATOM 3943 O O . GLU B 1 188 ? -7.859 -28.219 -0.389 1 95.94 188 GLU B O 1
ATOM 3948 N N . TRP B 1 189 ? -8.164 -26.281 0.705 1 96.69 189 TRP B N 1
ATOM 3949 C CA . TRP B 1 189 ? -8.156 -25.484 -0.525 1 96.69 189 TRP B CA 1
ATOM 3950 C C . TRP B 1 189 ? -6.785 -25.531 -1.191 1 96.69 189 TRP B C 1
ATOM 3952 O O . TRP B 1 189 ? -6.684 -25.75 -2.402 1 96.69 189 TRP B O 1
ATOM 3962 N N . ILE B 1 190 ? -5.773 -25.359 -0.387 1 95.94 190 ILE B N 1
ATOM 3963 C CA . ILE B 1 190 ? -4.418 -25.359 -0.933 1 95.94 190 ILE B CA 1
ATOM 3964 C C . ILE B 1 190 ? -4.117 -26.703 -1.571 1 95.94 190 ILE B C 1
ATOM 3966 O O . ILE B 1 190 ? -3.477 -26.781 -2.623 1 95.94 190 ILE B O 1
ATOM 3970 N N . TYR B 1 191 ? -4.574 -27.75 -0.99 1 94.25 191 TYR B N 1
ATOM 3971 C CA . TYR B 1 191 ? -4.398 -29.094 -1.537 1 94.25 191 TYR B CA 1
ATOM 3972 C C . TYR B 1 191 ? -5.051 -29.203 -2.91 1 94.25 191 TYR B C 1
ATOM 3974 O O . TYR B 1 191 ? -4.441 -29.719 -3.854 1 94.25 191 TYR B O 1
ATOM 3982 N N . TYR B 1 192 ? -6.227 -28.766 -3.025 1 95.06 192 TYR B N 1
ATOM 3983 C CA . TYR B 1 192 ? -6.918 -28.766 -4.309 1 95.06 192 TYR B CA 1
ATOM 3984 C C . TYR B 1 192 ? -6.172 -27.938 -5.34 1 95.06 192 TYR B C 1
ATOM 3986 O O . TYR B 1 192 ? -5.969 -28.359 -6.473 1 95.06 192 TYR B O 1
ATOM 3994 N N . LEU B 1 193 ? -5.781 -26.703 -4.961 1 95.19 193 LEU B N 1
ATOM 3995 C CA . LEU B 1 193 ? -5.082 -25.797 -5.867 1 95.19 193 LEU B CA 1
ATOM 3996 C C . LEU B 1 193 ? -3.777 -26.422 -6.352 1 95.19 193 LEU B C 1
ATOM 3998 O O . LEU B 1 193 ? -3.385 -26.234 -7.508 1 95.19 193 LEU B O 1
ATOM 4002 N N . ASN B 1 194 ? -3.168 -27.156 -5.516 1 92.06 194 ASN B N 1
ATOM 4003 C CA . ASN B 1 194 ? -1.881 -27.766 -5.828 1 92.06 194 ASN B CA 1
ATOM 4004 C C . ASN B 1 194 ? -2.047 -29 -6.711 1 92.06 194 ASN B C 1
ATOM 4006 O O . ASN B 1 194 ? -1.375 -29.125 -7.734 1 92.06 194 ASN B O 1
ATOM 4010 N N . THR B 1 195 ? -3.041 -29.891 -6.363 1 88.62 195 THR B N 1
ATOM 4011 C CA . THR B 1 195 ? -3.059 -31.234 -6.941 1 88.62 195 THR B CA 1
ATOM 4012 C C . THR B 1 195 ? -4.203 -31.375 -7.941 1 88.62 195 THR B C 1
ATOM 4014 O O . THR B 1 195 ? -4.215 -32.312 -8.75 1 88.62 195 THR B O 1
ATOM 4017 N N . GLY B 1 196 ? -5.148 -30.516 -7.762 1 89.31 196 GLY B N 1
ATOM 4018 C CA . GLY B 1 196 ? -6.359 -30.688 -8.547 1 89.31 196 GLY B CA 1
ATOM 4019 C C . GLY B 1 196 ? -7.309 -31.719 -7.977 1 89.31 196 GLY B C 1
ATOM 4020 O O . GLY B 1 196 ? -8.258 -32.125 -8.648 1 89.31 196 GLY B O 1
ATOM 4021 N N . GLU B 1 197 ? -7.066 -32.125 -6.766 1 90.12 197 GLU B N 1
ATOM 4022 C CA . GLU B 1 197 ? -7.91 -33.125 -6.113 1 90.12 197 GLU B CA 1
ATOM 4023 C C . GLU B 1 197 ? -8.562 -32.562 -4.855 1 90.12 197 GLU B C 1
ATOM 4025 O O . GLU B 1 197 ? -7.969 -31.734 -4.156 1 90.12 197 GLU B O 1
ATOM 4030 N N . ILE B 1 198 ? -9.758 -32.969 -4.648 1 93 198 ILE B N 1
ATOM 4031 C CA . ILE B 1 198 ? -10.477 -32.625 -3.428 1 93 198 ILE B CA 1
ATOM 4032 C C . ILE B 1 198 ? -10.703 -33.875 -2.578 1 93 198 ILE B C 1
ATOM 4034 O O . ILE B 1 198 ? -11.438 -34.781 -2.975 1 93 198 ILE B O 1
ATOM 4038 N N . PRO B 1 199 ? -10.07 -33.875 -1.444 1 88.5 199 PRO B N 1
ATOM 4039 C CA . PRO B 1 199 ? -10.297 -35.031 -0.589 1 88.5 199 PRO B CA 1
ATOM 4040 C C . PRO B 1 199 ? -11.781 -35.281 -0.273 1 88.5 199 PRO B C 1
ATOM 4042 O O . PRO B 1 199 ? -12.531 -34.312 -0.136 1 88.5 199 PRO B O 1
ATOM 4045 N N . SER B 1 200 ? -12.148 -36.562 -0.089 1 89.19 200 SER B N 1
ATOM 4046 C CA . SER B 1 200 ? -13.539 -36.906 0.196 1 89.19 200 SER B CA 1
ATOM 4047 C C . SER B 1 200 ? -13.977 -36.344 1.556 1 89.19 200 SER B C 1
ATOM 4049 O O . SER B 1 200 ? -15.156 -36.094 1.778 1 89.19 200 SER B O 1
ATOM 4051 N N . THR B 1 201 ? -13.039 -36.031 2.414 1 91 201 THR B N 1
ATOM 4052 C CA . THR B 1 201 ? -13.344 -35.594 3.771 1 91 201 THR B CA 1
ATOM 4053 C C . THR B 1 201 ? -13.328 -34.062 3.867 1 91 201 THR B C 1
ATOM 4055 O O . THR B 1 201 ? -13.562 -33.5 4.938 1 91 201 THR B O 1
ATOM 4058 N N . ALA B 1 202 ? -13 -33.406 2.727 1 93.44 202 ALA B N 1
ATOM 4059 C CA . ALA B 1 202 ? -12.891 -31.969 2.766 1 93.44 202 ALA B CA 1
ATOM 4060 C C . ALA B 1 202 ? -14.219 -31.328 3.143 1 93.44 202 ALA B C 1
ATOM 4062 O O . ALA B 1 202 ? -15.273 -31.734 2.652 1 93.44 202 ALA B O 1
ATOM 4063 N N . THR B 1 203 ? -14.227 -30.344 4.031 1 94.31 203 THR B N 1
ATOM 4064 C CA . THR B 1 203 ? -15.438 -29.672 4.496 1 94.31 203 THR B CA 1
ATOM 4065 C C . THR B 1 203 ? -15.344 -28.172 4.277 1 94.31 203 THR B C 1
ATOM 4067 O O . THR B 1 203 ? -16.297 -27.438 4.578 1 94.31 203 THR B O 1
ATOM 4070 N N . ALA B 1 204 ? -14.227 -27.719 3.762 1 96.44 204 ALA B N 1
ATOM 4071 C CA . ALA B 1 204 ? -14.062 -26.281 3.562 1 96.44 204 ALA B CA 1
ATOM 4072 C C . ALA B 1 204 ? -15.18 -25.719 2.689 1 96.44 204 ALA B C 1
ATOM 4074 O O . ALA B 1 204 ? -15.57 -26.344 1.696 1 96.44 204 ALA B O 1
ATOM 4075 N N . PRO B 1 205 ? -15.695 -24.547 3.104 1 97.25 205 PRO B N 1
ATOM 4076 C CA . PRO B 1 205 ? -16.703 -23.922 2.258 1 97.25 205 PRO B CA 1
ATOM 4077 C C . PRO B 1 205 ? -16.281 -23.828 0.793 1 97.25 205 PRO B C 1
ATOM 4079 O O . PRO B 1 205 ? -15.141 -23.469 0.5 1 97.25 205 PRO B O 1
ATOM 4082 N N . GLY B 1 206 ? -17.219 -24.156 -0.128 1 97.12 206 GLY B N 1
ATOM 4083 C CA . GLY B 1 206 ? -16.984 -23.984 -1.553 1 97.12 206 GLY B CA 1
ATOM 4084 C C . GLY B 1 206 ? -16.438 -25.25 -2.213 1 97.12 206 GLY B C 1
ATOM 4085 O O . GLY B 1 206 ? -16.578 -25.422 -3.424 1 97.12 206 GLY B O 1
ATOM 4086 N N . LEU B 1 207 ? -15.781 -26.172 -1.439 1 96.94 207 LEU B N 1
ATOM 4087 C CA . LEU B 1 207 ? -15.141 -27.344 -2.053 1 96.94 207 LEU B CA 1
ATOM 4088 C C . LEU B 1 207 ? -16.172 -28.359 -2.486 1 96.94 207 LEU B C 1
ATOM 4090 O O . LEU B 1 207 ? -15.984 -29.078 -3.479 1 96.94 207 LEU B O 1
ATOM 4094 N N . GLU B 1 208 ? -17.281 -28.453 -1.722 1 95.62 208 GLU B N 1
ATOM 4095 C CA . GLU B 1 208 ? -18.359 -29.344 -2.176 1 95.62 208 GLU B CA 1
ATOM 4096 C C . GLU B 1 208 ? -18.938 -28.859 -3.5 1 95.62 208 GLU B C 1
ATOM 4098 O O . GLU B 1 208 ? -19.203 -29.656 -4.398 1 95.62 208 GLU B O 1
ATOM 4103 N N . GLU B 1 209 ? -19.156 -27.594 -3.594 1 95.5 209 GLU B N 1
ATOM 4104 C CA . GLU B 1 209 ? -19.641 -27.016 -4.848 1 95.5 209 GLU B CA 1
ATOM 4105 C C . GLU B 1 209 ? -18.625 -27.25 -5.973 1 95.5 209 GLU B C 1
ATOM 4107 O O . GLU B 1 209 ? -19.016 -27.547 -7.105 1 95.5 209 GLU B O 1
ATOM 4112 N N . ALA B 1 210 ? -17.359 -27.109 -5.684 1 95.62 210 ALA B N 1
ATOM 4113 C CA . ALA B 1 210 ? -16.328 -27.359 -6.676 1 95.62 210 ALA B CA 1
ATOM 4114 C C . ALA B 1 210 ? -16.375 -28.812 -7.168 1 95.62 210 ALA B C 1
ATOM 4116 O O . ALA B 1 210 ? -16.297 -29.062 -8.367 1 95.62 210 ALA B O 1
ATOM 4117 N N . ARG B 1 211 ? -16.547 -29.703 -6.246 1 94.31 211 ARG B N 1
ATOM 4118 C CA . ARG B 1 211 ? -16.625 -31.125 -6.578 1 94.31 211 ARG B CA 1
ATOM 4119 C C . ARG B 1 211 ? -17.797 -31.391 -7.531 1 94.31 211 ARG B C 1
ATOM 4121 O O . ARG B 1 211 ? -17.672 -32.219 -8.438 1 94.31 211 ARG B O 1
ATOM 4128 N N . GLU B 1 212 ? -18.797 -30.672 -7.359 1 92.56 212 GLU B N 1
ATOM 4129 C CA . GLU B 1 212 ? -20.016 -30.906 -8.133 1 92.56 212 GLU B CA 1
ATOM 4130 C C . GLU B 1 212 ? -19.953 -30.188 -9.477 1 92.56 212 GLU B C 1
ATOM 4132 O O . GLU B 1 212 ? -20.391 -30.719 -10.492 1 92.56 212 GLU B O 1
ATOM 4137 N N . ARG B 1 213 ? -19.391 -29.047 -9.5 1 92.81 213 ARG B N 1
ATOM 4138 C CA . ARG B 1 213 ? -19.531 -28.172 -10.656 1 92.81 213 ARG B CA 1
ATOM 4139 C C . ARG B 1 213 ? -18.312 -28.25 -11.562 1 92.81 213 ARG B C 1
ATOM 4141 O O . ARG B 1 213 ? -18.375 -27.875 -12.734 1 92.81 213 ARG B O 1
ATOM 4148 N N . LEU B 1 214 ? -17.219 -28.703 -11.055 1 94.25 214 LEU B N 1
ATOM 4149 C CA . LEU B 1 214 ? -15.977 -28.703 -11.828 1 94.25 214 LEU B CA 1
ATOM 4150 C C . LEU B 1 214 ? -15.547 -30.125 -12.172 1 94.25 214 LEU B C 1
ATOM 4152 O O . LEU B 1 214 ? -14.359 -30.453 -12.086 1 94.25 214 LEU B O 1
ATOM 4156 N N . LYS B 1 215 ? -16.422 -30.906 -12.586 1 91.62 215 LYS B N 1
ATOM 4157 C CA . LYS B 1 215 ? -16.141 -32.281 -12.977 1 91.62 215 LYS B CA 1
ATOM 4158 C C . LYS B 1 215 ? -15.625 -32.344 -14.414 1 91.62 215 LYS B C 1
ATOM 4160 O O . LYS B 1 215 ? -16.203 -31.734 -15.312 1 91.62 215 LYS B O 1
ATOM 4165 N N . LEU B 1 216 ? -14.68 -33.125 -14.602 1 89.56 216 LEU B N 1
ATOM 4166 C CA . LEU B 1 216 ? -14.148 -33.344 -15.945 1 89.56 216 LEU B CA 1
ATOM 4167 C C . LEU B 1 216 ? -15.172 -34.031 -16.844 1 89.56 216 LEU B C 1
ATOM 4169 O O . LEU B 1 216 ? -15.25 -33.75 -18.031 1 89.56 216 LEU B O 1
ATOM 4173 N N . ASP B 1 217 ? -15.977 -34.844 -16.281 1 87.12 217 ASP B N 1
ATOM 4174 C CA . ASP B 1 217 ? -16.922 -35.656 -17.031 1 87.12 217 ASP B CA 1
ATOM 4175 C C . ASP B 1 217 ? -18.031 -34.781 -17.641 1 87.12 217 ASP B C 1
ATOM 4177 O O . ASP B 1 217 ? -18.75 -35.219 -18.531 1 87.12 217 ASP B O 1
ATOM 4181 N N . SER B 1 218 ? -18.141 -33.562 -17.188 1 84.81 218 SER B N 1
ATOM 4182 C CA . SER B 1 218 ? -19.172 -32.656 -17.703 1 84.81 218 SER B CA 1
ATOM 4183 C C . SER B 1 218 ? -18.703 -31.953 -18.969 1 84.81 218 SER B C 1
ATOM 4185 O O . SER B 1 218 ? -19.484 -31.281 -19.641 1 84.81 218 SER B O 1
ATOM 4187 N N . MET B 1 219 ? -17.484 -32.188 -19.391 1 89.75 219 MET B N 1
ATOM 4188 C CA . MET B 1 219 ? -16.922 -31.484 -20.531 1 89.75 219 MET B CA 1
ATOM 4189 C C . MET B 1 219 ? -17.219 -32.219 -21.828 1 89.75 219 MET B C 1
ATOM 4191 O O . MET B 1 219 ? -17.312 -33.438 -21.844 1 89.75 219 MET B O 1
ATOM 4195 N N . THR B 1 220 ? -17.359 -31.438 -22.859 1 91.94 220 THR B N 1
ATOM 4196 C CA . THR B 1 220 ? -17.422 -32.031 -24.188 1 91.94 220 THR B CA 1
ATOM 4197 C C . THR B 1 220 ? -16.062 -32.562 -24.609 1 91.94 220 THR B C 1
ATOM 4199 O O . THR B 1 220 ? -15.047 -32.281 -23.984 1 91.94 220 THR B O 1
ATOM 4202 N N . LYS B 1 221 ? -16.172 -33.312 -25.703 1 92.06 221 LYS B N 1
ATOM 4203 C CA . LYS B 1 221 ? -14.922 -33.844 -26.219 1 92.06 221 LYS B CA 1
ATOM 4204 C C . LYS B 1 221 ? -13.945 -32.75 -26.594 1 92.06 221 LYS B C 1
ATOM 4206 O O . LYS B 1 221 ? -12.75 -32.844 -26.281 1 92.06 221 LYS B O 1
ATOM 4211 N N . ASP B 1 222 ? -14.461 -31.719 -27.141 1 92.88 222 ASP B N 1
ATOM 4212 C CA . ASP B 1 222 ? -13.617 -30.594 -27.547 1 92.88 222 ASP B CA 1
ATOM 4213 C C . ASP B 1 222 ? -13.055 -29.859 -26.328 1 92.88 222 ASP B C 1
ATOM 4215 O O . ASP B 1 222 ? -11.883 -29.484 -26.312 1 92.88 222 ASP B O 1
ATOM 4219 N N . GLU B 1 223 ? -13.844 -29.703 -25.375 1 91.19 223 GLU B N 1
ATOM 4220 C CA . GLU B 1 223 ? -13.398 -29.062 -24.141 1 91.19 223 GLU B CA 1
ATOM 4221 C C . GLU B 1 223 ? -12.328 -29.875 -23.438 1 91.19 223 GLU B C 1
ATOM 4223 O O . GLU B 1 223 ? -11.359 -29.328 -22.922 1 91.19 223 GLU B O 1
ATOM 4228 N N . LEU B 1 224 ? -12.578 -31.094 -23.453 1 92.06 224 LEU B N 1
ATOM 4229 C CA . LEU B 1 224 ? -11.625 -32 -22.828 1 92.06 224 LEU B CA 1
ATOM 4230 C C . LEU B 1 224 ? -10.281 -31.969 -23.531 1 92.06 224 LEU B C 1
ATOM 4232 O O . LEU B 1 224 ? -9.234 -31.953 -22.875 1 92.06 224 LEU B O 1
ATOM 4236 N N . ALA B 1 225 ? -10.352 -31.969 -24.812 1 91.75 225 ALA B N 1
ATOM 4237 C CA . ALA B 1 225 ? -9.125 -31.891 -25.594 1 91.75 225 ALA B CA 1
ATOM 4238 C C . ALA B 1 225 ? -8.375 -30.594 -25.297 1 91.75 225 ALA B C 1
ATOM 4240 O O . ALA B 1 225 ? -7.148 -30.594 -25.141 1 91.75 225 ALA B O 1
ATOM 4241 N N . ALA B 1 226 ? -9.078 -29.562 -25.219 1 90.62 226 ALA B N 1
ATOM 4242 C CA . ALA B 1 226 ? -8.477 -28.281 -24.906 1 90.62 226 ALA B CA 1
ATOM 4243 C C . ALA B 1 226 ? -7.883 -28.281 -23.5 1 90.62 226 ALA B C 1
ATOM 4245 O O . ALA B 1 226 ? -6.809 -27.719 -23.266 1 90.62 226 ALA B O 1
ATOM 4246 N N . TYR B 1 227 ? -8.586 -28.859 -22.656 1 91.19 227 TYR B N 1
ATOM 4247 C CA . TYR B 1 227 ? -8.125 -28.953 -21.266 1 91.19 227 TYR B CA 1
ATOM 4248 C C . TYR B 1 227 ? -6.82 -29.734 -21.188 1 91.19 227 TYR B C 1
ATOM 4250 O O . TYR B 1 227 ? -5.879 -29.312 -20.516 1 91.19 227 TYR B O 1
ATOM 4258 N N . TYR B 1 228 ? -6.754 -30.797 -21.844 1 90.5 228 TYR B N 1
ATOM 4259 C CA . TYR B 1 228 ? -5.547 -31.625 -21.812 1 90.5 228 TYR B CA 1
ATOM 4260 C C . TYR B 1 228 ? -4.383 -30.906 -22.484 1 90.5 228 TYR B C 1
ATOM 4262 O O . TYR B 1 228 ? -3.234 -31.031 -22.062 1 90.5 228 TYR B O 1
ATOM 4270 N N . ARG B 1 229 ? -4.66 -30.203 -23.516 1 89.69 229 ARG B N 1
ATOM 4271 C CA . ARG B 1 229 ? -3.623 -29.375 -24.125 1 89.69 229 ARG B CA 1
ATOM 4272 C C . ARG B 1 229 ? -3.088 -28.344 -23.125 1 89.69 229 ARG B C 1
ATOM 4274 O O . ARG B 1 229 ? -1.886 -28.078 -23.078 1 89.69 229 ARG B O 1
ATOM 4281 N N . HIS B 1 230 ? -4 -27.797 -22.406 1 88.12 230 HIS B N 1
ATOM 4282 C CA . HIS B 1 230 ? -3.605 -26.859 -21.359 1 88.12 230 HIS B CA 1
ATOM 4283 C C . HIS B 1 230 ? -2.67 -27.516 -20.359 1 88.12 230 HIS B C 1
ATOM 4285 O O . HIS B 1 230 ? -1.626 -26.953 -20.016 1 88.12 230 HIS B O 1
ATOM 4291 N N . LEU B 1 231 ? -3.025 -28.641 -19.969 1 87.38 231 LEU B N 1
ATOM 4292 C CA . LEU B 1 231 ? -2.205 -29.359 -19 1 87.38 231 LEU B CA 1
ATOM 4293 C C . LEU B 1 231 ? -0.817 -29.641 -19.578 1 87.38 231 LEU B C 1
ATOM 4295 O O . LEU B 1 231 ? 0.186 -29.5 -18.875 1 87.38 231 LEU B O 1
ATOM 4299 N N . ASP B 1 232 ? -0.801 -30.016 -20.828 1 87.75 232 ASP B N 1
ATOM 4300 C CA . ASP B 1 232 ? 0.472 -30.25 -21.5 1 87.75 232 ASP B CA 1
ATOM 4301 C C . ASP B 1 232 ? 1.32 -28.984 -21.531 1 87.75 232 ASP B C 1
ATOM 4303 O O . ASP B 1 232 ? 2.529 -29.031 -21.297 1 87.75 232 ASP B O 1
ATOM 4307 N N . ASN B 1 233 ? 0.671 -27.984 -21.844 1 84.88 233 ASN B N 1
ATOM 4308 C CA . ASN B 1 233 ? 1.373 -26.703 -21.906 1 84.88 233 ASN B CA 1
ATOM 4309 C C . ASN B 1 233 ? 1.962 -26.328 -20.547 1 84.88 233 ASN B C 1
ATOM 4311 O O . ASN B 1 233 ? 3.066 -25.781 -20.484 1 84.88 233 ASN B O 1
ATOM 4315 N N . ILE B 1 234 ? 1.28 -26.562 -19.562 1 84.5 234 ILE B N 1
ATOM 4316 C CA . ILE B 1 234 ? 1.763 -26.281 -18.219 1 84.5 234 ILE B CA 1
ATOM 4317 C C . ILE B 1 234 ? 3.012 -27.109 -17.922 1 84.5 234 ILE B C 1
ATOM 4319 O O . ILE B 1 234 ? 3.979 -26.609 -17.344 1 84.5 234 ILE B O 1
ATOM 4323 N N . VAL B 1 235 ? 3.006 -28.297 -18.281 1 82.62 235 VAL B N 1
ATOM 4324 C CA . VAL B 1 235 ? 4.148 -29.188 -18.078 1 82.62 235 VAL B CA 1
ATOM 4325 C C . VAL B 1 235 ? 5.348 -28.672 -18.859 1 82.62 235 VAL B C 1
ATOM 4327 O O . VAL B 1 235 ? 6.465 -28.609 -18.344 1 82.62 235 VAL B O 1
ATOM 4330 N N . ILE B 1 236 ? 5.121 -28.297 -20.062 1 79.56 236 ILE B N 1
ATOM 4331 C CA . ILE B 1 236 ? 6.184 -27.766 -20.906 1 79.56 236 ILE B CA 1
ATOM 4332 C C . ILE B 1 236 ? 6.766 -26.516 -20.266 1 79.56 236 ILE B C 1
ATOM 4334 O O . ILE B 1 236 ? 7.988 -26.344 -20.203 1 79.56 236 ILE B O 1
ATOM 4338 N N . LEU B 1 237 ? 5.859 -25.719 -19.812 1 80.62 237 LEU B N 1
ATOM 4339 C CA . LEU B 1 237 ? 6.293 -24.5 -19.141 1 80.62 237 LEU B CA 1
ATOM 4340 C C . LEU B 1 237 ? 7.172 -24.812 -17.938 1 80.62 237 LEU B C 1
ATOM 4342 O O . LEU B 1 237 ? 8.242 -24.219 -17.781 1 80.62 237 LEU B O 1
ATOM 4346 N N . ARG B 1 238 ? 6.789 -25.703 -17.172 1 79.12 238 ARG B N 1
ATOM 4347 C CA . ARG B 1 238 ? 7.539 -26.094 -15.977 1 79.12 238 ARG B CA 1
ATOM 4348 C C . ARG B 1 238 ? 8.906 -26.656 -16.344 1 79.12 238 ARG B C 1
ATOM 4350 O O . ARG B 1 238 ? 9.906 -26.344 -15.688 1 79.12 238 ARG B O 1
ATOM 4357 N N . ASP B 1 239 ? 8.93 -27.438 -17.344 1 77.25 239 ASP B N 1
ATOM 4358 C CA . ASP B 1 239 ? 10.188 -28 -17.812 1 77.25 239 ASP B CA 1
ATOM 4359 C C . ASP B 1 239 ? 11.125 -26.906 -18.312 1 77.25 239 ASP B C 1
ATOM 4361 O O . ASP B 1 239 ? 12.328 -26.938 -18.047 1 77.25 239 ASP B O 1
ATOM 4365 N N . ASN B 1 240 ? 10.531 -25.969 -19.031 1 76.25 240 ASN B N 1
ATOM 4366 C CA . ASN B 1 240 ? 11.32 -24.828 -19.516 1 76.25 240 ASN B CA 1
ATOM 4367 C C . ASN B 1 240 ? 11.891 -24.016 -18.375 1 76.25 240 ASN B C 1
ATOM 4369 O O . ASN B 1 240 ? 13.062 -23.609 -18.406 1 76.25 240 ASN B O 1
ATOM 4373 N N . ILE B 1 241 ? 11.141 -23.844 -17.422 1 79.44 241 ILE B N 1
ATOM 4374 C CA . ILE B 1 241 ? 11.57 -23.094 -16.25 1 79.44 241 ILE B CA 1
ATOM 4375 C C . ILE B 1 241 ? 12.703 -23.844 -15.555 1 79.44 241 ILE B C 1
ATOM 4377 O O . ILE B 1 241 ? 13.727 -23.25 -15.211 1 79.44 241 ILE B O 1
ATOM 4381 N N . ASN B 1 242 ? 12.539 -25.094 -15.352 1 76.94 242 ASN B N 1
ATOM 4382 C CA . ASN B 1 242 ? 13.578 -25.906 -14.719 1 76.94 242 ASN B CA 1
ATOM 4383 C C . ASN B 1 242 ? 14.875 -25.891 -15.516 1 76.94 242 ASN B C 1
ATOM 4385 O O . ASN B 1 242 ? 15.961 -25.766 -14.945 1 76.94 242 ASN B O 1
ATOM 4389 N N . THR B 1 243 ? 14.719 -25.984 -16.766 1 74.88 243 THR B N 1
ATOM 4390 C CA . THR B 1 243 ? 15.891 -25.953 -17.641 1 74.88 243 THR B CA 1
ATOM 4391 C C . THR B 1 243 ? 16.609 -24.609 -17.531 1 74.88 243 THR B C 1
ATOM 4393 O O . THR B 1 243 ? 17.828 -24.562 -17.359 1 74.88 243 THR B O 1
ATOM 4396 N N . GLU B 1 244 ? 15.812 -23.562 -17.641 1 77.38 244 GLU B N 1
ATOM 4397 C CA . GLU B 1 244 ? 16.391 -22.219 -17.547 1 77.38 244 GLU B CA 1
ATOM 4398 C C . GLU B 1 244 ? 17.062 -22 -16.203 1 77.38 244 GLU B C 1
ATOM 4400 O O . GLU B 1 244 ? 18.125 -21.375 -16.125 1 77.38 244 GLU B O 1
ATOM 4405 N N . ARG B 1 245 ? 16.531 -22.5 -15.234 1 79.5 245 ARG B N 1
ATOM 4406 C CA . ARG B 1 245 ? 17.094 -22.391 -13.891 1 79.5 245 ARG B CA 1
ATOM 4407 C C . ARG B 1 245 ? 18.422 -23.141 -13.789 1 79.5 245 ARG B C 1
ATOM 4409 O O . ARG B 1 245 ? 19.391 -22.625 -13.242 1 79.5 245 ARG B O 1
ATOM 4416 N N . GLU B 1 246 ? 18.438 -24.344 -14.234 1 79.44 246 GLU B N 1
ATOM 4417 C CA . GLU B 1 246 ? 19.656 -25.156 -14.188 1 79.44 246 GLU B CA 1
ATOM 4418 C C . GLU B 1 246 ? 20.766 -24.531 -15.031 1 79.44 246 GLU B C 1
ATOM 4420 O O . GLU B 1 246 ? 21.922 -24.5 -14.602 1 79.44 246 GLU B O 1
ATOM 4425 N N . GLU B 1 247 ? 20.359 -24.094 -16.172 1 79.44 247 GLU B N 1
ATOM 4426 C CA . GLU B 1 247 ? 21.344 -23.406 -17.016 1 79.44 247 GLU B CA 1
ATOM 4427 C C . GLU B 1 247 ? 21.875 -22.156 -16.328 1 79.44 247 GLU B C 1
ATOM 4429 O O . GLU B 1 247 ? 23.078 -21.891 -16.344 1 79.44 247 GLU B O 1
ATOM 4434 N N . GLY B 1 248 ? 20.922 -21.406 -15.789 1 80.62 248 GLY B N 1
ATOM 4435 C CA . GLY B 1 248 ? 21.328 -20.219 -15.047 1 80.62 248 GLY B CA 1
ATOM 4436 C C . GLY B 1 248 ? 22.234 -20.547 -13.867 1 80.62 248 GLY B C 1
ATOM 4437 O O . GLY B 1 248 ? 23.203 -19.828 -13.617 1 80.62 248 GLY B O 1
ATOM 4438 N N . ARG B 1 249 ? 21.969 -21.516 -13.227 1 82.81 249 ARG B N 1
ATOM 4439 C CA . ARG B 1 249 ? 22.797 -21.953 -12.109 1 82.81 249 ARG B CA 1
ATOM 4440 C C . ARG B 1 249 ? 24.188 -22.359 -12.578 1 82.81 249 ARG B C 1
ATOM 4442 O O . ARG B 1 249 ? 25.188 -22 -11.961 1 82.81 249 ARG B O 1
ATOM 4449 N N . ALA B 1 250 ? 24.219 -23.125 -13.578 1 81.56 250 ALA B N 1
ATOM 4450 C CA . ALA B 1 250 ? 25.5 -23.562 -14.133 1 81.56 250 ALA B CA 1
ATOM 4451 C C . ALA B 1 250 ? 26.344 -22.359 -14.562 1 81.56 250 ALA B C 1
ATOM 4453 O O . ALA B 1 250 ? 27.531 -22.281 -14.258 1 81.56 250 ALA B O 1
ATOM 4454 N N . GLU B 1 251 ? 25.656 -21.5 -15.25 1 83.75 251 GLU B N 1
ATOM 4455 C CA . GLU B 1 251 ? 26.344 -20.281 -15.672 1 83.75 251 GLU B CA 1
ATOM 4456 C C . GLU B 1 251 ? 26.828 -19.469 -14.469 1 83.75 251 GLU B C 1
ATOM 4458 O O . GLU B 1 251 ? 27.938 -18.953 -14.469 1 83.75 251 GLU B O 1
ATOM 4463 N N . GLY B 1 252 ? 26 -19.375 -13.5 1 85.19 252 GLY B N 1
ATOM 4464 C CA . GLY B 1 252 ? 26.359 -18.672 -12.281 1 85.19 252 GLY B CA 1
ATOM 4465 C C . GLY B 1 252 ? 27.531 -19.312 -11.547 1 85.19 252 GLY B C 1
ATOM 4466 O O . GLY B 1 252 ? 28.391 -18.609 -11.023 1 85.19 252 GLY B O 1
ATOM 4467 N N . LEU B 1 253 ? 27.5 -20.531 -11.484 1 85.75 253 LEU B N 1
ATOM 4468 C CA . LEU B 1 253 ? 28.609 -21.266 -10.883 1 85.75 253 LEU B CA 1
ATOM 4469 C C . LEU B 1 253 ? 29.922 -20.969 -11.617 1 85.75 253 LEU B C 1
ATOM 4471 O O . LEU B 1 253 ? 30.938 -20.688 -10.984 1 85.75 253 LEU B O 1
ATOM 4475 N N . GLU B 1 254 ? 29.875 -21.094 -12.883 1 84.88 254 GLU B N 1
ATOM 4476 C CA . GLU B 1 254 ? 31.047 -20.812 -13.688 1 84.88 254 GLU B CA 1
ATOM 4477 C C . GLU B 1 254 ? 31.531 -19.375 -13.477 1 84.88 254 GLU B C 1
ATOM 4479 O O . GLU B 1 254 ? 32.719 -19.141 -13.25 1 84.88 254 GLU B O 1
ATOM 4484 N N . GLU B 1 255 ? 30.625 -18.469 -13.531 1 87.62 255 GLU B N 1
ATOM 4485 C CA . GLU B 1 255 ? 30.969 -17.062 -13.328 1 87.62 255 GLU B CA 1
ATOM 4486 C C . GLU B 1 255 ? 31.516 -16.828 -11.93 1 87.62 255 GLU B C 1
ATOM 4488 O O . GLU B 1 255 ? 32.469 -16.062 -11.75 1 87.62 255 GLU B O 1
ATOM 4493 N N . GLY B 1 256 ? 30.891 -17.453 -11 1 89.25 256 GLY B N 1
ATOM 4494 C CA . GLY B 1 256 ? 31.344 -17.328 -9.633 1 89.25 256 GLY B CA 1
ATOM 4495 C C . GLY B 1 256 ? 32.75 -17.891 -9.414 1 89.25 256 GLY B C 1
ATOM 4496 O O . GLY B 1 256 ? 33.562 -17.266 -8.734 1 89.25 256 GLY B O 1
ATOM 4497 N N . GLU B 1 257 ? 32.969 -19 -9.922 1 88.38 257 GLU B N 1
ATOM 4498 C CA . GLU B 1 257 ? 34.312 -19.609 -9.852 1 88.38 257 GLU B CA 1
ATOM 4499 C C . GLU B 1 257 ? 35.344 -18.703 -10.5 1 88.38 257 GLU B C 1
ATOM 4501 O O . GLU B 1 257 ? 36.438 -18.531 -9.961 1 88.38 257 GLU B O 1
ATOM 4506 N N . ARG B 1 258 ? 35.062 -18.234 -11.586 1 89.62 258 ARG B N 1
ATOM 4507 C CA . ARG B 1 258 ? 35.969 -17.344 -12.289 1 89.62 258 ARG B CA 1
ATOM 4508 C C . ARG B 1 258 ? 36.25 -16.078 -11.484 1 89.62 258 ARG B C 1
ATOM 4510 O O . ARG B 1 258 ? 37.375 -15.641 -11.352 1 89.62 258 ARG B O 1
ATOM 4517 N N . LYS B 1 259 ? 35.219 -15.484 -10.93 1 91.5 259 LYS B N 1
ATOM 4518 C CA . LYS B 1 259 ? 35.375 -14.281 -10.109 1 91.5 259 LYS B CA 1
ATOM 4519 C C . LYS B 1 259 ? 36.25 -14.547 -8.898 1 91.5 259 LYS B C 1
ATOM 4521 O O . LYS B 1 259 ? 37.125 -13.734 -8.57 1 91.5 259 LYS B O 1
ATOM 4526 N N . LYS B 1 260 ? 36.031 -15.68 -8.328 1 91.88 260 LYS B N 1
ATOM 4527 C CA . LYS B 1 260 ? 36.844 -16.047 -7.176 1 91.88 260 LYS B CA 1
ATOM 4528 C C . LYS B 1 260 ? 38.312 -16.281 -7.59 1 91.88 260 LYS B C 1
ATOM 4530 O O . LYS B 1 260 ? 39.219 -15.906 -6.871 1 91.88 260 LYS B O 1
ATOM 4535 N N . ALA B 1 261 ? 38.438 -16.922 -8.688 1 92.31 261 ALA B N 1
ATOM 4536 C CA . ALA B 1 261 ? 39.781 -17.156 -9.219 1 92.31 261 ALA B CA 1
ATOM 4537 C C . ALA B 1 261 ? 40.531 -15.828 -9.445 1 92.31 261 ALA B C 1
ATOM 4539 O O . ALA B 1 261 ? 41.688 -15.688 -9.109 1 92.31 261 ALA B O 1
ATOM 4540 N N . ILE B 1 262 ? 39.844 -14.93 -9.953 1 93.38 262 ILE B N 1
ATOM 4541 C CA . ILE B 1 262 ? 40.406 -13.617 -10.227 1 93.38 262 ILE B CA 1
ATOM 4542 C C . ILE B 1 262 ? 40.75 -12.922 -8.914 1 93.38 262 ILE B C 1
ATOM 4544 O O . ILE B 1 262 ? 41.844 -12.328 -8.781 1 93.38 262 ILE B O 1
ATOM 4548 N N . GLU B 1 263 ? 39.938 -13.008 -7.992 1 93.38 263 GLU B N 1
ATOM 4549 C CA . GLU B 1 263 ? 40.156 -12.414 -6.68 1 93.38 263 GLU B CA 1
ATOM 4550 C C . GLU B 1 263 ? 41.406 -13.016 -6.02 1 93.38 263 GLU B C 1
ATOM 4552 O O . GLU B 1 263 ? 42.25 -12.289 -5.48 1 93.38 263 GLU B O 1
ATOM 4557 N N . VAL B 1 264 ? 41.469 -14.32 -6.109 1 93.75 264 VAL B N 1
ATOM 4558 C CA . VAL B 1 264 ? 42.625 -15.039 -5.535 1 93.75 264 VAL B CA 1
ATOM 4559 C C . VAL B 1 264 ? 43.906 -14.664 -6.277 1 93.75 264 VAL B C 1
ATOM 4561 O O . VAL B 1 264 ? 44.938 -14.406 -5.648 1 93.75 264 VAL B O 1
ATOM 4564 N N . ALA B 1 265 ? 43.812 -14.602 -7.586 1 94.06 265 ALA B N 1
ATOM 4565 C CA . ALA B 1 265 ? 44.969 -14.227 -8.398 1 94.06 265 ALA B CA 1
ATOM 4566 C C . ALA B 1 265 ? 45.469 -12.828 -8.039 1 94.06 265 ALA B C 1
ATOM 4568 O O . ALA B 1 265 ? 46.688 -12.609 -7.906 1 94.06 265 ALA B O 1
ATOM 4569 N N . ARG B 1 266 ? 44.562 -11.945 -7.93 1 95 266 ARG B N 1
ATOM 4570 C CA . ARG B 1 266 ? 44.906 -10.578 -7.562 1 95 266 ARG B CA 1
ATOM 4571 C C . ARG B 1 266 ? 45.625 -10.531 -6.215 1 95 266 ARG B C 1
ATOM 4573 O O . ARG B 1 266 ? 46.594 -9.812 -6.055 1 95 266 ARG B O 1
ATOM 4580 N N . TYR B 1 267 ? 45.094 -11.281 -5.293 1 94.88 267 TYR B N 1
ATOM 4581 C CA . TYR B 1 267 ? 45.688 -11.336 -3.959 1 94.88 267 TYR B CA 1
ATOM 4582 C C . TYR B 1 267 ? 47.094 -11.938 -4.008 1 94.88 267 TYR B C 1
ATOM 4584 O O . TYR B 1 267 ? 48.031 -11.375 -3.443 1 94.88 267 TYR B O 1
ATOM 4592 N N . LEU B 1 268 ? 47.281 -13.016 -4.695 1 94.38 268 LEU B N 1
ATOM 4593 C CA . LEU B 1 268 ? 48.562 -13.695 -4.785 1 94.38 268 LEU B CA 1
ATOM 4594 C C . LEU B 1 268 ? 49.562 -12.844 -5.551 1 94.38 268 LEU B C 1
ATOM 4596 O O . LEU B 1 268 ? 50.75 -12.789 -5.18 1 94.38 268 LEU B O 1
ATOM 4600 N N . LYS B 1 269 ? 49.188 -12.156 -6.52 1 93.75 269 LYS B N 1
ATOM 4601 C CA . LYS B 1 269 ? 50.031 -11.266 -7.281 1 93.75 269 LYS B CA 1
ATOM 4602 C C . LYS B 1 269 ? 50.562 -10.117 -6.41 1 93.75 269 LYS B C 1
ATOM 4604 O O . LYS B 1 269 ? 51.75 -9.789 -6.434 1 93.75 269 LYS B O 1
ATOM 4609 N N . SER B 1 270 ? 49.656 -9.586 -5.652 1 94.44 270 SER B N 1
ATOM 4610 C CA . SER B 1 270 ? 50 -8.477 -4.773 1 94.44 270 SER B CA 1
ATOM 4611 C C . SER B 1 270 ? 50.969 -8.93 -3.68 1 94.44 270 SER B C 1
ATOM 4613 O O . SER B 1 270 ? 51.75 -8.125 -3.172 1 94.44 270 SER B O 1
ATOM 4615 N N . SER B 1 271 ? 50.875 -10.227 -3.361 1 93.56 271 SER B N 1
ATOM 4616 C CA . SER B 1 271 ? 51.75 -10.773 -2.318 1 93.56 271 SER B CA 1
ATOM 4617 C C . SER B 1 271 ? 53.094 -11.227 -2.889 1 93.56 271 SER B C 1
ATOM 4619 O O . SER B 1 271 ? 53.938 -11.742 -2.158 1 93.56 271 SER B O 1
ATOM 4621 N N . GLY B 1 272 ? 53.281 -11.094 -4.191 1 92.75 272 GLY B N 1
ATOM 4622 C CA . GLY B 1 272 ? 54.531 -11.422 -4.828 1 92.75 272 GLY B CA 1
ATOM 4623 C C . GLY B 1 272 ? 54.688 -12.898 -5.125 1 92.75 272 GLY B C 1
ATOM 4624 O O . GLY B 1 272 ? 55.812 -13.391 -5.273 1 92.75 272 GLY B O 1
ATOM 4625 N N . THR B 1 273 ? 53.625 -13.609 -5.145 1 93.56 273 THR B N 1
ATOM 4626 C CA . THR B 1 273 ? 53.625 -15.047 -5.426 1 93.56 273 THR B CA 1
ATOM 4627 C C . THR B 1 273 ? 54.062 -15.305 -6.871 1 93.56 273 THR B C 1
ATOM 4629 O O . THR B 1 273 ? 53.719 -14.531 -7.77 1 93.56 273 THR B O 1
ATOM 4632 N N . ALA B 1 274 ? 54.781 -16.391 -7.012 1 94.06 274 ALA B N 1
ATOM 4633 C CA . ALA B 1 274 ? 55.312 -16.734 -8.336 1 94.06 274 ALA B CA 1
ATOM 4634 C C . ALA B 1 274 ? 54.156 -17.031 -9.305 1 94.06 274 ALA B C 1
ATOM 4636 O O . ALA B 1 274 ? 53.156 -17.625 -8.922 1 94.06 274 ALA B O 1
ATOM 4637 N N . MET B 1 275 ? 54.219 -16.594 -10.539 1 95.25 275 MET B N 1
ATOM 4638 C CA . MET B 1 275 ? 53.219 -16.703 -11.602 1 95.25 275 MET B CA 1
ATOM 4639 C C . MET B 1 275 ? 52.719 -18.125 -11.758 1 95.25 275 MET B C 1
ATOM 4641 O O . MET B 1 275 ? 51.531 -18.375 -11.875 1 95.25 275 MET B O 1
ATOM 4645 N N . GLU B 1 276 ? 53.688 -19.078 -11.664 1 94 276 GLU B N 1
ATOM 4646 C CA . GLU B 1 276 ? 53.344 -20.484 -11.859 1 94 276 GLU B CA 1
ATOM 4647 C C . GLU B 1 276 ? 52.406 -20.984 -10.773 1 94 276 GLU B C 1
ATOM 4649 O O . GLU B 1 276 ? 51.469 -21.766 -11.055 1 94 276 GLU B O 1
ATOM 4654 N N . LEU B 1 277 ? 52.531 -20.5 -9.57 1 94.31 277 LEU B N 1
ATOM 4655 C CA . LEU B 1 277 ? 51.688 -20.906 -8.445 1 94.31 277 LEU B CA 1
ATOM 4656 C C . LEU B 1 277 ? 50.281 -20.312 -8.578 1 94.31 277 LEU B C 1
ATOM 4658 O O . LEU B 1 277 ? 49.281 -20.953 -8.242 1 94.31 277 LEU B O 1
ATOM 4662 N N . ILE B 1 278 ? 50.219 -19.094 -9.078 1 95.69 278 ILE B N 1
ATOM 4663 C CA . ILE B 1 278 ? 48.938 -18.422 -9.266 1 95.69 278 ILE B CA 1
ATOM 4664 C C . ILE B 1 278 ? 48.125 -19.156 -10.336 1 95.69 278 ILE B C 1
ATOM 4666 O O . ILE B 1 278 ? 46.938 -19.406 -10.156 1 95.69 278 ILE B O 1
ATOM 4670 N N . ILE B 1 279 ? 48.844 -19.516 -11.438 1 93.44 279 ILE B N 1
ATOM 4671 C CA . ILE B 1 279 ? 48.188 -20.25 -12.508 1 93.44 279 ILE B CA 1
ATOM 4672 C C . ILE B 1 279 ? 47.656 -21.578 -11.977 1 93.44 279 ILE B C 1
ATOM 4674 O O . ILE B 1 279 ? 46.5 -21.938 -12.242 1 93.44 279 ILE B O 1
ATOM 4678 N N . GLY B 1 280 ? 48.438 -22.266 -11.234 1 92.62 280 GLY B N 1
ATOM 4679 C CA . GLY B 1 280 ? 48.031 -23.547 -10.656 1 92.62 280 GLY B CA 1
ATOM 4680 C C . GLY B 1 280 ? 46.875 -23.422 -9.68 1 92.62 280 GLY B C 1
ATOM 4681 O O . GLY B 1 280 ? 46 -24.266 -9.656 1 92.62 280 GLY B O 1
ATOM 4682 N N . ALA B 1 281 ? 46.844 -22.391 -8.93 1 92.12 281 ALA B N 1
ATOM 4683 C CA . ALA B 1 281 ? 45.844 -22.203 -7.887 1 92.12 281 ALA B CA 1
ATOM 4684 C C . ALA B 1 281 ? 44.5 -21.75 -8.484 1 92.12 281 ALA B C 1
ATOM 4686 O O . ALA B 1 281 ? 43.438 -22.109 -7.973 1 92.12 281 ALA B O 1
ATOM 4687 N N . THR B 1 282 ? 44.594 -20.984 -9.586 1 94.31 282 THR B N 1
ATOM 4688 C CA . THR B 1 282 ? 43.375 -20.328 -10.055 1 94.31 282 THR B CA 1
ATOM 4689 C C . THR B 1 282 ? 42.906 -20.938 -11.375 1 94.31 282 THR B C 1
ATOM 4691 O O . THR B 1 282 ? 41.75 -20.812 -11.75 1 94.31 282 THR B O 1
ATOM 4694 N N . GLY B 1 283 ? 43.844 -21.562 -12.055 1 92.25 283 GLY B N 1
ATOM 4695 C CA . GLY B 1 283 ? 43.531 -22.078 -13.367 1 92.25 283 GLY B CA 1
ATOM 4696 C C . GLY B 1 283 ? 43.469 -21.016 -14.438 1 92.25 283 GLY B C 1
ATOM 4697 O O . GLY B 1 283 ? 43.094 -21.281 -15.578 1 92.25 283 GLY B O 1
ATOM 4698 N N . LEU B 1 284 ? 43.812 -19.797 -14.109 1 94.25 284 LEU B N 1
ATOM 4699 C CA . LEU B 1 284 ? 43.812 -18.688 -15.055 1 94.25 284 LEU B CA 1
ATOM 4700 C C . LEU B 1 284 ? 45.062 -18.719 -15.938 1 94.25 284 LEU B C 1
ATOM 4702 O O . LEU B 1 284 ? 46.094 -19.281 -15.547 1 94.25 284 LEU B O 1
ATOM 4706 N N . SER B 1 285 ? 44.938 -18.094 -17.094 1 92.94 285 SER B N 1
ATOM 4707 C CA . SER B 1 285 ? 46.062 -18.016 -18 1 92.94 285 SER B CA 1
ATOM 4708 C C . SER B 1 285 ? 47.031 -16.938 -17.562 1 92.94 285 SER B C 1
ATOM 4710 O O . SER B 1 285 ? 46.688 -16.047 -16.781 1 92.94 285 SER B O 1
ATOM 4712 N N . LYS B 1 286 ? 48.312 -17.125 -18.078 1 93.12 286 LYS B N 1
ATOM 4713 C CA . LYS B 1 286 ? 49.344 -16.125 -17.797 1 93.12 286 LYS B CA 1
ATOM 4714 C C . LYS B 1 286 ? 48.875 -14.734 -18.25 1 93.12 286 LYS B C 1
ATOM 4716 O O . LYS B 1 286 ? 49.094 -13.75 -17.531 1 93.12 286 LYS B O 1
ATOM 4721 N N . GLU B 1 287 ? 48.25 -14.719 -19.391 1 94.62 287 GLU B N 1
ATOM 4722 C CA . GLU B 1 287 ? 47.781 -13.453 -19.969 1 94.62 287 GLU B CA 1
ATOM 4723 C C . GLU B 1 287 ? 46.719 -12.789 -19.078 1 94.62 287 GLU B C 1
ATOM 4725 O O . GLU B 1 287 ? 46.781 -11.578 -18.859 1 94.62 287 GLU B O 1
ATOM 4730 N N . GLU B 1 288 ? 45.844 -13.57 -18.547 1 94.5 288 GLU B N 1
ATOM 4731 C CA . GLU B 1 288 ? 44.781 -13.047 -17.688 1 94.5 288 GLU B CA 1
ATOM 4732 C C . GLU B 1 288 ? 45.344 -12.484 -16.391 1 94.5 288 GLU B C 1
ATOM 4734 O O . GLU B 1 288 ? 44.906 -11.438 -15.914 1 94.5 288 GLU B O 1
ATOM 4739 N N . ILE B 1 289 ? 46.406 -13.156 -15.875 1 93.62 289 ILE B N 1
ATOM 4740 C CA . ILE B 1 289 ? 47 -12.758 -14.602 1 93.62 289 ILE B CA 1
ATOM 4741 C C . ILE B 1 289 ? 47.844 -11.484 -14.789 1 93.62 289 ILE B C 1
ATOM 4743 O O . ILE B 1 289 ? 47.812 -10.602 -13.93 1 93.62 289 ILE B O 1
ATOM 4747 N N . GLU B 1 290 ? 48.438 -11.367 -15.922 1 93 290 GLU B N 1
ATOM 4748 C CA . GLU B 1 290 ? 49.25 -10.188 -16.203 1 93 290 GLU B CA 1
ATOM 4749 C C . GLU B 1 290 ? 48.406 -8.938 -16.312 1 93 290 GLU B C 1
ATOM 4751 O O . GLU B 1 290 ? 48.844 -7.836 -15.969 1 93 290 GLU B O 1
ATOM 4756 N N . LYS B 1 291 ? 47.156 -9.133 -16.719 1 93.31 291 LYS B N 1
ATOM 4757 C CA . LYS B 1 291 ? 46.25 -8.008 -16.938 1 93.31 291 LYS B CA 1
ATOM 4758 C C . LYS B 1 291 ? 45.625 -7.547 -15.617 1 93.31 291 LYS B C 1
ATOM 4760 O O . LYS B 1 291 ? 45 -6.48 -15.555 1 93.31 291 LYS B O 1
ATOM 4765 N N . LEU B 1 292 ? 45.844 -8.312 -14.656 1 91.31 292 LEU B N 1
ATOM 4766 C CA . LEU B 1 292 ? 45.25 -7.996 -13.359 1 91.31 292 LEU B CA 1
ATOM 4767 C C . LEU B 1 292 ? 46.125 -7 -12.602 1 91.31 292 LEU B C 1
ATOM 4769 O O . LEU B 1 292 ? 45.594 -6.129 -11.898 1 91.31 292 LEU B O 1
#